Protein 4I98 (pdb70)

Nearest PDB structures (foldseek):
  4i98-assembly1_A  TM=1.005E+00  e=3.622E-19  Streptococcus pneumoniae P1031
  4i98-assembly1_C  TM=1.006E+00  e=1.202E-31  Streptococcus pneumoniae P1031
  4i98-assembly1_B  TM=4.858E-01  e=2.228E-25  Streptococcus pneumoniae P1031
  3w6j-assembly1_C  TM=9.000E-01  e=2.274E-17  Geobacillus stearothermophilus
  2z99-assembly1_A-2  TM=4.739E-01  e=4.767E-11  Mycobacterium tuberculosis

CATH classification: 1.10.10.10 (+1 more: 1.10.10.10)

Foldseek 3Di:
DDAPDDLRVLLVLQPVVPPQHDPCQLPSLVVLVVCVCVVCCPPDPCVPVVNVLSCLNVLCPDDDPVRDNPVSPVVSSVSSVVVVVCVVVVVVVVVVVVVVVVDDDDDPDDDDDDVDDDDPPDDPVRVVVVVVVVVCVVVVDD/DVLVVVCVVLVVLAPVADALVVSCVVVVHPSVVSVVSLVVSQVVLVVDPPRQWGWDDDPRGIHIDGDCVCVVVVVVVCVPVVNVDQDPQLVLLLVCQLPPPQDFQVRSCVVVVHRPVPSVVVCVVVQQKDWDFFPPDVVRTTTIHGDCVNCVCDHHDSVVPDDDDD/DLLVVQCVVLVVCAPVAAALVVSCVPVVDDSVVVVVSLVVNQVVQVPPPVHQWHWAAWQRGIHIGGDVPCCVVCVVVPPDVLVDDDDPLLVQLLVCQLPVPFDFQVVSCVVVVHGNVVNVVVCVVVQQKDWDDWDDDPPTTITMHGHSVVRVNHHHDSVPDDDDD

Organism: Streptococcus pneumoniae (strain P1031) (NCBI:txid488223)

Structure (mmCIF, N/CA/C/O backbone):
data_4I98
#
_entry.id   4I98
#
_cell.length_a   185.297
_cell.length_b   82.720
_cell.length_c   59.909
_cell.angle_alpha   90.00
_cell.angle_beta   98.92
_cell.angle_gamma   90.00
#
_symmetry.space_group_name_H-M   'C 1 2 1'
#
loop_
_entity.id
_entity.type
_entity.pdbx_description
1 polymer 'Segregation and condensation protein A'
2 polymer 'Segregation and condensation protein B'
3 water water
#
loop_
_atom_site.group_PDB
_atom_site.id
_atom_site.type_symbol
_atom_site.label_atom_id
_atom_site.label_alt_id
_atom_site.label_comp_id
_atom_site.label_asym_id
_atom_site.label_entity_id
_atom_site.label_seq_id
_atom_site.pdbx_PDB_ins_code
_atom_site.Cartn_x
_atom_site.Cartn_y
_atom_site.Cartn_z
_atom_site.occupancy
_atom_site.B_iso_or_equiv
_atom_site.auth_seq_id
_atom_site.auth_comp_id
_atom_site.auth_asym_id
_atom_site.auth_atom_id
_atom_site.pdbx_PDB_model_num
ATOM 1 N N . LYS A 1 6 ? 77.845 75.387 39.366 1.00 123.05 6 LYS A N 1
ATOM 2 C CA . LYS A 1 6 ? 77.637 75.122 40.821 1.00 123.87 6 LYS A CA 1
ATOM 3 C C . LYS A 1 6 ? 76.221 74.619 41.130 1.00 124.07 6 LYS A C 1
ATOM 4 O O . LYS A 1 6 ? 75.795 74.616 42.289 1.00 123.35 6 LYS A O 1
ATOM 6 N N . ASP A 1 7 ? 75.499 74.191 40.094 1.00 124.12 7 ASP A N 1
ATOM 7 C CA . ASP A 1 7 ? 74.135 73.688 40.254 1.00 123.42 7 ASP A CA 1
ATOM 8 C C . ASP A 1 7 ? 74.054 72.169 40.054 1.00 123.12 7 ASP A C 1
ATOM 9 O O . ASP A 1 7 ? 73.619 71.689 39.005 1.00 122.50 7 ASP A O 1
ATOM 11 N N . PHE A 1 8 ? 74.488 71.424 41.070 1.00 122.78 8 PHE A N 1
ATOM 12 C CA . PHE A 1 8 ? 74.461 69.960 41.048 1.00 121.90 8 PHE A CA 1
ATOM 13 C C . PHE A 1 8 ? 73.462 69.459 42.099 1.00 121.33 8 PHE A C 1
ATOM 14 O O . PHE A 1 8 ? 73.328 70.052 43.175 1.00 121.05 8 PHE A O 1
ATOM 22 N N . GLU A 1 9 ? 72.771 68.363 41.795 1.00 120.10 9 GLU A N 1
ATOM 23 C CA . GLU A 1 9 ? 71.778 67.811 42.716 1.00 119.25 9 GLU A CA 1
ATOM 24 C C . GLU A 1 9 ? 72.366 67.064 43.920 1.00 119.33 9 GLU A C 1
ATOM 25 O O . GLU A 1 9 ? 72.169 65.855 44.077 1.00 119.26 9 GLU A O 1
ATOM 31 N N . GLY A 1 10 ? 73.081 67.794 44.773 1.00 118.80 10 GLY A N 1
ATOM 32 C CA . GLY A 1 10 ? 73.668 67.184 45.954 1.00 118.54 10 GLY A CA 1
ATOM 33 C C . GLY A 1 10 ? 75.117 66.750 45.815 1.00 118.15 10 GLY A C 1
ATOM 34 O O . GLY A 1 10 ? 75.699 66.851 44.735 1.00 118.08 10 GLY A O 1
ATOM 35 N N . PRO A 1 11 ? 75.733 66.261 46.905 1.00 117.75 11 PRO A N 1
ATOM 36 C CA . PRO A 1 11 ? 77.127 65.817 46.871 1.00 116.71 11 PRO A CA 1
ATOM 37 C C . PRO A 1 11 ? 77.310 64.579 46.004 1.00 116.16 11 PRO A C 1
ATOM 38 O O . PRO A 1 11 ? 78.122 64.580 45.086 1.00 115.90 11 PRO A O 1
ATOM 42 N N . LEU A 1 12 ? 76.549 63.529 46.298 1.00 115.77 12 LEU A N 1
ATOM 43 C CA . LEU A 1 12 ? 76.631 62.291 45.536 1.00 115.78 12 LEU A CA 1
ATOM 44 C C . LEU A 1 12 ? 76.605 62.553 44.045 1.00 116.48 12 LEU A C 1
ATOM 45 O O . LEU A 1 12 ? 77.249 61.846 43.276 1.00 115.83 12 LEU A O 1
ATOM 50 N N . ASP A 1 13 ? 75.851 63.569 43.640 1.00 118.08 13 ASP A N 1
ATOM 51 C CA . ASP A 1 13 ? 75.729 63.930 42.229 1.00 119.35 13 ASP A CA 1
ATOM 52 C C . ASP A 1 13 ? 77.051 64.440 41.673 1.00 119.65 13 ASP A C 1
ATOM 53 O O . ASP A 1 13 ? 77.405 64.160 40.528 1.00 119.91 13 ASP A O 1
ATOM 58 N N . LEU A 1 14 ? 77.770 65.194 42.499 1.00 120.23 14 LEU A N 1
ATOM 59 C CA . LEU A 1 14 ? 79.060 65.759 42.121 1.00 120.30 14 LEU A CA 1
ATOM 60 C C . LEU A 1 14 ? 80.124 64.670 41.970 1.00 119.91 14 LEU A C 1
ATOM 61 O O . LEU A 1 14 ? 80.934 64.703 41.039 1.00 119.45 14 LEU A O 1
ATOM 66 N N . LEU A 1 15 ? 80.120 63.713 42.894 1.00 119.27 15 LEU A N 1
ATOM 67 C CA . LEU A 1 15 ? 81.065 62.603 42.852 1.00 119.01 15 LEU A CA 1
ATOM 68 C C . LEU A 1 15 ? 80.921 61.875 41.517 1.00 119.05 15 LEU A C 1
ATOM 69 O O . LEU A 1 15 ? 81.913 61.590 40.844 1.00 119.60 15 LEU A O 1
ATOM 74 N N . LEU A 1 16 ? 79.677 61.589 41.139 1.00 118.51 16 LEU A N 1
ATOM 75 C CA . LEU A 1 16 ? 79.382 60.891 39.891 1.00 117.57 16 LEU A CA 1
ATOM 76 C C . LEU A 1 16 ? 79.980 61.636 38.707 1.00 118.00 16 LEU A C 1
ATOM 77 O O . LEU A 1 16 ? 80.213 61.050 37.650 1.00 117.80 16 LEU A O 1
ATOM 82 N N . HIS A 1 17 ? 80.219 62.932 38.888 1.00 118.90 17 HIS A N 1
ATOM 83 C CA . HIS A 1 17 ? 80.808 63.759 37.837 1.00 119.81 17 HIS A CA 1
ATOM 84 C C . HIS A 1 17 ? 82.317 63.529 37.798 1.00 119.14 17 HIS A C 1
ATOM 85 O O . HIS A 1 17 ? 82.903 63.323 36.729 1.00 118.76 17 HIS A O 1
ATOM 92 N N . LEU A 1 18 ? 82.930 63.553 38.978 1.00 118.36 18 LEU A N 1
ATOM 93 C CA . LEU A 1 18 ? 84.365 63.349 39.114 1.00 117.50 18 LEU A CA 1
ATOM 94 C C . LEU A 1 18 ? 84.713 61.896 38.826 1.00 117.60 18 LEU A C 1
ATOM 95 O O . LEU A 1 18 ? 85.571 61.610 37.991 1.00 117.38 18 LEU A O 1
ATOM 100 N N . VAL A 1 19 ? 84.042 60.983 39.522 1.00 118.06 19 VAL A N 1
ATOM 101 C CA . VAL A 1 19 ? 84.273 59.557 39.340 1.00 119.03 19 VAL A CA 1
ATOM 102 C C . VAL A 1 19 ? 84.104 59.210 37.874 1.00 120.76 19 VAL A C 1
ATOM 103 O O . VAL A 1 19 ? 84.731 58.285 37.362 1.00 120.63 19 VAL A O 1
ATOM 107 N N . SER A 1 20 ? 83.242 59.964 37.203 1.00 123.54 20 SER A N 1
ATOM 108 C CA . SER A 1 20 ? 82.972 59.750 35.790 1.00 126.16 20 SER A CA 1
ATOM 109 C C . SER A 1 20 ? 84.297 59.804 35.032 1.00 127.86 20 SER A C 1
ATOM 110 O O . SER A 1 20 ? 84.805 58.774 34.582 1.00 127.40 20 SER A O 1
ATOM 113 N N . LYS A 1 21 ? 84.848 61.013 34.920 1.00 130.24 21 LYS A N 1
ATOM 114 C CA . LYS A 1 21 ? 86.113 61.277 34.232 1.00 132.69 21 LYS A CA 1
ATOM 115 C C . LYS A 1 21 ? 86.984 60.060 33.926 1.00 134.90 21 LYS A C 1
ATOM 116 O O . LYS A 1 21 ? 87.342 59.822 32.773 1.00 134.79 21 LYS A O 1
ATOM 122 N N . TYR A 1 22 ? 87.318 59.290 34.956 1.00 137.75 22 TYR A N 1
ATOM 123 C CA . TYR A 1 22 ? 88.164 58.117 34.783 1.00 140.73 22 TYR A CA 1
ATOM 124 C C . TYR A 1 22 ? 87.595 57.000 33.914 1.00 142.31 22 TYR A C 1
ATOM 125 O O . TYR A 1 22 ? 88.179 55.921 33.838 1.00 142.19 22 TYR A O 1
ATOM 134 N N . GLN A 1 23 ? 86.466 57.247 33.259 1.00 144.68 23 GLN A N 1
ATOM 135 C CA . GLN A 1 23 ? 85.863 56.236 32.395 1.00 147.58 23 GLN A CA 1
ATOM 136 C C . GLN A 1 23 ? 85.925 54.849 33.046 1.00 149.67 23 GLN A C 1
ATOM 137 O O . GLN A 1 23 ? 85.390 54.647 34.139 1.00 149.46 23 GLN A O 1
ATOM 151 N N . ASP A 1 25 ? 85.824 50.993 34.469 1.00 155.13 25 ASP A N 1
ATOM 152 C CA . ASP A 1 25 ? 84.771 50.360 35.261 1.00 154.87 25 ASP A CA 1
ATOM 153 C C . ASP A 1 25 ? 84.217 51.320 36.318 1.00 154.86 25 ASP A C 1
ATOM 154 O O . ASP A 1 25 ? 84.407 52.534 36.221 1.00 155.12 25 ASP A O 1
ATOM 156 N N . ILE A 1 26 ? 83.536 50.774 37.323 1.00 154.66 26 ILE A N 1
ATOM 157 C CA . ILE A 1 26 ? 82.946 51.583 38.390 1.00 154.44 26 ILE A CA 1
ATOM 158 C C . ILE A 1 26 ? 83.986 52.414 39.140 1.00 154.44 26 ILE A C 1
ATOM 159 O O . ILE A 1 26 ? 84.120 53.619 38.918 1.00 154.44 26 ILE A O 1
ATOM 161 N N . TYR A 1 27 ? 84.717 51.761 40.034 1.00 154.43 27 TYR A N 1
ATOM 162 C CA . TYR A 1 27 ? 85.743 52.426 40.825 1.00 154.54 27 TYR A CA 1
ATOM 163 C C . TYR A 1 27 ? 87.133 52.203 40.247 1.00 155.07 27 TYR A C 1
ATOM 164 O O . TYR A 1 27 ? 87.660 53.048 39.518 1.00 154.41 27 TYR A O 1
ATOM 173 N N . ASP A 1 28 ? 87.714 51.056 40.591 1.00 155.86 28 ASP A N 1
ATOM 174 C CA . ASP A 1 28 ? 89.047 50.670 40.139 1.00 156.56 28 ASP A CA 1
ATOM 175 C C . ASP A 1 28 ? 90.132 51.571 40.724 1.00 156.96 28 ASP A C 1
ATOM 176 O O . ASP A 1 28 ? 90.841 52.275 40.000 1.00 157.02 28 ASP A O 1
ATOM 181 N N . VAL A 1 29 ? 90.231 51.531 42.053 1.00 157.06 29 VAL A N 1
ATOM 182 C CA . VAL A 1 29 ? 91.191 52.295 42.857 1.00 156.36 29 VAL A CA 1
ATOM 183 C C . VAL A 1 29 ? 91.579 53.734 42.448 1.00 155.99 29 VAL A C 1
ATOM 184 O O . VAL A 1 29 ? 92.754 54.103 42.529 1.00 156.34 29 VAL A O 1
ATOM 188 N N . PRO A 1 30 ? 90.604 54.567 42.012 1.00 154.87 30 PRO A N 1
ATOM 189 C CA . PRO A 1 30 ? 90.953 55.939 41.631 1.00 153.39 30 PRO A CA 1
ATOM 190 C C . PRO A 1 30 ? 90.481 56.892 42.737 1.00 152.20 30 PRO A C 1
ATOM 191 O O . PRO A 1 30 ? 90.460 58.111 42.566 1.00 151.78 30 PRO A O 1
ATOM 195 N N . ILE A 1 31 ? 90.113 56.300 43.872 1.00 150.79 31 ILE A N 1
ATOM 196 C CA . ILE A 1 31 ? 89.601 57.009 45.044 1.00 149.13 31 ILE A CA 1
ATOM 197 C C . ILE A 1 31 ? 90.514 58.097 45.590 1.00 148.31 31 ILE A C 1
ATOM 198 O O . ILE A 1 31 ? 90.234 59.285 45.431 1.00 147.74 31 ILE A O 1
ATOM 203 N N . THR A 1 32 ? 91.587 57.673 46.258 1.00 147.44 32 THR A N 1
ATOM 204 C CA . THR A 1 32 ? 92.563 58.584 46.856 1.00 146.58 32 THR A CA 1
ATOM 205 C C . THR A 1 32 ? 92.708 59.847 46.021 1.00 146.30 32 THR A C 1
ATOM 206 O O . THR A 1 32 ? 92.887 60.945 46.553 1.00 145.90 32 THR A O 1
ATOM 210 N N . GLU A 1 33 ? 92.624 59.673 44.706 1.00 145.79 33 GLU A N 1
ATOM 211 C CA . GLU A 1 33 ? 92.745 60.774 43.759 1.00 144.98 33 GLU A CA 1
ATOM 212 C C . GLU A 1 33 ? 91.484 61.642 43.794 1.00 144.03 33 GLU A C 1
ATOM 213 O O . GLU A 1 33 ? 91.521 62.804 44.209 1.00 143.80 33 GLU A O 1
ATOM 219 N N . VAL A 1 34 ? 90.368 61.061 43.365 1.00 142.88 34 VAL A N 1
ATOM 220 C CA . VAL A 1 34 ? 89.091 61.762 43.323 1.00 141.07 34 VAL A CA 1
ATOM 221 C C . VAL A 1 34 ? 88.833 62.610 44.558 1.00 140.43 34 VAL A C 1
ATOM 222 O O . VAL A 1 34 ? 88.436 63.769 44.450 1.00 139.94 34 VAL A O 1
ATOM 226 N N . ILE A 1 35 ? 89.057 62.020 45.728 1.00 139.67 35 ILE A N 1
ATOM 227 C CA . ILE A 1 35 ? 88.836 62.708 46.995 1.00 138.97 35 ILE A CA 1
ATOM 228 C C . ILE A 1 35 ? 89.456 64.098 46.995 1.00 139.11 35 ILE A C 1
ATOM 229 O O . ILE A 1 35 ? 88.817 65.075 47.386 1.00 138.93 35 ILE A O 1
ATOM 234 N N . GLU A 1 36 ? 90.704 64.181 46.553 1.00 138.90 36 GLU A N 1
ATOM 235 C CA . GLU A 1 36 ? 91.406 65.453 46.499 1.00 138.52 36 GLU A CA 1
ATOM 236 C C . GLU A 1 36 ? 90.613 66.464 45.680 1.00 138.25 36 GLU A C 1
ATOM 237 O O . GLU A 1 36 ? 90.297 67.556 46.154 1.00 137.73 36 GLU A O 1
ATOM 243 N N . GLN A 1 37 ? 90.291 66.080 44.449 1.00 138.25 37 GLN A N 1
ATOM 244 C CA . GLN A 1 37 ? 89.541 66.928 43.529 1.00 138.09 37 GLN A CA 1
ATOM 245 C C . GLN A 1 37 ? 88.344 67.588 44.200 1.00 138.67 37 GLN A C 1
ATOM 246 O O . GLN A 1 37 ? 88.062 68.765 43.965 1.00 138.49 37 GLN A O 1
ATOM 252 N N . TYR A 1 38 ? 87.644 66.819 45.031 1.00 139.22 38 TYR A N 1
ATOM 253 C CA . TYR A 1 38 ? 86.469 67.307 45.746 1.00 139.72 38 TYR A CA 1
ATOM 254 C C . TYR A 1 38 ? 86.823 68.499 46.634 1.00 140.67 38 TYR A C 1
ATOM 255 O O . TYR A 1 38 ? 86.339 69.611 46.416 1.00 140.04 38 TYR A O 1
ATOM 264 N N . LEU A 1 39 ? 87.674 68.268 47.631 1.00 141.85 39 LEU A N 1
ATOM 265 C CA . LEU A 1 39 ? 88.080 69.335 48.536 1.00 142.82 39 LEU A CA 1
ATOM 266 C C . LEU A 1 39 ? 88.544 70.538 47.735 1.00 144.22 39 LEU A C 1
ATOM 267 O O . LEU A 1 39 ? 88.353 71.680 48.147 1.00 144.11 39 LEU A O 1
ATOM 272 N N . ALA A 1 40 ? 89.159 70.269 46.588 1.00 146.19 40 ALA A N 1
ATOM 273 C CA . ALA A 1 40 ? 89.651 71.324 45.714 1.00 148.19 40 ALA A CA 1
ATOM 274 C C . ALA A 1 40 ? 88.542 72.333 45.459 1.00 149.88 40 ALA A C 1
ATOM 275 O O . ALA A 1 40 ? 88.702 73.524 45.725 1.00 150.06 40 ALA A O 1
ATOM 277 N N . TYR A 1 41 ? 87.417 71.842 44.948 1.00 151.98 41 TYR A N 1
ATOM 278 C CA . TYR A 1 41 ? 86.257 72.681 44.644 1.00 154.14 41 TYR A CA 1
ATOM 279 C C . TYR A 1 41 ? 85.628 73.192 45.946 1.00 156.03 41 TYR A C 1
ATOM 280 O O . TYR A 1 41 ? 84.951 74.222 45.959 1.00 156.45 41 TYR A O 1
ATOM 289 N N . VAL A 1 42 ? 85.864 72.469 47.039 1.00 158.01 42 VAL A N 1
ATOM 290 C CA . VAL A 1 42 ? 85.319 72.834 48.344 1.00 159.72 42 VAL A CA 1
ATOM 291 C C . VAL A 1 42 ? 86.015 74.036 48.974 1.00 161.51 42 VAL A C 1
ATOM 292 O O . VAL A 1 42 ? 85.363 74.896 49.565 1.00 161.35 42 VAL A O 1
ATOM 296 N N . SER A 1 43 ? 87.339 74.085 48.845 1.00 163.78 43 SER A N 1
ATOM 297 C CA . SER A 1 43 ? 88.134 75.169 49.417 1.00 165.87 43 SER A CA 1
ATOM 298 C C . SER A 1 43 ? 88.375 76.338 48.460 1.00 167.16 43 SER A C 1
ATOM 299 O O . SER A 1 43 ? 88.262 77.499 48.856 1.00 167.56 43 SER A O 1
ATOM 302 N N . THR A 1 44 ? 88.710 76.037 47.209 1.00 168.55 44 THR A N 1
ATOM 303 C CA . THR A 1 44 ? 88.969 77.087 46.226 1.00 169.75 44 THR A CA 1
ATOM 304 C C . THR A 1 44 ? 87.717 77.908 45.917 1.00 170.84 44 THR A C 1
ATOM 305 O O . THR A 1 44 ? 87.781 79.135 45.823 1.00 170.84 44 THR A O 1
ATOM 309 N N . LEU A 1 45 ? 86.582 77.229 45.766 1.00 172.05 45 LEU A N 1
ATOM 310 C CA . LEU A 1 45 ? 85.317 77.892 45.466 1.00 173.36 45 LEU A CA 1
ATOM 311 C C . LEU A 1 45 ? 84.736 78.609 46.683 1.00 174.63 45 LEU A C 1
ATOM 312 O O . LEU A 1 45 ? 83.916 79.516 46.539 1.00 174.61 45 LEU A O 1
ATOM 314 N N . GLN A 1 46 ? 85.157 78.198 47.878 1.00 176.29 46 GLN A N 1
ATOM 315 C CA . GLN A 1 46 ? 84.675 78.817 49.112 1.00 177.64 46 GLN A CA 1
ATOM 316 C C . GLN A 1 46 ? 85.600 79.959 49.528 1.00 179.27 46 GLN A C 1
ATOM 317 O O . GLN A 1 46 ? 85.345 80.650 50.516 1.00 179.18 46 GLN A O 1
ATOM 323 N N . ALA A 1 47 ? 86.681 80.142 48.774 1.00 181.15 47 ALA A N 1
ATOM 324 C CA . ALA A 1 47 ? 87.646 81.200 49.049 1.00 182.97 47 ALA A CA 1
ATOM 325 C C . ALA A 1 47 ? 86.976 82.556 48.855 1.00 184.62 47 ALA A C 1
ATOM 326 O O . ALA A 1 47 ? 87.270 83.515 49.568 1.00 184.58 47 ALA A O 1
ATOM 336 N N . ARG A 1 49 ? 83.223 82.688 47.227 1.00 187.20 49 ARG A N 1
ATOM 337 C CA . ARG A 1 49 ? 81.800 82.439 47.401 1.00 185.98 49 ARG A CA 1
ATOM 338 C C . ARG A 1 49 ? 81.498 81.167 48.190 1.00 185.30 49 ARG A C 1
ATOM 339 O O . ARG A 1 49 ? 81.512 80.061 47.651 1.00 185.05 49 ARG A O 1
ATOM 347 N N . LEU A 1 50 ? 81.230 81.354 49.478 1.00 184.44 50 LEU A N 1
ATOM 348 C CA . LEU A 1 50 ? 80.908 80.271 50.402 1.00 183.40 50 LEU A CA 1
ATOM 349 C C . LEU A 1 50 ? 79.470 80.485 50.881 1.00 183.04 50 LEU A C 1
ATOM 350 O O . LEU A 1 50 ? 79.247 80.828 52.041 1.00 183.17 50 LEU A O 1
ATOM 355 N N . GLU A 1 51 ? 78.500 80.288 49.988 1.00 182.40 51 GLU A N 1
ATOM 356 C CA . GLU A 1 51 ? 77.094 80.490 50.341 1.00 181.47 51 GLU A CA 1
ATOM 357 C C . GLU A 1 51 ? 76.184 79.264 50.208 1.00 181.04 51 GLU A C 1
ATOM 358 O O . GLU A 1 51 ? 75.314 79.048 51.055 1.00 180.96 51 GLU A O 1
ATOM 364 N N . VAL A 1 52 ? 76.372 78.467 49.156 1.00 180.35 52 VAL A N 1
ATOM 365 C CA . VAL A 1 52 ? 75.541 77.279 48.946 1.00 179.04 52 VAL A CA 1
ATOM 366 C C 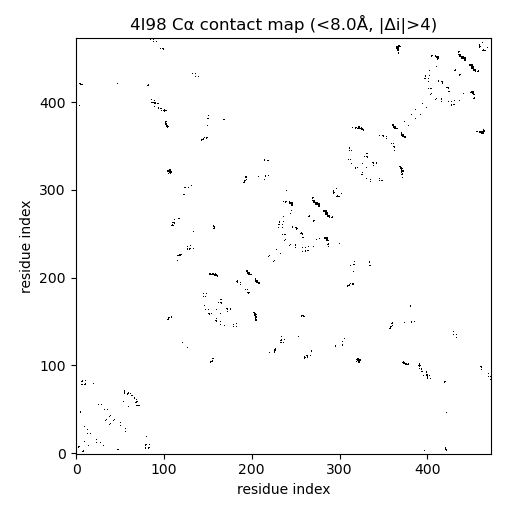. VAL A 1 52 ? 76.178 75.968 49.419 1.00 178.36 52 VAL A C 1
ATOM 367 O O . VAL A 1 52 ? 75.851 74.897 48.904 1.00 178.33 52 VAL A O 1
ATOM 371 N N . THR A 1 53 ? 77.076 76.051 50.402 1.00 177.40 53 THR A N 1
ATOM 372 C CA . THR A 1 53 ? 77.743 74.864 50.945 1.00 176.24 53 THR A CA 1
ATOM 373 C C . THR A 1 53 ? 76.693 73.905 51.509 1.00 175.70 53 THR A C 1
ATOM 374 O O . THR A 1 53 ? 76.572 72.763 51.063 1.00 175.59 53 THR A O 1
ATOM 378 N N . GLY A 1 54 ? 75.940 74.387 52.492 1.00 174.88 54 GLY A N 1
ATOM 379 C CA . GLY A 1 54 ? 74.898 73.587 53.107 1.00 173.73 54 GLY A CA 1
ATOM 380 C C . GLY A 1 54 ? 75.264 72.149 53.418 1.00 173.20 54 GLY A C 1
ATOM 381 O O . GLY A 1 54 ? 76.011 71.873 54.357 1.00 172.77 54 GLY A O 1
ATOM 382 N N . GLU A 1 55 ? 74.739 71.228 52.619 1.00 172.93 55 GLU A N 1
ATOM 383 C CA . GLU A 1 55 ? 74.987 69.811 52.829 1.00 172.94 55 GLU A CA 1
ATOM 384 C C . GLU A 1 55 ? 76.388 69.338 52.465 1.00 172.99 55 GLU A C 1
ATOM 385 O O . GLU A 1 55 ? 77.018 68.619 53.240 1.00 173.32 55 GLU A O 1
ATOM 391 N N . TYR A 1 56 ? 76.868 69.730 51.289 1.00 172.71 56 TYR A N 1
ATOM 392 C CA . TYR A 1 56 ? 78.198 69.331 50.834 1.00 172.39 56 TYR A CA 1
ATOM 393 C C . TYR A 1 56 ? 79.213 69.353 51.975 1.00 172.75 56 TYR A C 1
ATOM 394 O O . TYR A 1 56 ? 80.076 68.478 52.072 1.00 172.62 56 TYR A O 1
ATOM 411 N N . VAL A 1 58 ? 78.982 68.683 55.245 1.00 169.72 58 VAL A N 1
ATOM 412 C CA . VAL A 1 58 ? 78.943 67.434 56.001 1.00 167.67 58 VAL A CA 1
ATOM 413 C C . VAL A 1 58 ? 79.612 66.285 55.256 1.00 166.51 58 VAL A C 1
ATOM 414 O O . VAL A 1 58 ? 79.939 65.260 55.853 1.00 166.24 58 VAL A O 1
ATOM 426 N N . ALA A 1 60 ? 82.409 66.833 53.176 1.00 161.22 60 ALA A N 1
ATOM 427 C CA . ALA A 1 60 ? 83.827 67.132 53.312 1.00 159.38 60 ALA A CA 1
ATOM 428 C C . ALA A 1 60 ? 84.349 66.330 54.493 1.00 158.34 60 ALA A C 1
ATOM 429 O O . ALA A 1 60 ? 85.420 65.728 54.430 1.00 158.10 60 ALA A O 1
ATOM 431 N N . SER A 1 61 ? 83.559 66.310 55.562 1.00 157.39 61 SER A N 1
ATOM 432 C CA . SER A 1 61 ? 83.912 65.590 56.777 1.00 156.29 61 SER A CA 1
ATOM 433 C C . SER A 1 61 ? 84.160 64.105 56.523 1.00 155.32 61 SER A C 1
ATOM 434 O O . SER A 1 61 ? 85.239 63.592 56.825 1.00 155.36 61 SER A O 1
ATOM 437 N N . GLN A 1 62 ? 83.168 63.414 55.968 1.00 153.82 62 GLN A N 1
ATOM 438 C CA . GLN A 1 62 ? 83.309 61.986 55.704 1.00 152.54 62 GLN A CA 1
ATOM 439 C C . GLN A 1 62 ? 84.608 61.676 54.959 1.00 151.40 62 GLN A C 1
ATOM 440 O O . GLN A 1 62 ? 85.213 60.624 55.169 1.00 151.01 62 GLN A O 1
ATOM 446 N N . LEU A 1 63 ? 85.039 62.597 54.098 1.00 149.80 63 LEU A N 1
ATOM 447 C CA . LEU A 1 63 ? 86.270 62.409 53.334 1.00 148.17 63 LEU A CA 1
ATOM 448 C C . LEU A 1 63 ? 87.500 62.508 54.225 1.00 147.37 63 LEU A C 1
ATOM 449 O O . LEU A 1 63 ? 88.379 61.646 54.185 1.00 146.93 63 LEU A O 1
ATOM 462 N N . LEU A 1 65 ? 88.158 61.865 57.273 1.00 139.68 65 LEU A N 1
ATOM 463 C CA . LEU A 1 65 ? 88.393 60.590 57.937 1.00 136.88 65 LEU A CA 1
ATOM 464 C C . LEU A 1 65 ? 89.014 59.570 56.996 1.00 135.56 65 LEU A C 1
ATOM 465 O O . LEU A 1 65 ? 89.972 58.883 57.351 1.00 135.58 65 LEU A O 1
ATOM 470 N N . ILE A 1 66 ? 88.458 59.473 55.794 1.00 133.69 66 ILE A N 1
ATOM 471 C CA . ILE A 1 66 ? 88.947 58.525 54.805 1.00 131.53 66 ILE A CA 1
ATOM 472 C C . ILE A 1 66 ? 90.409 58.790 54.470 1.00 130.13 66 ILE A C 1
ATOM 473 O O . ILE A 1 66 ? 91.254 57.898 54.593 1.00 129.96 66 ILE A O 1
ATOM 478 N N . LYS A 1 67 ? 90.705 60.019 54.049 1.00 128.16 67 LYS A N 1
ATOM 479 C CA . LYS A 1 67 ? 92.073 60.387 53.701 1.00 125.75 67 LYS A CA 1
ATOM 480 C C . LYS A 1 67 ? 92.945 60.061 54.901 1.00 124.46 67 LYS A C 1
ATOM 481 O O . LYS A 1 67 ? 93.971 59.388 54.784 1.00 124.17 67 LYS A O 1
ATOM 487 N N . SER A 1 68 ? 92.506 60.527 56.063 1.00 122.50 68 SER A N 1
ATOM 488 C CA . SER A 1 68 ? 93.224 60.290 57.299 1.00 120.77 68 SER A CA 1
ATOM 489 C C . SER A 1 68 ? 93.382 58.803 57.615 1.00 119.68 68 SER A C 1
ATOM 490 O O . SER A 1 68 ? 94.453 58.237 57.429 1.00 120.02 68 SER A O 1
ATOM 493 N N . ARG A 1 69 ? 92.307 58.175 58.079 1.00 118.07 69 ARG A N 1
ATOM 494 C CA . ARG A 1 69 ? 92.334 56.767 58.461 1.00 116.74 69 ARG A CA 1
ATOM 495 C C . ARG A 1 69 ? 92.932 55.805 57.437 1.00 117.48 69 ARG A C 1
ATOM 496 O O . ARG A 1 69 ? 93.209 54.647 57.761 1.00 116.86 69 ARG A O 1
ATOM 504 N N . LYS A 1 70 ? 93.128 56.262 56.205 1.00 118.41 70 LYS A N 1
ATOM 505 C CA . LYS A 1 70 ? 93.713 55.384 55.199 1.00 119.60 70 LYS A CA 1
ATOM 506 C C . LYS A 1 70 ? 95.236 55.394 55.346 1.00 120.64 70 LYS A C 1
ATOM 507 O O . LYS A 1 70 ? 95.915 54.462 54.912 1.00 120.49 70 LYS A O 1
ATOM 513 N N . LEU A 1 71 ? 95.758 56.451 55.970 1.00 121.83 71 LEU A N 1
ATOM 514 C CA . LEU A 1 71 ? 97.197 56.607 56.198 1.00 122.48 71 LEU A CA 1
ATOM 515 C C . LEU A 1 71 ? 97.716 55.500 57.116 1.00 123.64 71 LEU A C 1
ATOM 516 O O . LEU A 1 71 ? 98.673 54.799 56.786 1.00 122.91 71 LEU A O 1
ATOM 521 N N . LEU A 1 72 ? 97.078 55.357 58.274 1.00 125.43 72 LEU A N 1
ATOM 522 C CA . LEU A 1 72 ? 97.457 54.338 59.245 1.00 127.24 72 LEU A CA 1
ATOM 523 C C . LEU A 1 72 ? 97.506 52.963 58.587 1.00 129.45 72 LEU A C 1
ATOM 524 O O . LEU A 1 72 ? 96.650 52.625 57.770 1.00 129.74 72 LEU A O 1
ATOM 529 N N . PRO A 1 73 ? 98.519 52.153 58.934 1.00 131.70 73 PRO A N 1
ATOM 530 C CA . PRO A 1 73 ? 98.704 50.801 58.390 1.00 133.35 73 PRO A CA 1
ATOM 531 C C . PRO A 1 73 ? 97.667 49.780 58.879 1.00 134.75 73 PRO A C 1
ATOM 532 O O . PRO A 1 73 ? 96.801 50.107 59.697 1.00 134.81 73 PRO A O 1
ATOM 536 N N . LYS A 1 74 ? 97.768 48.549 58.370 1.00 135.93 74 LYS A N 1
ATOM 537 C CA . LYS A 1 74 ? 96.850 47.456 58.719 1.00 137.23 74 LYS A CA 1
ATOM 538 C C . LYS A 1 74 ? 96.922 47.004 60.181 1.00 138.42 74 LYS A C 1
ATOM 539 O O . LYS A 1 74 ? 97.737 46.143 60.525 1.00 138.59 74 LYS A O 1
ATOM 545 N N . VAL A 1 75 ? 96.052 47.564 61.026 1.00 139.35 75 VAL A N 1
ATOM 546 C CA . VAL A 1 75 ? 96.008 47.225 62.456 1.00 139.46 75 VAL A CA 1
ATOM 547 C C . VAL A 1 75 ? 95.551 45.777 62.684 1.00 139.55 75 VAL A C 1
ATOM 548 O O . VAL A 1 75 ? 95.735 44.900 61.833 1.00 139.50 75 VAL A O 1
ATOM 552 N N . THR A 1 79 ? 87.814 43.035 59.973 1.00 131.92 79 THR A N 1
ATOM 553 C CA . THR A 1 79 ? 86.921 44.187 59.944 1.00 131.96 79 THR A CA 1
ATOM 554 C C . THR A 1 79 ? 87.693 45.499 60.088 1.00 132.12 79 THR A C 1
ATOM 555 O O . THR A 1 79 ? 87.767 46.070 61.176 1.00 132.02 79 THR A O 1
ATOM 557 N N . ASP A 1 80 ? 88.271 45.965 58.983 1.00 132.22 80 ASP A N 1
ATOM 558 C CA . ASP A 1 80 ? 89.031 47.216 58.958 1.00 132.85 80 ASP A CA 1
ATOM 559 C C . ASP A 1 80 ? 88.115 48.404 58.624 1.00 133.34 80 ASP A C 1
ATOM 560 O O . ASP A 1 80 ? 87.310 48.329 57.693 1.00 133.99 80 ASP A O 1
ATOM 565 N N . LEU A 1 81 ? 88.244 49.498 59.378 1.00 133.12 81 LEU A N 1
ATOM 566 C CA . LEU A 1 81 ? 87.411 50.683 59.164 1.00 132.03 81 LEU A CA 1
ATOM 567 C C . LEU A 1 81 ? 88.009 51.687 58.187 1.00 131.51 81 LEU A C 1
ATOM 568 O O . LEU A 1 81 ? 87.282 52.448 57.551 1.00 131.07 81 LEU A O 1
ATOM 573 N N . GLY A 1 82 ? 89.332 51.700 58.074 1.00 131.31 82 GLY A N 1
ATOM 574 C CA . GLY A 1 82 ? 89.962 52.620 57.149 1.00 131.56 82 GLY A CA 1
ATOM 575 C C . GLY A 1 82 ? 89.424 52.359 55.756 1.00 132.07 82 GLY A C 1
ATOM 576 O O . GLY A 1 82 ? 89.355 53.266 54.925 1.00 131.48 82 GLY A O 1
ATOM 577 N N . ASP A 1 83 ? 89.029 51.107 55.516 1.00 132.64 83 ASP A N 1
ATOM 578 C CA . ASP A 1 83 ? 88.489 50.672 54.224 1.00 132.61 83 ASP A CA 1
ATOM 579 C C . ASP A 1 83 ? 86.961 50.774 54.119 1.00 131.40 83 ASP A C 1
ATOM 580 O O . ASP A 1 83 ? 86.442 51.469 53.244 1.00 131.46 83 ASP A O 1
ATOM 585 N N . ASP A 1 84 ? 86.241 50.079 54.994 1.00 129.37 84 ASP A N 1
ATOM 586 C CA . ASP A 1 84 ? 84.783 50.126 54.955 1.00 127.66 84 ASP A CA 1
ATOM 587 C C . ASP A 1 84 ? 84.292 51.557 54.773 1.00 126.45 84 ASP A C 1
ATOM 588 O O . ASP A 1 84 ? 83.343 51.810 54.035 1.00 125.76 84 ASP A O 1
ATOM 593 N N . LEU A 1 85 ? 84.950 52.495 55.443 1.00 126.09 85 LEU A N 1
ATOM 594 C CA . LEU A 1 85 ? 84.580 53.898 55.336 1.00 125.94 85 LEU A CA 1
ATOM 595 C C . LEU A 1 85 ? 85.200 54.441 54.049 1.00 125.85 85 LEU A C 1
ATOM 596 O O . LEU A 1 85 ? 85.791 55.523 54.019 1.00 125.64 85 LEU A O 1
ATOM 601 N N . GLU A 1 86 ? 85.070 53.646 52.991 1.00 125.45 86 GLU A N 1
ATOM 602 C CA . GLU A 1 86 ? 85.568 53.986 51.666 1.00 125.27 86 GLU A CA 1
ATOM 603 C C . GLU A 1 86 ? 84.711 53.223 50.681 1.00 123.83 86 GLU A C 1
ATOM 604 O O . GLU A 1 86 ? 84.084 53.809 49.803 1.00 123.22 86 GLU A O 1
ATOM 610 N N . GLN A 1 87 ? 84.689 51.904 50.834 1.00 122.84 87 GLN A N 1
ATOM 611 C CA . GLN A 1 87 ? 83.893 51.054 49.963 1.00 122.10 87 GLN A CA 1
ATOM 612 C C . GLN A 1 87 ? 82.436 51.523 50.016 1.00 120.40 87 GLN A C 1
ATOM 613 O O . GLN A 1 87 ? 81.709 51.445 49.022 1.00 121.24 87 GLN A O 1
ATOM 619 N N . ASP A 1 88 ? 82.023 52.017 51.181 1.00 117.12 88 ASP A N 1
ATOM 620 C CA . ASP A 1 88 ? 80.665 52.513 51.389 1.00 113.56 88 ASP A CA 1
ATOM 621 C C . ASP A 1 88 ? 80.395 53.786 50.576 1.00 112.13 88 ASP A C 1
ATOM 622 O O . ASP A 1 88 ? 79.303 53.960 50.038 1.00 112.62 88 ASP A O 1
ATOM 627 N N . LEU A 1 89 ? 81.392 54.667 50.492 1.00 110.02 89 LEU A N 1
ATOM 628 C CA . LEU A 1 89 ? 81.284 55.916 49.728 1.00 107.57 89 LEU A CA 1
ATOM 629 C C . LEU A 1 89 ? 81.175 55.581 48.254 1.00 106.86 89 LEU A C 1
ATOM 630 O O . LEU A 1 89 ? 80.715 56.382 47.442 1.00 106.94 89 LEU A O 1
ATOM 635 N N . LEU A 1 90 ? 81.646 54.394 47.911 1.00 105.88 90 LEU A N 1
ATOM 636 C CA . LEU A 1 90 ? 81.584 53.939 46.545 1.00 104.68 90 LEU A CA 1
ATOM 637 C C . LEU A 1 90 ? 80.158 53.492 46.300 1.00 104.04 90 LEU A C 1
ATOM 638 O O . LEU A 1 90 ? 79.496 54.001 45.402 1.00 104.97 90 LEU A O 1
ATOM 643 N N . SER A 1 91 ? 79.679 52.562 47.119 1.00 103.03 91 SER A N 1
ATOM 644 C CA . SER A 1 91 ? 78.316 52.060 46.986 1.00 102.33 91 SER A CA 1
ATOM 645 C C . SER A 1 91 ? 77.326 53.217 46.891 1.00 101.51 91 SER A C 1
ATOM 646 O O . SER A 1 91 ? 76.376 53.163 46.104 1.00 101.47 91 SER A O 1
ATOM 649 N N . GLN A 1 92 ? 77.553 54.261 47.688 1.00 100.39 92 GLN A N 1
ATOM 650 C CA . GLN A 1 92 ? 76.679 55.433 47.683 1.00 99.51 92 GLN A CA 1
ATOM 651 C C . GLN A 1 92 ? 76.634 56.107 46.318 1.00 98.64 92 GLN A C 1
ATOM 652 O O . GLN A 1 92 ? 75.563 56.472 45.832 1.00 98.50 92 GLN A O 1
ATOM 658 N N . ILE A 1 93 ? 77.805 56.281 45.713 1.00 97.84 93 ILE A N 1
ATOM 659 C CA . ILE A 1 93 ? 77.906 56.910 44.402 1.00 97.27 93 ILE A CA 1
ATOM 660 C C . ILE A 1 93 ? 77.320 56.010 43.323 1.00 95.82 93 ILE A C 1
ATOM 661 O O . ILE A 1 93 ? 76.658 56.480 42.403 1.00 95.32 93 ILE A O 1
ATOM 666 N N . GLU A 1 94 ? 77.570 54.714 43.435 1.00 95.21 94 GLU A N 1
ATOM 667 C CA . GLU A 1 94 ? 77.030 53.777 42.470 1.00 95.12 94 GLU A CA 1
ATOM 668 C C . GLU A 1 94 ? 75.507 53.851 42.536 1.00 95.15 94 GLU A C 1
ATOM 669 O O . GLU A 1 94 ? 74.869 54.297 41.584 1.00 95.43 94 GLU A O 1
ATOM 675 N N . GLU A 1 95 ? 74.927 53.434 43.663 1.00 94.25 95 GLU A N 1
ATOM 676 C CA . GLU A 1 95 ? 73.474 53.455 43.806 1.00 93.51 95 GLU A CA 1
ATOM 677 C C . GLU A 1 95 ? 72.852 54.793 43.410 1.00 93.19 95 GLU A C 1
ATOM 678 O O . GLU A 1 95 ? 71.708 54.836 42.964 1.00 93.12 95 GLU A O 1
ATOM 684 N N . TYR A 1 96 ? 73.590 55.887 43.571 1.00 92.84 96 TYR A N 1
ATOM 685 C CA . TYR A 1 96 ? 73.048 57.182 43.188 1.00 92.28 96 TYR A CA 1
ATOM 686 C C . TYR A 1 96 ? 72.955 57.266 41.676 1.00 92.93 96 TYR A C 1
ATOM 687 O O . TYR A 1 96 ? 71.962 57.746 41.136 1.00 94.74 96 TYR A O 1
ATOM 696 N N . ARG A 1 97 ? 74.007 56.817 40.997 1.00 92.91 97 ARG A N 1
ATOM 697 C CA . ARG A 1 97 ? 74.050 56.821 39.533 1.00 92.35 97 ARG A CA 1
ATOM 698 C C . ARG A 1 97 ? 72.839 56.042 39.012 1.00 91.15 97 ARG A C 1
ATOM 699 O O . ARG A 1 97 ? 72.061 56.544 38.194 1.00 90.66 97 ARG A O 1
ATOM 707 N N . LYS A 1 98 ? 72.697 54.816 39.513 1.00 89.08 98 LYS A N 1
ATOM 708 C CA . LYS A 1 98 ? 71.610 53.923 39.142 1.00 86.91 98 LYS A CA 1
ATOM 709 C C . LYS A 1 98 ? 70.271 54.646 39.160 1.00 85.69 98 LYS A C 1
ATOM 710 O O . LYS A 1 98 ? 69.430 54.412 38.302 1.00 86.57 98 LYS A O 1
ATOM 716 N N . PHE A 1 99 ? 70.060 55.525 40.130 1.00 83.82 99 PHE A N 1
ATOM 717 C CA . PHE A 1 99 ? 68.799 56.248 40.187 1.00 82.94 99 PHE A CA 1
ATOM 718 C C . PHE A 1 99 ? 68.825 57.529 39.387 1.00 83.35 99 PHE A C 1
ATOM 719 O O . PHE A 1 99 ? 67.784 58.001 38.925 1.00 83.79 99 PHE A O 1
ATOM 727 N N . LYS A 1 100 ? 70.016 58.090 39.218 1.00 83.83 100 LYS A N 1
ATOM 728 C CA . LYS A 1 100 ? 70.166 59.317 38.450 1.00 84.83 100 LYS A CA 1
ATOM 729 C C . LYS A 1 100 ? 69.767 58.955 37.026 1.00 84.60 100 LYS A C 1
ATOM 730 O O . LYS A 1 100 ? 69.194 59.768 36.286 1.00 83.63 100 LYS A O 1
ATOM 736 N N . LEU A 1 101 ? 70.049 57.700 36.684 1.00 83.98 101 LEU A N 1
ATOM 737 C CA . LEU A 1 101 ? 69.754 57.140 35.375 1.00 83.53 101 LEU A CA 1
ATOM 738 C C . LEU A 1 101 ? 68.310 56.631 35.322 1.00 82.37 101 LEU A C 1
ATOM 739 O O . LEU A 1 101 ? 67.565 56.960 34.396 1.00 83.52 101 LEU A O 1
ATOM 744 N N . LEU A 1 102 ? 67.909 55.818 36.297 1.00 80.82 102 LEU A N 1
ATOM 745 C CA . LEU A 1 102 ? 66.539 55.321 36.301 1.00 79.90 102 LEU A CA 1
ATOM 746 C C . LEU A 1 102 ? 65.642 56.543 36.303 1.00 80.25 102 LEU A C 1
ATOM 747 O O . LEU A 1 102 ? 64.500 56.490 35.845 1.00 80.13 102 LEU A O 1
ATOM 752 N N . GLY A 1 103 ? 66.185 57.648 36.809 1.00 79.76 103 GLY A N 1
ATOM 753 C CA . GLY A 1 103 ? 65.438 58.887 36.862 1.00 79.83 103 GLY A CA 1
ATOM 754 C C . GLY A 1 103 ? 65.165 59.409 35.470 1.00 80.30 103 GLY A C 1
ATOM 755 O O . GLY A 1 103 ? 64.068 59.867 35.158 1.00 80.59 103 GLY A O 1
ATOM 756 N N . GLU A 1 104 ? 66.174 59.341 34.619 1.00 81.40 104 GLU A N 1
ATOM 757 C CA . GLU A 1 104 ? 66.026 59.809 33.253 1.00 82.46 104 GLU A CA 1
ATOM 758 C C . GLU A 1 104 ? 65.026 58.938 32.494 1.00 82.12 104 GLU A C 1
ATOM 759 O O . GLU A 1 104 ? 64.197 59.455 31.743 1.00 81.54 104 GLU A O 1
ATOM 765 N N . HIS A 1 105 ? 65.101 57.621 32.698 1.00 82.33 105 HIS A N 1
ATOM 766 C CA . HIS A 1 105 ? 64.204 56.683 32.017 1.00 82.34 105 HIS A CA 1
ATOM 767 C C . HIS A 1 105 ? 62.742 56.821 32.408 1.00 80.51 105 HIS A C 1
ATOM 768 O O . HIS A 1 105 ? 61.868 56.170 31.841 1.00 79.52 105 HIS A O 1
ATOM 775 N N . LEU A 1 106 ? 62.479 57.669 33.388 1.00 78.78 106 LEU A N 1
ATOM 776 C CA . LEU A 1 106 ? 61.117 57.921 33.797 1.00 76.71 106 LEU A CA 1
ATOM 777 C C . LEU A 1 106 ? 60.698 59.206 33.096 1.00 77.65 106 LEU A C 1
ATOM 778 O O . LEU A 1 106 ? 59.631 59.264 32.481 1.00 77.90 106 LEU A O 1
ATOM 783 N N . GLU A 1 107 ? 61.547 60.230 33.166 1.00 77.77 107 GLU A N 1
ATOM 784 C CA . GLU A 1 107 ? 61.223 61.489 32.516 1.00 79.23 107 GLU A CA 1
ATOM 785 C C . GLU A 1 107 ? 61.088 61.255 31.020 1.00 78.27 107 GLU A C 1
ATOM 786 O O . GLU A 1 107 ? 60.600 62.110 30.278 1.00 79.35 107 GLU A O 1
ATOM 792 N N . ALA A 1 108 ? 61.516 60.082 30.579 1.00 77.19 108 ALA A N 1
ATOM 793 C CA . ALA A 1 108 ? 61.408 59.737 29.174 1.00 76.21 108 ALA A CA 1
ATOM 794 C C . ALA A 1 108 ? 60.092 58.976 28.968 1.00 75.89 108 ALA A C 1
ATOM 795 O O . ALA A 1 108 ? 59.307 59.308 28.079 1.00 75.81 108 ALA A O 1
ATOM 797 N N . LYS A 1 109 ? 59.838 57.974 29.806 1.00 75.19 109 LYS A N 1
ATOM 798 C CA . LYS A 1 109 ? 58.610 57.205 29.677 1.00 74.62 109 LYS A CA 1
ATOM 799 C C . LYS A 1 109 ? 57.406 58.086 29.956 1.00 74.92 109 LYS A C 1
ATOM 800 O O . LYS A 1 109 ? 56.304 57.822 29.479 1.00 74.97 109 LYS A O 1
ATOM 806 N N . HIS A 1 110 ? 57.616 59.139 30.734 1.00 75.37 110 HIS A N 1
ATOM 807 C CA . HIS A 1 110 ? 56.534 60.058 31.048 1.00 75.53 110 HIS A CA 1
ATOM 808 C C . HIS A 1 110 ? 56.154 60.803 29.779 1.00 75.50 110 HIS A C 1
ATOM 809 O O . HIS A 1 110 ? 54.994 60.820 29.376 1.00 76.10 110 HIS A O 1
ATOM 816 N N . GLN A 1 111 ? 57.152 61.407 29.149 1.00 75.41 111 GLN A N 1
ATOM 817 C CA . GLN A 1 111 ? 56.952 62.164 27.924 1.00 75.38 111 GLN A CA 1
ATOM 818 C C . GLN A 1 111 ? 55.943 61.510 26.976 1.00 72.92 111 GLN A C 1
ATOM 819 O O . GLN A 1 111 ? 55.023 62.169 26.494 1.00 72.95 111 GLN A O 1
ATOM 825 N N . GLU A 1 112 ? 56.116 60.221 26.706 1.00 70.28 112 GLU A N 1
ATOM 826 C CA . GLU A 1 112 ? 55.198 59.514 25.821 1.00 68.85 112 GLU A CA 1
ATOM 827 C C . GLU A 1 112 ? 53.762 59.712 26.293 1.00 66.70 112 GLU A C 1
ATOM 828 O O . GLU A 1 112 ? 52.879 60.067 25.506 1.00 66.70 112 GLU A O 1
ATOM 834 N N . ARG A 1 113 ? 53.544 59.472 27.584 1.00 62.67 113 ARG A N 1
ATOM 835 C CA . ARG A 1 113 ? 52.235 59.599 28.207 1.00 58.70 113 ARG A CA 1
ATOM 836 C C . ARG A 1 113 ? 51.686 61.006 28.076 1.00 59.49 113 ARG A C 1
ATOM 837 O O . ARG A 1 113 ? 50.486 61.182 27.867 1.00 60.24 113 ARG A O 1
ATOM 845 N N . ALA A 1 114 ? 52.571 62.000 28.192 1.00 59.30 114 ALA A N 1
ATOM 846 C CA . ALA A 1 114 ? 52.204 63.417 28.121 1.00 57.87 114 ALA A CA 1
ATOM 847 C C . ALA A 1 114 ? 51.771 63.881 26.729 1.00 59.09 114 ALA A C 1
ATOM 848 O O . ALA A 1 114 ? 51.210 64.968 26.569 1.00 59.69 114 ALA A O 1
ATOM 850 N N . GLN A 1 115 ? 52.031 63.058 25.721 1.00 59.36 115 GLN A N 1
ATOM 851 C CA . GLN A 1 115 ? 51.650 63.395 24.357 1.00 60.04 115 GLN A CA 1
ATOM 852 C C . GLN A 1 115 ? 50.137 63.274 24.185 1.00 59.66 115 GLN A C 1
ATOM 853 O O . GLN A 1 115 ? 49.562 63.792 23.229 1.00 60.39 115 GLN A O 1
ATOM 859 N N . TYR A 1 116 ? 49.501 62.588 25.126 1.00 59.51 116 TYR A N 1
ATOM 860 C CA . TYR A 1 116 ? 48.061 62.390 25.097 1.00 59.76 116 TYR A CA 1
ATOM 861 C C . TYR A 1 116 ? 47.382 63.350 26.075 1.00 59.79 116 TYR A C 1
ATOM 862 O O . TYR A 1 116 ? 47.824 63.514 27.212 1.00 60.01 116 TYR A O 1
ATOM 871 N N . TYR A 1 117 ? 46.299 63.974 25.618 1.00 58.41 117 TYR A N 1
ATOM 872 C CA . TYR A 1 117 ? 45.521 64.910 26.425 1.00 55.76 117 TYR A CA 1
ATOM 873 C C . TYR A 1 117 ? 44.085 64.403 26.518 1.00 55.05 117 TYR A C 1
ATOM 874 O O . TYR A 1 117 ? 43.619 63.653 25.658 1.00 55.91 117 TYR A O 1
ATOM 883 N N . SER A 1 118 ? 43.372 64.820 27.552 1.00 53.74 118 SER A N 1
ATOM 884 C CA . SER A 1 118 ? 41.983 64.399 27.704 1.00 53.15 118 SER A CA 1
ATOM 885 C C . SER A 1 118 ? 41.159 65.519 28.370 1.00 52.70 118 SER A C 1
ATOM 886 O O . SER A 1 118 ? 41.699 66.588 28.707 1.00 51.77 118 SER A O 1
ATOM 889 N N . LYS A 1 119 ? 39.862 65.269 28.566 1.00 51.20 119 LYS A N 1
ATOM 890 C CA . LYS A 1 119 ? 38.970 66.253 29.171 1.00 50.13 119 LYS A CA 1
ATOM 891 C C . LYS A 1 119 ? 38.642 65.987 30.640 1.00 49.99 119 LYS A C 1
ATOM 892 O O . LYS A 1 119 ? 38.723 64.864 31.120 1.00 48.70 119 LYS A O 1
ATOM 898 N N . ALA A 1 120 ? 38.292 67.044 31.359 1.00 51.09 120 ALA A N 1
ATOM 899 C CA . ALA A 1 120 ? 37.937 66.910 32.763 1.00 52.58 120 ALA A CA 1
ATOM 900 C C . ALA A 1 120 ? 36.647 66.119 32.741 1.00 54.66 120 ALA A C 1
ATOM 901 O O . ALA A 1 120 ? 35.785 66.354 31.880 1.00 56.34 120 ALA A O 1
ATOM 903 N N . PRO A 1 121 ? 36.483 65.171 33.674 1.00 55.16 121 PRO A N 1
ATOM 904 C CA . PRO A 1 121 ? 35.248 64.381 33.683 1.00 56.81 121 PRO A CA 1
ATOM 905 C C . PRO A 1 121 ? 34.000 65.245 33.821 1.00 57.56 121 PRO A C 1
ATOM 906 O O . PRO A 1 121 ? 33.889 66.045 34.743 1.00 57.49 121 PRO A O 1
ATOM 910 N N . THR A 1 122 ? 33.081 65.083 32.873 1.00 60.15 122 THR A N 1
ATOM 911 C CA . THR A 1 122 ? 31.829 65.831 32.840 1.00 63.78 122 THR A CA 1
ATOM 912 C C . THR A 1 122 ? 31.044 65.570 34.126 1.00 67.56 122 THR A C 1
ATOM 913 O O . THR A 1 122 ? 30.668 64.434 34.405 1.00 68.25 122 THR A O 1
ATOM 917 N N . GLU A 1 123 ? 30.804 66.624 34.907 1.00 71.91 123 GLU A N 1
ATOM 918 C CA . GLU A 1 123 ? 30.085 66.505 36.180 1.00 76.09 123 GLU A CA 1
ATOM 919 C C . GLU A 1 123 ? 28.582 66.346 35.969 1.00 78.80 123 GLU A C 1
ATOM 920 O O . GLU A 1 123 ? 27.863 67.346 35.949 1.00 80.32 123 GLU A O 1
ATOM 926 N N . LEU A 1 124 ? 28.105 65.104 35.829 1.00 81.67 124 LEU A N 1
ATOM 927 C CA . LEU A 1 124 ? 26.674 64.845 35.600 1.00 84.59 124 LEU A CA 1
ATOM 928 C C . LEU A 1 124 ? 25.814 65.202 36.805 1.00 87.71 124 LEU A C 1
ATOM 929 O O . LEU A 1 124 ? 26.237 65.056 37.954 1.00 88.46 124 LEU A O 1
ATOM 934 N N . ILE A 1 125 ? 24.595 65.652 36.531 1.00 91.19 125 ILE A N 1
ATOM 935 C CA . ILE A 1 125 ? 23.671 66.049 37.583 1.00 95.37 125 ILE A CA 1
ATOM 936 C C . ILE A 1 125 ? 22.287 65.442 37.387 1.00 99.97 125 ILE A C 1
ATOM 937 O O . ILE A 1 125 ? 21.611 65.746 36.403 1.00 100.53 125 ILE A O 1
ATOM 942 N N . TYR A 1 126 ? 21.863 64.601 38.330 1.00 105.26 126 TYR A N 1
ATOM 943 C CA . TYR A 1 126 ? 20.556 63.939 38.245 1.00 110.94 126 TYR A CA 1
ATOM 944 C C . TYR A 1 126 ? 19.646 64.093 39.480 1.00 114.06 126 TYR A C 1
ATOM 945 O O . TYR A 1 126 ? 20.080 63.894 40.622 1.00 114.55 126 TYR A O 1
ATOM 954 N N . GLU A 1 127 ? 18.379 64.429 39.221 1.00 116.54 127 GLU A N 1
ATOM 955 C CA . GLU A 1 127 ? 17.345 64.635 40.248 1.00 118.64 127 GLU A CA 1
ATOM 956 C C . GLU A 1 127 ? 17.307 63.619 41.394 1.00 120.08 127 GLU A C 1
ATOM 957 O O . GLU A 1 127 ? 17.574 63.961 42.548 1.00 119.95 127 GLU A O 1
ATOM 963 N N . ASP A 1 128 ? 16.948 62.378 41.072 1.00 121.74 128 ASP A N 1
ATOM 964 C CA . ASP A 1 128 ? 16.867 61.313 42.071 1.00 122.80 128 ASP A CA 1
ATOM 965 C C . ASP A 1 128 ? 18.155 61.170 42.888 1.00 122.46 128 ASP A C 1
ATOM 966 O O . ASP A 1 128 ? 18.104 60.971 44.104 1.00 122.44 128 ASP A O 1
ATOM 971 N N . ALA A 1 129 ? 19.301 61.274 42.215 1.00 121.37 129 ALA A N 1
ATOM 972 C CA . ALA A 1 129 ? 20.597 61.152 42.874 1.00 119.77 129 ALA A CA 1
ATOM 973 C C . ALA A 1 129 ? 20.606 61.895 44.211 1.00 117.96 129 ALA A C 1
ATOM 974 O O . ALA A 1 129 ? 20.304 63.088 44.278 1.00 116.44 129 ALA A O 1
ATOM 976 N N . GLU A 1 130 ? 20.944 61.171 45.273 1.00 116.42 130 GLU A N 1
ATOM 977 C CA . GLU A 1 130 ? 20.984 61.739 46.615 1.00 115.16 130 GLU A CA 1
ATOM 978 C C . GLU A 1 130 ? 22.411 61.769 47.152 1.00 113.23 130 GLU A C 1
ATOM 979 O O . GLU A 1 130 ? 23.229 60.901 46.834 1.00 112.37 130 GLU A O 1
ATOM 985 N N . LEU A 1 131 ? 22.685 62.762 47.990 1.00 111.00 131 LEU A N 1
ATOM 986 C CA . LEU A 1 131 ? 24.011 62.967 48.555 1.00 109.30 131 LEU A CA 1
ATOM 987 C C . LEU A 1 131 ? 24.482 61.976 49.617 1.00 108.66 131 LEU A C 1
ATOM 988 O O . LEU A 1 131 ? 23.738 61.611 50.530 1.00 108.66 131 LEU A O 1
ATOM 993 N N . VAL A 1 132 ? 25.735 61.551 49.482 1.00 107.79 132 VAL A N 1
ATOM 994 C CA . VAL A 1 132 ? 26.353 60.639 50.432 1.00 107.21 132 VAL A CA 1
ATOM 995 C C . VAL A 1 132 ? 27.326 61.473 51.257 1.00 108.41 132 VAL A C 1
ATOM 996 O O . VAL A 1 132 ? 28.259 62.082 50.718 1.00 108.64 132 VAL A O 1
ATOM 1000 N N . HIS A 1 133 ? 27.095 61.493 52.566 1.00 109.35 133 HIS A N 1
ATOM 1001 C CA . HIS A 1 133 ? 27.888 62.276 53.513 1.00 109.35 133 HIS A CA 1
ATOM 1002 C C . HIS A 1 133 ? 29.217 61.625 53.874 1.00 107.85 133 HIS A C 1
ATOM 1003 O O . HIS A 1 133 ? 29.695 61.733 54.998 1.00 107.21 133 HIS A O 1
ATOM 1010 N N . ASP A 1 134 ? 29.815 60.961 52.896 1.00 107.39 134 ASP A N 1
ATOM 1011 C CA . ASP A 1 134 ? 31.085 60.287 53.094 1.00 107.17 134 ASP A CA 1
ATOM 1012 C C . ASP A 1 134 ? 32.270 61.254 53.176 1.00 106.08 134 ASP A C 1
ATOM 1013 O O . ASP A 1 134 ? 33.425 60.825 53.232 1.00 105.80 134 ASP A O 1
ATOM 1018 N N . LYS A 1 135 ? 31.998 62.556 53.185 1.00 104.16 135 LYS A N 1
ATOM 1019 C CA . LYS A 1 135 ? 33.082 63.532 53.263 1.00 101.71 135 LYS A CA 1
ATOM 1020 C C . LYS A 1 135 ? 32.989 64.305 54.576 1.00 100.95 135 LYS A C 1
ATOM 1021 O O . LYS A 1 135 ? 31.888 64.536 55.096 1.00 99.45 135 LYS A O 1
ATOM 1027 N N . THR A 1 136 ? 34.150 64.691 55.108 1.00 100.33 136 THR A N 1
ATOM 1028 C CA . THR A 1 136 ? 34.224 65.428 56.370 1.00 99.39 136 THR A CA 1
ATOM 1029 C C . THR A 1 136 ? 35.181 66.626 56.391 1.00 98.97 136 THR A C 1
ATOM 1030 O O . THR A 1 136 ? 35.967 66.844 55.472 1.00 97.90 136 THR A O 1
ATOM 1034 N N . THR A 1 137 ? 35.089 67.395 57.470 1.00 99.24 137 THR A N 1
ATOM 1035 C CA . THR A 1 137 ? 35.891 68.594 57.671 1.00 99.16 137 THR A CA 1
ATOM 1036 C C . THR A 1 137 ? 37.363 68.363 57.350 1.00 99.45 137 THR A C 1
ATOM 1037 O O . THR A 1 137 ? 38.081 69.286 56.956 1.00 98.46 137 THR A O 1
ATOM 1041 N N . ILE A 1 138 ? 37.814 67.127 57.526 1.00 99.78 138 ILE A N 1
ATOM 1042 C CA . ILE A 1 138 ? 39.200 66.791 57.235 1.00 100.46 138 ILE A CA 1
ATOM 1043 C C . ILE A 1 138 ? 39.390 66.837 55.724 1.00 100.68 138 ILE A C 1
ATOM 1044 O O . ILE A 1 138 ? 40.326 67.464 55.225 1.00 100.86 138 ILE A O 1
ATOM 1049 N N . ASP A 1 139 ? 38.479 66.172 55.012 1.00 99.96 139 ASP A N 1
ATOM 1050 C CA . ASP A 1 139 ? 38.484 66.110 53.550 1.00 98.73 139 ASP A CA 1
ATOM 1051 C C . ASP A 1 139 ? 38.526 67.517 52.950 1.00 97.84 139 ASP A C 1
ATOM 1052 O O . ASP A 1 139 ? 39.483 67.892 52.263 1.00 97.17 139 ASP A O 1
ATOM 1057 N N . LEU A 1 140 ? 37.473 68.286 53.218 1.00 96.67 140 LEU A N 1
ATOM 1058 C CA . LEU A 1 140 ? 37.351 69.654 52.727 1.00 94.56 140 LEU A CA 1
ATOM 1059 C C . LEU A 1 140 ? 38.632 70.430 52.985 1.00 93.52 140 LEU A C 1
ATOM 1060 O O . LEU A 1 140 ? 38.964 71.361 52.257 1.00 91.74 140 LEU A O 1
ATOM 1065 N N . PHE A 1 141 ? 39.344 70.039 54.033 1.00 94.45 141 PHE A N 1
ATOM 1066 C CA . PHE A 1 141 ? 40.583 70.702 54.394 1.00 96.54 141 PHE A CA 1
ATOM 1067 C C . PHE A 1 141 ? 41.724 70.369 53.432 1.00 95.81 141 PHE A C 1
ATOM 1068 O O . PHE A 1 141 ? 42.196 71.239 52.694 1.00 94.89 141 PHE A O 1
ATOM 1076 N N . LEU A 1 142 ? 42.169 69.114 53.447 1.00 95.11 142 LEU A N 1
ATOM 1077 C CA . LEU A 1 142 ? 43.250 68.680 52.564 1.00 93.62 142 LEU A CA 1
ATOM 1078 C C . LEU A 1 142 ? 42.930 69.144 51.144 1.00 91.97 142 LEU A C 1
ATOM 1079 O O . LEU A 1 142 ? 43.819 69.531 50.385 1.00 91.65 142 LEU A O 1
ATOM 1084 N N . ALA A 1 143 ? 41.646 69.106 50.802 1.00 89.89 143 ALA A N 1
ATOM 1085 C CA . ALA A 1 143 ? 41.179 69.505 49.483 1.00 87.79 143 ALA A CA 1
ATOM 1086 C C . ALA A 1 143 ? 41.673 70.885 49.070 1.00 87.15 143 ALA A C 1
ATOM 1087 O O . ALA A 1 143 ? 42.414 71.024 48.094 1.00 85.39 143 ALA A O 1
ATOM 1089 N N . PHE A 1 144 ? 41.254 71.907 49.811 1.00 87.85 144 PHE A N 1
ATOM 1090 C CA . PHE A 1 144 ? 41.657 73.272 49.499 1.00 87.84 144 PHE A CA 1
ATOM 1091 C C . PHE A 1 144 ? 43.156 73.452 49.713 1.00 87.83 144 PHE A C 1
ATOM 1092 O O . PHE A 1 144 ? 43.804 74.229 49.013 1.00 86.20 144 PHE A O 1
ATOM 1100 N N . SER A 1 145 ? 43.700 72.712 50.676 1.00 89.08 145 SER A N 1
ATOM 1101 C CA . SER A 1 145 ? 45.123 72.768 50.998 1.00 90.20 145 SER A CA 1
ATOM 1102 C C . SER A 1 145 ? 45.957 72.338 49.797 1.00 91.85 145 SER A C 1
ATOM 1103 O O . SER A 1 145 ? 46.915 73.015 49.416 1.00 91.30 145 SER A O 1
ATOM 1106 N N . ASN A 1 146 ? 45.581 71.200 49.215 1.00 94.30 146 ASN A N 1
ATOM 1107 C CA . ASN A 1 146 ? 46.263 70.647 48.049 1.00 97.00 146 ASN A CA 1
ATOM 1108 C C . ASN A 1 146 ? 46.354 71.670 46.934 1.00 98.96 146 ASN A C 1
ATOM 1109 O O . ASN A 1 146 ? 47.443 72.106 46.577 1.00 99.48 146 ASN A O 1
ATOM 1114 N N . ILE A 1 147 ? 45.205 72.054 46.385 1.00 101.58 147 ILE A N 1
ATOM 1115 C CA . ILE A 1 147 ? 45.175 73.028 45.301 1.00 103.33 147 ILE A CA 1
ATOM 1116 C C . ILE A 1 147 ? 46.168 74.144 45.611 1.00 104.17 147 ILE A C 1
ATOM 1117 O O . ILE A 1 147 ? 46.826 74.671 44.716 1.00 103.22 147 ILE A O 1
ATOM 1122 N N . LEU A 1 148 ? 46.283 74.484 46.890 1.00 106.59 148 LEU A N 1
ATOM 1123 C CA . LEU A 1 148 ? 47.208 75.521 47.314 1.00 109.85 148 LEU A CA 1
ATOM 1124 C C . LEU A 1 148 ? 48.636 75.074 47.041 1.00 111.60 148 LEU A C 1
ATOM 1125 O O . LEU A 1 148 ? 49.431 75.831 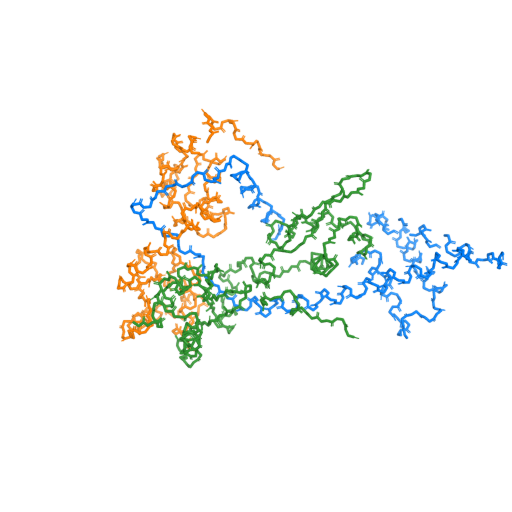46.484 1.00 112.28 148 LEU A O 1
ATOM 1130 N N . ALA A 1 149 ? 48.957 73.843 47.433 1.00 113.14 149 ALA A N 1
ATOM 1131 C CA . ALA A 1 149 ? 50.292 73.292 47.208 1.00 115.33 149 ALA A CA 1
ATOM 1132 C C . ALA A 1 149 ? 50.617 73.291 45.708 1.00 117.57 149 ALA A C 1
ATOM 1133 O O . ALA A 1 149 ? 51.371 74.139 45.222 1.00 117.54 149 ALA A O 1
ATOM 1135 N N . LYS A 1 150 ? 50.032 72.333 44.990 1.00 120.16 150 LYS A N 1
ATOM 1136 C CA . LYS A 1 150 ? 50.210 72.174 43.544 1.00 122.16 150 LYS A CA 1
ATOM 1137 C C . LYS A 1 150 ? 50.713 73.434 42.832 1.00 124.76 150 LYS A C 1
ATOM 1138 O O . LYS A 1 150 ? 51.864 73.501 42.395 1.00 124.64 150 LYS A O 1
ATOM 1144 N N . LYS A 1 151 ? 49.840 74.431 42.724 1.00 127.85 151 LYS A N 1
ATOM 1145 C CA . LYS A 1 151 ? 50.176 75.676 42.042 1.00 130.42 151 LYS A CA 1
ATOM 1146 C C . LYS A 1 151 ? 51.267 76.474 42.737 1.00 132.16 151 LYS A C 1
ATOM 1147 O O . LYS A 1 151 ? 52.246 76.859 42.102 1.00 132.44 151 LYS A O 1
ATOM 1153 N N . LYS A 1 152 ? 51.107 76.722 44.034 1.00 134.39 152 LYS A N 1
ATOM 1154 C CA . LYS A 1 152 ? 52.101 77.501 44.762 1.00 136.96 152 LYS A CA 1
ATOM 1155 C C . LYS A 1 152 ? 53.487 76.889 44.575 1.00 138.74 152 LYS A C 1
ATOM 1156 O O . LYS A 1 152 ? 54.457 77.609 44.341 1.00 139.85 152 LYS A O 1
ATOM 1162 N N . GLU A 1 153 ? 53.584 75.566 44.667 1.00 140.36 153 GLU A N 1
ATOM 1163 C CA . GLU A 1 153 ? 54.867 74.898 44.467 1.00 142.09 153 GLU A CA 1
ATOM 1164 C C . GLU A 1 153 ? 55.131 74.873 42.965 1.00 143.54 153 GLU A C 1
ATOM 1165 O O . GLU A 1 153 ? 55.119 73.809 42.339 1.00 144.32 153 GLU A O 1
ATOM 1171 N N . GLU A 1 154 ? 55.362 76.056 42.397 1.00 144.99 154 GLU A N 1
ATOM 1172 C CA . GLU A 1 154 ? 55.615 76.206 40.964 1.00 146.25 154 GLU A CA 1
ATOM 1173 C C . GLU A 1 154 ? 55.739 77.686 40.587 1.00 147.03 154 GLU A C 1
ATOM 1174 O O . GLU A 1 154 ? 55.345 78.566 41.357 1.00 146.82 154 GLU A O 1
ATOM 1180 N N . PHE A 1 155 ? 56.295 77.953 39.407 1.00 148.13 155 PHE A N 1
ATOM 1181 C CA . PHE A 1 155 ? 56.451 79.323 38.922 1.00 148.61 155 PHE A CA 1
ATOM 1182 C C . PHE A 1 155 ? 56.364 79.344 37.386 1.00 148.51 155 PHE A C 1
ATOM 1183 O O . PHE A 1 155 ? 55.237 79.146 36.869 1.00 147.77 155 PHE A O 1
ATOM 1191 N N . SER B 2 2 ? 44.726 67.162 8.768 1.00 69.95 2 SER B N 1
ATOM 1192 C CA . SER B 2 2 ? 43.243 67.333 8.856 1.00 70.48 2 SER B CA 1
ATOM 1193 C C . SER B 2 2 ? 42.855 68.451 9.805 1.00 71.88 2 SER B C 1
ATOM 1194 O O . SER B 2 2 ? 43.216 68.438 10.985 1.00 72.00 2 SER B O 1
ATOM 1197 N N . THR B 2 3 ? 42.099 69.411 9.285 1.00 73.15 3 THR B N 1
ATOM 1198 C CA . THR B 2 3 ? 41.658 70.549 10.085 1.00 72.43 3 THR B CA 1
ATOM 1199 C C . THR B 2 3 ? 40.488 70.136 11.000 1.00 70.73 3 THR B C 1
ATOM 1200 O O . THR B 2 3 ? 40.391 70.611 12.135 1.00 69.62 3 THR B O 1
ATOM 1204 N N . LEU B 2 4 ? 39.624 69.238 10.517 1.00 69.16 4 LEU B N 1
ATOM 1205 C CA . LEU B 2 4 ? 38.492 68.753 11.314 1.00 68.70 4 LEU B CA 1
ATOM 1206 C C . LEU B 2 4 ? 39.031 68.062 12.565 1.00 69.53 4 LEU B C 1
ATOM 1207 O O . LEU B 2 4 ? 38.454 68.179 13.653 1.00 70.66 4 LEU B O 1
ATOM 1212 N N . ALA B 2 5 ? 40.134 67.330 12.395 1.00 67.75 5 ALA B N 1
ATOM 1213 C CA . ALA B 2 5 ? 40.773 66.618 13.492 1.00 63.94 5 ALA B CA 1
ATOM 1214 C C . ALA B 2 5 ? 41.307 67.650 14.457 1.00 62.42 5 ALA B C 1
ATOM 1215 O O . ALA B 2 5 ? 41.106 67.550 15.665 1.00 62.50 5 ALA B O 1
ATOM 1217 N N . LYS B 2 6 ? 41.981 68.652 13.907 1.00 62.21 6 LYS B N 1
ATOM 1218 C CA . LYS B 2 6 ? 42.556 69.719 14.716 1.00 62.07 6 LYS B CA 1
ATOM 1219 C C . LYS B 2 6 ? 41.501 70.410 15.566 1.00 61.50 6 LYS B C 1
ATOM 1220 O O . LYS B 2 6 ? 41.682 70.582 16.769 1.00 61.94 6 LYS B O 1
ATOM 1226 N N . ILE B 2 7 ? 40.397 70.806 14.952 1.00 60.78 7 ILE B N 1
ATOM 1227 C CA . ILE B 2 7 ? 39.342 71.453 15.715 1.00 62.46 7 ILE B CA 1
ATOM 1228 C C . ILE B 2 7 ? 38.808 70.529 16.815 1.00 62.13 7 ILE B C 1
ATOM 1229 O O . ILE B 2 7 ? 38.694 70.944 17.975 1.00 61.14 7 ILE B O 1
ATOM 1234 N N . GLU B 2 8 ? 38.497 69.281 16.451 1.00 62.22 8 GLU B N 1
ATOM 1235 C CA . GLU B 2 8 ? 37.973 68.297 17.408 1.00 62.35 8 GLU B CA 1
ATOM 1236 C C . GLU B 2 8 ? 38.836 68.140 18.667 1.00 61.88 8 GLU B C 1
ATOM 1237 O O . GLU B 2 8 ? 38.315 68.096 19.788 1.00 60.34 8 GLU B O 1
ATOM 1243 N N . ALA B 2 9 ? 40.151 68.043 18.485 1.00 60.89 9 ALA B N 1
ATOM 1244 C CA . ALA B 2 9 ? 41.047 67.904 19.625 1.00 59.52 9 ALA B CA 1
ATOM 1245 C C . ALA B 2 9 ? 40.840 69.088 20.560 1.00 59.29 9 ALA B C 1
ATOM 1246 O O . ALA B 2 9 ? 40.678 68.911 21.768 1.00 60.11 9 ALA B O 1
ATOM 1248 N N . LEU B 2 10 ? 40.835 70.296 20.004 1.00 59.01 10 LEU B N 1
ATOM 1249 C CA . LEU B 2 10 ? 40.623 71.487 20.819 1.00 58.06 10 LEU B CA 1
ATOM 1250 C C . LEU B 2 10 ? 39.253 71.428 21.485 1.00 56.74 10 LEU B C 1
ATOM 1251 O O . LEU B 2 10 ? 39.150 71.471 22.713 1.00 56.6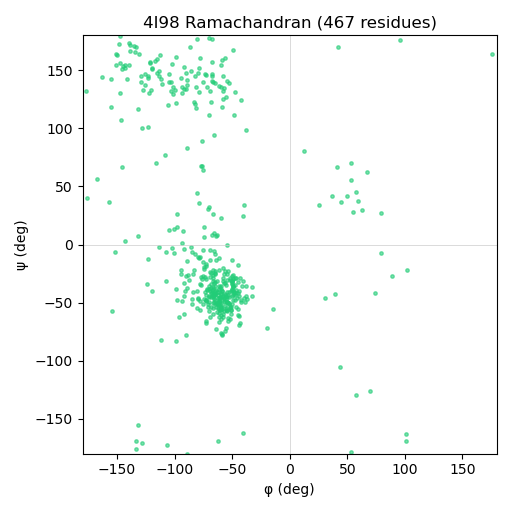3 10 LEU B O 1
ATOM 1256 N N . LEU B 2 11 ? 38.200 71.331 20.679 1.00 54.86 11 LEU B N 1
ATOM 1257 C CA . LEU B 2 11 ? 36.857 71.248 21.230 1.00 55.38 11 LEU B CA 1
ATOM 1258 C C . LEU B 2 11 ? 36.829 70.227 22.361 1.00 55.66 11 LEU B C 1
ATOM 1259 O O . LEU B 2 11 ? 36.212 70.457 23.406 1.00 57.23 11 LEU B O 1
ATOM 1264 N N . PHE B 2 12 ? 37.511 69.103 22.150 1.00 54.48 12 PHE B N 1
ATOM 1265 C CA . PHE B 2 12 ? 37.549 68.032 23.132 1.00 50.37 12 PHE B CA 1
ATOM 1266 C C . PHE B 2 12 ? 38.158 68.415 24.478 1.00 50.05 12 PHE B C 1
ATOM 1267 O O . PHE B 2 12 ? 37.511 68.255 25.527 1.00 48.90 12 PHE B O 1
ATOM 1275 N N . VAL B 2 13 ? 39.391 68.924 24.449 1.00 50.18 13 VAL B N 1
ATOM 1276 C CA . VAL B 2 13 ? 40.097 69.279 25.680 1.00 52.87 13 VAL B CA 1
ATOM 1277 C C . VAL B 2 13 ? 39.498 70.470 26.420 1.00 56.18 13 VAL B C 1
ATOM 1278 O O . VAL B 2 13 ? 39.656 70.591 27.629 1.00 55.51 13 VAL B O 1
ATOM 1282 N N . ALA B 2 14 ? 38.794 71.338 25.703 1.00 61.04 14 ALA B N 1
ATOM 1283 C CA . ALA B 2 14 ? 38.170 72.500 26.329 1.00 65.15 14 ALA B CA 1
ATOM 1284 C C . ALA B 2 14 ? 37.159 72.019 27.357 1.00 69.51 14 ALA B C 1
ATOM 1285 O O . ALA B 2 14 ? 36.794 72.749 28.280 1.00 70.02 14 ALA B O 1
ATOM 1287 N N . GLY B 2 15 ? 36.709 70.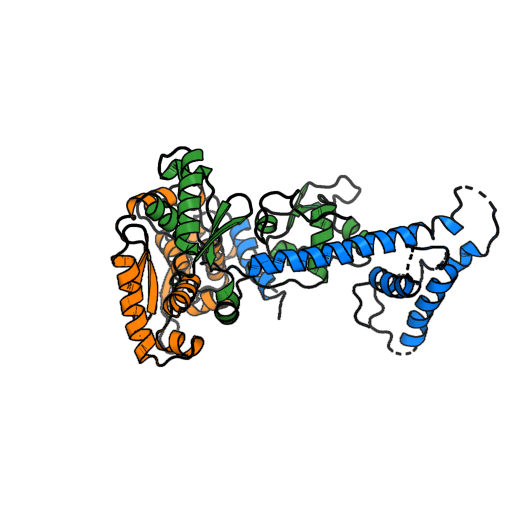781 27.183 1.00 74.94 15 GLY B N 1
ATOM 1288 C CA . GLY B 2 15 ? 35.743 70.210 28.097 1.00 81.12 15 GLY B CA 1
ATOM 1289 C C . GLY B 2 15 ? 34.361 70.836 28.000 1.00 85.76 15 GLY B C 1
ATOM 1290 O O . GLY B 2 15 ? 33.783 70.921 26.905 1.00 87.09 15 GLY B O 1
ATOM 1291 N N . GLU B 2 16 ? 33.854 71.296 29.150 1.00 88.90 16 GLU B N 1
ATOM 1292 C CA . GLU B 2 16 ? 32.519 71.888 29.270 1.00 90.35 16 GLU B CA 1
ATOM 1293 C C . GLU B 2 16 ? 32.331 73.340 28.867 1.00 90.36 16 GLU B C 1
ATOM 1294 O O . GLU B 2 16 ? 31.455 73.624 28.055 1.00 91.45 16 GLU B O 1
ATOM 1300 N N . ASP B 2 17 ? 33.113 74.262 29.423 1.00 90.48 17 ASP B N 1
ATOM 1301 C CA . ASP B 2 17 ? 32.934 75.670 29.059 1.00 90.78 17 ASP B CA 1
ATOM 1302 C C . ASP B 2 17 ? 32.905 75.911 27.541 1.00 89.21 17 ASP B C 1
ATOM 1303 O O . ASP B 2 17 ? 32.133 76.743 27.059 1.00 88.47 17 ASP B O 1
ATOM 1308 N N . GLY B 2 18 ? 33.739 75.188 26.791 1.00 87.69 18 GLY B N 1
ATOM 1309 C CA . GLY B 2 18 ? 33.755 75.339 25.343 1.00 85.23 18 GLY B CA 1
ATOM 1310 C C . GLY B 2 18 ? 34.870 76.188 24.757 1.00 83.26 18 GLY B C 1
ATOM 1311 O O . GLY B 2 18 ? 35.818 76.552 25.450 1.00 83.31 18 GLY B O 1
ATOM 1312 N N . ILE B 2 19 ? 34.751 76.503 23.467 1.00 81.66 19 ILE B N 1
ATOM 1313 C CA . ILE B 2 19 ? 35.749 77.313 22.772 1.00 79.52 19 ILE B CA 1
ATOM 1314 C C . ILE B 2 19 ? 35.108 78.264 21.743 1.00 79.69 19 ILE B C 1
ATOM 1315 O O . ILE B 2 19 ? 34.012 78.003 21.234 1.00 78.95 19 ILE B O 1
ATOM 1320 N N . ARG B 2 20 ? 35.808 79.362 21.453 1.00 79.91 20 ARG B N 1
ATOM 1321 C CA . ARG B 2 20 ? 35.344 80.420 20.541 1.00 78.80 20 ARG B CA 1
ATOM 1322 C C . ARG B 2 20 ? 35.820 80.298 19.099 1.00 77.06 20 ARG B C 1
ATOM 1323 O O . ARG B 2 20 ? 36.966 79.933 18.848 1.00 76.45 20 ARG B O 1
ATOM 1331 N N . VAL B 2 21 ? 34.964 80.648 18.146 1.00 76.64 21 VAL B N 1
ATOM 1332 C CA . VAL B 2 21 ? 35.366 80.544 16.744 1.00 76.42 21 VAL B CA 1
ATOM 1333 C C . VAL B 2 21 ? 36.583 81.414 16.521 1.00 77.70 21 VAL B C 1
ATOM 1334 O O . VAL B 2 21 ? 37.600 80.960 16.008 1.00 76.89 21 VAL B O 1
ATOM 1338 N N . ARG B 2 22 ? 36.467 82.671 16.924 1.00 80.99 22 ARG B N 1
ATOM 1339 C CA . ARG B 2 22 ? 37.557 83.631 16.791 1.00 84.61 22 ARG B CA 1
ATOM 1340 C C . ARG B 2 22 ? 38.816 83.136 17.516 1.00 84.02 22 ARG B C 1
ATOM 1341 O O . ARG B 2 22 ? 39.935 83.579 17.227 1.00 82.75 22 ARG B O 1
ATOM 1349 N N . GLN B 2 23 ? 38.635 82.212 18.452 1.00 83.87 23 GLN B N 1
ATOM 1350 C CA . GLN B 2 23 ? 39.768 81.691 19.203 1.00 84.08 23 GLN B CA 1
ATOM 1351 C C . GLN B 2 23 ? 40.372 80.501 18.494 1.00 83.02 23 GLN B C 1
ATOM 1352 O O . GLN B 2 23 ? 41.591 80.327 18.506 1.00 83.21 23 GLN B O 1
ATOM 1358 N N . LEU B 2 24 ? 39.513 79.673 17.898 1.00 81.91 24 LEU B N 1
ATOM 1359 C CA . LEU B 2 24 ? 39.962 78.494 17.157 1.00 80.20 24 LEU B CA 1
ATOM 1360 C C . LEU B 2 24 ? 40.822 79.008 16.017 1.00 80.66 24 LEU B C 1
ATOM 1361 O O . LEU B 2 24 ? 41.932 78.525 15.785 1.00 80.10 24 LEU B O 1
ATOM 1366 N N . ALA B 2 25 ? 40.282 80.003 15.314 1.00 80.65 25 ALA B N 1
ATOM 1367 C CA . ALA B 2 25 ? 40.962 80.624 14.195 1.00 80.26 25 ALA B CA 1
ATOM 1368 C C . ALA B 2 25 ? 42.353 81.034 14.643 1.00 81.63 25 ALA B C 1
ATOM 1369 O O . ALA B 2 25 ? 43.355 80.635 14.057 1.00 81.28 25 ALA B O 1
ATOM 1371 N N . GLU B 2 26 ? 42.414 81.814 15.710 1.00 84.19 26 GLU B N 1
ATOM 1372 C CA . GLU B 2 26 ? 43.696 82.273 16.209 1.00 86.94 26 GLU B CA 1
ATOM 1373 C C . GLU B 2 26 ? 44.699 81.128 16.421 1.00 86.14 26 GLU B C 1
ATOM 1374 O O . GLU B 2 26 ? 45.805 81.174 15.887 1.00 86.78 26 GLU B O 1
ATOM 1380 N N . LEU B 2 27 ? 44.313 80.102 17.178 1.00 85.58 27 LEU B N 1
ATOM 1381 C CA . LEU B 2 27 ? 45.202 78.966 17.457 1.00 84.60 27 LEU B CA 1
ATOM 1382 C C . LEU B 2 27 ? 45.638 78.205 16.200 1.00 85.00 27 LEU B C 1
ATOM 1383 O O . LEU B 2 27 ? 46.821 77.901 16.027 1.00 84.94 27 LEU B O 1
ATOM 1388 N N . LEU B 2 28 ? 44.677 77.914 15.323 1.00 85.08 28 LEU B N 1
ATOM 1389 C CA . LEU B 2 28 ? 44.930 77.162 14.089 1.00 84.02 28 LEU B CA 1
ATOM 1390 C C . LEU B 2 28 ? 45.387 77.980 12.875 1.00 83.64 28 LEU B C 1
ATOM 1391 O O . LEU B 2 28 ? 45.645 77.420 11.807 1.00 83.88 28 LEU B O 1
ATOM 1396 N N . SER B 2 29 ? 45.474 79.294 13.026 1.00 83.74 29 SER B N 1
ATOM 1397 C CA . SER B 2 29 ? 45.897 80.151 11.920 1.00 83.51 29 SER B CA 1
ATOM 1398 C C . SER B 2 29 ? 45.047 79.906 10.672 1.00 82.33 29 SER B C 1
ATOM 1399 O O . SER B 2 29 ? 45.524 79.345 9.685 1.00 81.95 29 SER B O 1
ATOM 1402 N N . LEU B 2 30 ? 43.787 80.332 10.740 1.00 81.57 30 LEU B N 1
ATOM 1403 C CA . LEU B 2 30 ? 42.821 80.192 9.651 1.00 80.89 30 LEU B CA 1
ATOM 1404 C C . LEU B 2 30 ? 41.755 81.272 9.799 1.00 81.22 30 LEU B C 1
ATOM 1405 O O . LEU B 2 30 ? 41.352 81.608 10.907 1.00 81.19 30 LEU B O 1
ATOM 1410 N N . PRO B 2 31 ? 41.286 81.840 8.682 1.00 82.33 31 PRO B N 1
ATOM 1411 C CA . PRO B 2 31 ? 40.257 82.878 8.805 1.00 81.66 31 PRO B CA 1
ATOM 1412 C C . PRO B 2 31 ? 39.026 82.310 9.494 1.00 80.15 31 PRO B C 1
ATOM 1413 O O . PRO B 2 31 ? 38.587 81.198 9.185 1.00 79.34 31 PRO B O 1
ATOM 1417 N N . PRO B 2 32 ? 38.457 83.065 10.441 1.00 79.52 32 PRO B N 1
ATOM 1418 C CA . PRO B 2 32 ? 37.267 82.604 11.160 1.00 78.94 32 PRO B CA 1
ATOM 1419 C C . PRO B 2 32 ? 36.186 82.092 10.210 1.00 78.54 32 PRO B C 1
ATOM 1420 O O . PRO B 2 32 ? 35.377 81.239 10.574 1.00 78.00 32 PRO B O 1
ATOM 1424 N N . THR B 2 33 ? 36.208 82.608 8.984 1.00 78.89 33 THR B N 1
ATOM 1425 C CA . THR B 2 33 ? 35.253 82.246 7.934 1.00 78.03 33 THR B CA 1
ATOM 1426 C C . THR B 2 33 ? 35.217 80.736 7.650 1.00 77.23 33 THR B C 1
ATOM 1427 O O . THR B 2 33 ? 34.143 80.150 7.480 1.00 76.17 33 THR B O 1
ATOM 1431 N N . GLY B 2 34 ? 36.400 80.123 7.593 1.00 76.39 34 GLY B N 1
ATOM 1432 C CA . GLY B 2 34 ? 36.505 78.696 7.326 1.00 76.22 34 GLY B CA 1
ATOM 1433 C C . GLY B 2 34 ? 36.237 77.850 8.554 1.00 75.99 34 GLY B C 1
ATOM 1434 O O . GLY B 2 34 ? 35.509 76.852 8.485 1.00 75.18 34 GLY B O 1
ATOM 1435 N N . ILE B 2 35 ? 36.842 78.243 9.676 1.00 75.50 35 ILE B N 1
ATOM 1436 C CA . ILE B 2 35 ? 36.649 77.548 10.945 1.00 74.22 35 ILE B CA 1
ATOM 1437 C C . ILE B 2 35 ? 35.153 77.369 11.080 1.00 74.02 35 ILE B C 1
ATOM 1438 O O . ILE B 2 35 ? 34.660 76.306 11.451 1.00 72.68 35 ILE B O 1
ATOM 1443 N N . GLN B 2 36 ? 34.446 78.442 10.757 1.00 74.90 36 GLN B N 1
ATOM 1444 C CA . GLN B 2 36 ? 32.999 78.469 10.810 1.00 78.26 36 GLN B CA 1
ATOM 1445 C C . GLN B 2 36 ? 32.377 77.336 9.994 1.00 79.60 36 GLN B C 1
ATOM 1446 O O . GLN B 2 36 ? 31.595 76.534 10.518 1.00 79.20 36 GLN B O 1
ATOM 1452 N N . GLN B 2 37 ? 32.712 77.278 8.708 1.00 80.84 37 GLN B N 1
ATOM 1453 C CA . GLN B 2 37 ? 32.161 76.243 7.845 1.00 81.28 37 GLN B CA 1
ATOM 1454 C C . GLN B 2 37 ? 32.652 74.872 8.300 1.00 79.96 37 GLN B C 1
ATOM 1455 O O . GLN B 2 37 ? 31.904 73.887 8.236 1.00 79.63 37 GLN B O 1
ATOM 1461 N N . SER B 2 38 ? 33.904 74.820 8.767 1.00 77.15 38 SER B N 1
ATOM 1462 C CA . SER B 2 38 ? 34.501 73.572 9.234 1.00 74.12 38 SER B CA 1
ATOM 1463 C C . SER B 2 38 ? 33.696 72.974 10.370 1.00 73.03 38 SER B C 1
ATOM 1464 O O . SER B 2 38 ? 33.426 71.770 10.368 1.00 71.84 38 SER B O 1
ATOM 1467 N N . LEU B 2 39 ? 33.312 73.813 11.335 1.00 73.24 39 LEU B N 1
ATOM 1468 C CA . LEU B 2 39 ? 32.502 73.362 12.476 1.00 73.54 39 LEU B CA 1
ATOM 1469 C C . LEU B 2 39 ? 31.148 72.870 11.955 1.00 73.92 39 LEU B C 1
ATOM 1470 O O . LEU B 2 39 ? 30.541 71.961 12.527 1.00 74.06 39 LEU B O 1
ATOM 1475 N N . GLY B 2 40 ? 30.684 73.471 10.863 1.00 74.39 40 GLY B N 1
ATOM 1476 C CA . GLY B 2 40 ? 29.424 73.057 10.283 1.00 75.30 40 GLY B CA 1
ATOM 1477 C C . GLY B 2 40 ? 29.517 71.604 9.860 1.00 75.98 40 GLY B C 1
ATOM 1478 O O . GLY B 2 40 ? 28.680 70.781 10.223 1.00 76.79 40 GLY B O 1
ATOM 1479 N N . LYS B 2 41 ? 30.551 71.284 9.094 1.00 76.66 41 LYS B N 1
ATOM 1480 C CA . LYS B 2 41 ? 30.759 69.923 8.612 1.00 76.23 41 LYS B CA 1
ATOM 1481 C C . LYS B 2 41 ? 31.086 68.948 9.745 1.00 74.85 41 LYS B C 1
ATOM 1482 O O . LYS B 2 41 ? 30.541 67.840 9.808 1.00 72.99 41 LYS B O 1
ATOM 1488 N N . LEU B 2 42 ? 31.970 69.370 10.643 1.00 74.73 42 LEU B N 1
ATOM 1489 C CA . LEU B 2 42 ? 32.375 68.536 11.770 1.00 73.17 42 LEU B CA 1
ATOM 1490 C C . LEU B 2 42 ? 31.157 68.100 12.567 1.00 72.58 42 LEU B C 1
ATOM 1491 O O . LEU B 2 42 ? 31.116 66.988 13.087 1.00 71.51 42 LEU B O 1
ATOM 1496 N N . ALA B 2 43 ? 30.166 68.986 12.650 1.00 73.23 43 ALA B N 1
ATOM 1497 C CA . ALA B 2 43 ? 28.932 68.710 13.378 1.00 73.95 43 ALA B CA 1
ATOM 1498 C C . ALA B 2 43 ? 28.085 67.663 12.658 1.00 75.68 43 ALA B C 1
ATOM 1499 O O . ALA B 2 43 ? 27.438 66.839 13.301 1.00 76.28 43 ALA B O 1
ATOM 1501 N N . GLN B 2 44 ? 28.097 67.693 11.325 1.00 78.07 44 GLN B N 1
ATOM 1502 C CA . GLN B 2 44 ? 27.326 66.747 10.517 1.00 78.83 44 GLN B CA 1
ATOM 1503 C C . GLN B 2 44 ? 27.987 65.384 10.444 1.00 78.25 44 GLN B C 1
ATOM 1504 O O . GLN B 2 44 ? 27.306 64.374 10.260 1.00 78.20 44 GLN B O 1
ATOM 1510 N N . LYS B 2 45 ? 29.313 65.358 10.572 1.00 77.54 45 LYS B N 1
ATOM 1511 C CA . LYS B 2 45 ? 30.042 64.099 10.543 1.00 76.79 45 LYS B CA 1
ATOM 1512 C C . LYS B 2 45 ? 29.552 63.244 11.705 1.00 77.36 45 LYS B C 1
ATOM 1513 O O . LYS B 2 45 ? 29.267 62.061 11.530 1.00 77.75 45 LYS B O 1
ATOM 1519 N N . TYR B 2 46 ? 29.443 63.846 12.888 1.00 77.99 46 TYR B N 1
ATOM 1520 C CA . TYR B 2 46 ? 28.967 63.116 14.058 1.00 80.05 46 TYR B CA 1
ATOM 1521 C C . TYR B 2 46 ? 27.516 62.705 13.829 1.00 82.87 46 TYR B C 1
ATOM 1522 O O . TYR B 2 46 ? 27.105 61.597 14.182 1.00 82.98 46 TYR B O 1
ATOM 1531 N N . GLU B 2 47 ? 26.750 63.615 13.231 1.00 85.81 47 GLU B N 1
ATOM 1532 C CA . GLU B 2 47 ? 25.337 63.390 12.944 1.00 88.42 47 GLU B CA 1
ATOM 1533 C C . GLU B 2 47 ? 25.160 62.194 12.010 1.00 88.60 47 GLU B C 1
ATOM 1534 O O . GLU B 2 47 ? 24.365 61.292 12.285 1.00 87.04 47 GLU B O 1
ATOM 1540 N N . LYS B 2 48 ? 25.904 62.197 10.906 1.00 89.31 48 LYS B N 1
ATOM 1541 C CA . LYS B 2 48 ? 25.836 61.116 9.932 1.00 90.82 48 LYS B CA 1
ATOM 1542 C C . LYS B 2 48 ? 26.195 59.735 10.521 1.00 92.04 48 LYS B C 1
ATOM 1543 O O . LYS B 2 48 ? 25.520 58.745 10.232 1.00 92.86 48 LYS B O 1
ATOM 1549 N N . ASP B 2 49 ? 27.232 59.667 11.359 1.00 92.06 49 ASP B N 1
ATOM 1550 C CA . ASP B 2 49 ? 27.663 58.393 11.951 1.00 91.45 49 ASP B CA 1
ATOM 1551 C C . ASP B 2 49 ? 26.899 57.927 13.198 1.00 90.63 49 ASP B C 1
ATOM 1552 O O . ASP B 2 49 ? 26.834 58.633 14.208 1.00 90.43 49 ASP B O 1
ATOM 1557 N N . PRO B 2 50 ? 26.315 56.716 13.139 1.00 90.24 50 PRO B N 1
ATOM 1558 C CA . PRO B 2 50 ? 25.555 56.141 14.252 1.00 89.41 50 PRO B CA 1
ATOM 1559 C C . PRO B 2 50 ? 26.488 55.549 15.296 1.00 89.13 50 PRO B C 1
ATOM 1560 O O . PRO B 2 50 ? 26.050 55.179 16.384 1.00 89.08 50 PRO B O 1
ATOM 1564 N N . ASP B 2 51 ? 27.771 55.448 14.948 1.00 88.35 51 ASP B N 1
ATOM 1565 C CA . ASP B 2 51 ? 28.777 54.913 15.866 1.00 87.39 51 ASP B CA 1
ATOM 1566 C C . ASP B 2 51 ? 29.414 55.983 16.751 1.00 86.10 51 ASP B C 1
ATOM 1567 O O . ASP B 2 51 ? 30.091 55.651 17.720 1.00 86.34 51 ASP B O 1
ATOM 1572 N N . SER B 2 52 ? 29.223 57.258 16.416 1.00 84.19 52 SER B N 1
ATOM 1573 C CA . SER B 2 52 ? 29.780 58.329 17.237 1.00 81.66 52 SER B CA 1
ATOM 1574 C C . SER B 2 52 ? 28.682 58.668 18.236 1.00 79.98 52 SER B C 1
ATOM 1575 O O . SER B 2 52 ? 27.510 58.785 17.869 1.00 79.76 52 SER B O 1
ATOM 1578 N N . SER B 2 53 ? 29.078 58.797 19.500 1.00 78.66 53 SER B N 1
ATOM 1579 C CA . SER B 2 53 ? 28.165 59.083 20.605 1.00 76.23 53 SER B CA 1
ATOM 1580 C C . SER B 2 53 ? 28.060 60.562 20.896 1.00 74.12 53 SER B C 1
ATOM 1581 O O . SER B 2 53 ? 27.354 60.974 21.823 1.00 74.53 53 SER B O 1
ATOM 1584 N N . LEU B 2 54 ? 28.764 61.365 20.113 1.00 70.59 54 LEU B N 1
ATOM 1585 C CA . LEU B 2 54 ? 28.729 62.785 20.357 1.00 68.67 54 LEU B CA 1
ATOM 1586 C C . LEU B 2 54 ? 28.283 63.644 19.202 1.00 68.40 54 LEU B C 1
ATOM 1587 O O . LEU B 2 54 ? 28.581 63.359 18.041 1.00 68.24 54 LEU B O 1
ATOM 1592 N N . ALA B 2 55 ? 27.547 64.695 19.550 1.00 68.80 55 ALA B N 1
ATOM 1593 C CA . ALA B 2 55 ? 27.055 65.675 18.595 1.00 69.90 55 ALA B CA 1
ATOM 1594 C C . ALA B 2 55 ? 27.609 66.989 19.125 1.00 69.63 55 ALA B C 1
ATOM 1595 O O . ALA B 2 55 ? 27.719 67.163 20.342 1.00 68.83 55 ALA B O 1
ATOM 1597 N N . LEU B 2 56 ? 27.968 67.894 18.214 1.00 70.45 56 LEU B N 1
ATOM 1598 C CA . LEU B 2 56 ? 28.541 69.208 18.549 1.00 70.04 56 LEU B CA 1
ATOM 1599 C C . LEU B 2 56 ? 27.500 70.317 18.756 1.00 70.85 56 LEU B C 1
ATOM 1600 O O . LEU B 2 56 ? 26.538 70.405 18.004 1.00 71.72 56 LEU B O 1
ATOM 1605 N N . ILE B 2 57 ? 27.665 71.154 19.772 1.00 72.02 57 ILE B N 1
ATOM 1606 C CA . ILE B 2 57 ? 26.690 72.223 19.969 1.00 75.19 57 ILE B CA 1
ATOM 1607 C C . ILE B 2 57 ? 27.303 73.576 20.255 1.00 79.27 57 ILE B C 1
ATOM 1608 O O . ILE B 2 57 ? 28.488 73.695 20.589 1.00 81.19 57 ILE B O 1
ATOM 1613 N N . GLU B 2 58 ? 26.471 74.600 20.146 1.00 82.41 58 GLU B N 1
ATOM 1614 C CA . GLU B 2 58 ? 26.915 75.961 20.382 1.00 86.00 58 GLU B CA 1
ATOM 1615 C C . GLU B 2 58 ? 26.087 76.615 21.494 1.00 86.68 58 GLU B C 1
ATOM 1616 O O . GLU B 2 58 ? 24.857 76.558 21.487 1.00 87.19 58 GLU B O 1
ATOM 1622 N N . THR B 2 59 ? 26.778 77.213 22.462 1.00 87.64 59 THR B N 1
ATOM 1623 C CA . THR B 2 59 ? 26.128 77.870 23.597 1.00 87.89 59 THR B CA 1
ATOM 1624 C C . THR B 2 59 ? 26.656 79.293 23.750 1.00 86.95 59 THR B C 1
ATOM 1625 O O . THR B 2 59 ? 27.738 79.509 24.305 1.00 86.52 59 THR B O 1
ATOM 1629 N N . SER B 2 60 ? 25.889 80.262 23.259 1.00 86.04 60 SER B N 1
ATOM 1630 C CA . SER B 2 60 ? 26.290 81.662 23.344 1.00 84.10 60 SER B CA 1
ATOM 1631 C C . SER B 2 60 ? 27.682 81.856 22.764 1.00 82.57 60 SER B C 1
ATOM 1632 O O . SER B 2 60 ? 28.578 82.359 23.446 1.00 81.63 60 SER B O 1
ATOM 1635 N N . GLY B 2 61 ? 27.855 81.429 21.513 1.00 81.27 61 GLY B N 1
ATOM 1636 C CA . GLY B 2 61 ? 29.128 81.577 20.819 1.00 79.63 61 GLY B CA 1
ATOM 1637 C C . GLY B 2 61 ? 30.217 80.578 21.149 1.00 78.46 61 GLY B C 1
ATOM 1638 O O . GLY B 2 61 ? 31.279 80.555 20.509 1.00 78.55 61 GLY B O 1
ATOM 1639 N N . ALA B 2 62 ? 29.952 79.752 22.154 1.00 77.69 62 ALA B N 1
ATOM 1640 C CA . ALA B 2 62 ? 30.906 78.752 22.587 1.00 75.42 62 ALA B CA 1
ATOM 1641 C C . ALA B 2 62 ? 30.567 77.399 22.000 1.00 74.86 62 ALA B C 1
ATOM 1642 O O . ALA B 2 62 ? 29.468 76.867 22.185 1.00 72.12 62 ALA B O 1
ATOM 1644 N N . TYR B 2 63 ? 31.529 76.853 21.271 1.00 75.64 63 TYR B N 1
ATOM 1645 C CA . TYR B 2 63 ? 31.366 75.546 20.666 1.00 75.91 63 TYR B CA 1
ATOM 1646 C C . TYR B 2 63 ? 31.953 74.516 21.619 1.00 75.39 63 TYR B C 1
ATOM 1647 O O . TYR B 2 63 ? 33.076 74.674 22.118 1.00 74.50 63 TYR B O 1
ATOM 1656 N N . ARG B 2 64 ? 31.168 73.479 21.894 1.00 74.24 64 ARG B N 1
ATOM 1657 C CA . ARG B 2 64 ? 31.607 72.438 22.797 1.00 74.29 64 ARG B CA 1
ATOM 1658 C C . ARG B 2 64 ? 30.961 71.121 22.433 1.00 71.97 64 ARG B C 1
ATOM 1659 O O . ARG B 2 64 ? 29.882 71.100 21.830 1.00 69.54 64 ARG B O 1
ATOM 1667 N N . LEU B 2 65 ? 31.639 70.029 22.793 1.00 70.02 65 LEU B N 1
ATOM 1668 C CA . LEU B 2 65 ? 31.149 68.684 22.506 1.00 67.49 65 LEU B CA 1
ATOM 1669 C C . LEU B 2 65 ? 30.189 68.198 23.579 1.00 68.09 65 LEU B C 1
ATOM 1670 O O . LEU B 2 65 ? 30.296 68.576 24.756 1.00 67.21 65 LEU B O 1
ATOM 1675 N N . VAL B 2 66 ? 29.254 67.357 23.151 1.00 67.77 66 VAL B N 1
ATOM 1676 C CA . VAL B 2 66 ? 28.239 66.781 24.019 1.00 68.69 66 VAL B CA 1
ATOM 1677 C C . VAL B 2 66 ? 27.863 65.409 23.453 1.00 71.25 66 VAL B C 1
ATOM 1678 O O . VAL B 2 66 ? 28.173 65.113 22.297 1.00 72.94 66 VAL B O 1
ATOM 1682 N N . THR B 2 67 ? 27.219 64.569 24.267 1.00 72.94 67 THR B N 1
ATOM 1683 C CA . THR B 2 67 ? 26.782 63.249 23.812 1.00 72.40 67 THR B CA 1
ATOM 1684 C C . THR B 2 67 ? 25.385 63.407 23.249 1.00 73.53 67 THR B C 1
ATOM 1685 O O . THR B 2 67 ? 24.614 64.251 23.708 1.00 72.39 67 THR B O 1
ATOM 1689 N N . LYS B 2 68 ? 25.070 62.598 22.247 1.00 75.62 68 LYS B N 1
ATOM 1690 C CA . LYS B 2 68 ? 23.753 62.614 21.633 1.00 77.91 68 LYS B CA 1
ATOM 1691 C C . LYS B 2 68 ? 22.747 62.145 22.701 1.00 79.38 68 LYS B C 1
ATOM 1692 O O . LYS B 2 68 ? 23.024 61.201 23.449 1.00 79.74 68 LYS B O 1
ATOM 1698 N N . PRO B 2 69 ? 21.566 62.792 22.781 1.00 79.79 69 PRO B N 1
ATOM 1699 C CA . PRO B 2 69 ? 20.544 62.420 23.772 1.00 79.89 69 PRO B CA 1
ATOM 1700 C C . PRO B 2 69 ? 20.196 60.920 23.838 1.00 79.80 69 PRO B C 1
ATOM 1701 O O . PRO B 2 69 ? 19.782 60.404 24.881 1.00 78.18 69 PRO B O 1
ATOM 1705 N N . GLN B 2 70 ? 20.382 60.221 22.727 1.00 80.58 70 GLN B N 1
ATOM 1706 C CA . GLN B 2 70 ? 20.096 58.793 22.672 1.00 81.36 70 GLN B CA 1
ATOM 1707 C C . GLN B 2 70 ? 21.036 57.959 23.552 1.00 81.01 70 GLN B C 1
ATOM 1708 O O . GLN B 2 70 ? 21.270 56.783 23.272 1.00 82.14 70 GLN B O 1
ATOM 1714 N N . PHE B 2 71 ? 21.578 58.565 24.605 1.00 80.27 71 PHE B N 1
ATOM 1715 C CA . PHE B 2 71 ? 22.489 57.872 25.521 1.00 77.81 71 PHE B CA 1
ATOM 1716 C C . PHE B 2 71 ? 22.228 58.354 26.937 1.00 77.29 71 PHE B C 1
ATOM 1717 O O . PHE B 2 71 ? 22.914 57.955 27.865 1.00 76.78 71 PHE B O 1
ATOM 1725 N N . ALA B 2 72 ? 21.237 59.224 27.095 1.00 76.71 72 ALA B N 1
ATOM 1726 C CA . ALA B 2 72 ? 20.901 59.770 28.403 1.00 76.69 72 ALA B CA 1
ATOM 1727 C C . ALA B 2 72 ? 20.730 58.687 29.461 1.00 77.62 72 ALA B C 1
ATOM 1728 O O . ALA B 2 72 ? 21.239 58.820 30.576 1.00 76.19 72 ALA B O 1
ATOM 1730 N N . GLU B 2 73 ? 20.021 57.617 29.102 1.00 80.54 73 GLU B N 1
ATOM 1731 C CA . GLU B 2 73 ? 19.758 56.499 30.013 1.00 82.98 73 GLU B CA 1
ATOM 1732 C C . GLU B 2 73 ? 21.027 55.766 30.448 1.00 84.28 73 GLU B C 1
ATOM 1733 O O . GLU B 2 73 ? 21.249 55.551 31.644 1.00 85.76 73 GLU B O 1
ATOM 1735 N N . ILE B 2 74 ? 21.859 55.381 29.485 1.00 84.24 74 ILE B N 1
ATOM 1736 C CA . ILE B 2 74 ? 23.092 54.672 29.799 1.00 85.17 74 ILE B CA 1
ATOM 1737 C C . ILE B 2 74 ? 24.006 55.500 30.712 1.00 85.54 74 ILE B C 1
ATOM 1738 O O . ILE B 2 74 ? 24.676 54.948 31.589 1.00 84.88 74 ILE B O 1
ATOM 1743 N N . LEU B 2 75 ? 24.024 56.820 30.516 1.00 86.61 75 LEU B N 1
ATOM 1744 C CA . LEU B 2 75 ? 24.845 57.710 31.343 1.00 86.85 75 LEU B CA 1
ATOM 1745 C C . LEU B 2 75 ? 24.243 57.837 32.744 1.00 88.79 75 LEU B C 1
ATOM 1746 O O . LEU B 2 75 ? 24.951 57.695 33.746 1.00 90.29 75 LEU B O 1
ATOM 1751 N N . LYS B 2 76 ? 22.937 58.101 32.813 1.00 89.90 76 LYS B N 1
ATOM 1752 C CA . LYS B 2 76 ? 22.249 58.234 34.098 1.00 90.59 76 LYS B CA 1
ATOM 1753 C C . LYS B 2 76 ? 22.593 57.058 35.015 1.00 91.15 76 LYS B C 1
ATOM 1754 O O . LYS B 2 76 ? 22.738 57.224 36.219 1.00 90.86 76 LYS B O 1
ATOM 1760 N N . GLU B 2 77 ? 22.750 55.872 34.440 1.00 93.21 77 GLU B N 1
ATOM 1761 C CA . GLU B 2 77 ? 23.083 54.693 35.236 1.00 95.68 77 GLU B CA 1
ATOM 1762 C C . GLU B 2 77 ? 24.487 54.826 35.833 1.00 95.50 77 GLU B C 1
ATOM 1763 O O . GLU B 2 77 ? 24.702 54.538 37.012 1.00 95.36 77 GLU B O 1
ATOM 1769 N N . TYR B 2 78 ? 25.435 55.258 35.005 1.00 95.45 78 TYR B N 1
ATOM 1770 C CA . TYR B 2 78 ? 26.820 55.452 35.429 1.00 93.87 78 TYR B CA 1
ATOM 1771 C C . TYR B 2 78 ? 26.824 56.379 36.647 1.00 93.68 78 TYR B C 1
ATOM 1772 O O . TYR B 2 78 ? 27.545 56.157 37.618 1.00 92.87 78 TYR B O 1
ATOM 1781 N N . SER B 2 79 ? 25.985 57.405 36.589 1.00 93.63 79 SER B N 1
ATOM 1782 C CA . SER B 2 79 ? 25.890 58.382 37.658 1.00 95.17 79 SER B CA 1
ATOM 1783 C C . SER B 2 79 ? 25.165 57.849 38.876 1.00 96.57 79 SER B C 1
ATOM 1784 O O . SER B 2 79 ? 24.740 58.617 39.736 1.00 96.94 79 SER B O 1
ATOM 1787 N N . LYS B 2 80 ? 24.993 56.538 38.941 1.00 98.40 80 LYS B N 1
ATOM 1788 C CA . LYS B 2 80 ? 24.320 55.947 40.083 1.00 99.28 80 LYS B CA 1
ATOM 1789 C C . LYS B 2 80 ? 25.250 54.928 40.698 1.00 99.97 80 LYS B C 1
ATOM 1790 O O . LYS B 2 80 ? 25.004 54.457 41.802 1.00 100.83 80 LYS B O 1
ATOM 1796 N N . ALA B 2 81 ? 26.316 54.575 39.984 1.00 100.67 81 ALA B N 1
ATOM 1797 C CA . ALA B 2 81 ? 27.279 53.629 40.530 1.00 101.58 81 ALA B CA 1
ATOM 1798 C C . ALA B 2 81 ? 27.734 54.296 41.830 1.00 103.31 81 ALA B C 1
ATOM 1799 O O . ALA B 2 81 ? 27.827 55.528 41.894 1.00 103.86 81 ALA B O 1
ATOM 1801 N N . PRO B 2 82 ? 28.021 53.499 42.878 1.00 104.37 82 PRO B N 1
ATOM 1802 C CA . PRO B 2 82 ? 28.457 54.020 44.181 1.00 104.47 82 PRO B CA 1
ATOM 1803 C C . PRO B 2 82 ? 29.481 55.155 44.131 1.00 104.99 82 PRO B C 1
ATOM 1804 O O . PRO B 2 82 ? 29.301 56.194 44.779 1.00 105.81 82 PRO B O 1
ATOM 1808 N N . ILE B 2 83 ? 30.546 54.952 43.357 1.00 104.37 83 ILE B N 1
ATOM 1809 C CA . ILE B 2 83 ? 31.616 55.939 43.213 1.00 103.28 83 ILE B CA 1
ATOM 1810 C C . ILE B 2 83 ? 31.115 57.370 43.022 1.00 103.74 83 ILE B C 1
ATOM 1811 O O . ILE B 2 83 ? 31.395 58.249 43.836 1.00 102.88 83 ILE B O 1
ATOM 1816 N N . ASN B 2 84 ? 30.370 57.587 41.941 1.00 104.59 84 ASN B N 1
ATOM 1817 C CA . ASN B 2 84 ? 29.850 58.907 41.602 1.00 106.15 84 ASN B CA 1
ATOM 1818 C C . ASN B 2 84 ? 28.771 59.442 42.530 1.00 106.89 84 ASN B C 1
ATOM 1819 O O . ASN B 2 84 ? 28.328 60.583 42.371 1.00 107.21 84 ASN B O 1
ATOM 1824 N N . GLN B 2 85 ? 28.337 58.632 43.491 1.00 107.31 85 GLN B N 1
ATOM 1825 C CA . GLN B 2 85 ? 27.314 59.082 44.431 1.00 107.41 85 GLN B CA 1
ATOM 1826 C C . GLN B 2 85 ? 27.918 60.047 45.451 1.00 105.67 85 GLN B C 1
ATOM 1827 O O . GLN B 2 85 ? 27.207 60.619 46.277 1.00 105.35 85 GLN B O 1
ATOM 1833 N N . SER B 2 86 ? 29.234 60.224 45.381 1.00 103.90 86 SER B N 1
ATOM 1834 C CA . SER B 2 86 ? 29.956 61.119 46.287 1.00 101.78 86 SER B CA 1
ATOM 1835 C C . SER B 2 86 ? 30.662 62.217 45.491 1.00 99.81 86 SER B C 1
ATOM 1836 O O . SER B 2 86 ? 31.038 62.004 44.342 1.00 99.80 86 SER B O 1
ATOM 1839 N N . LEU B 2 87 ? 30.849 63.382 46.106 1.00 97.64 87 LEU B N 1
ATOM 1840 C CA . LEU B 2 87 ? 31.504 64.511 45.443 1.00 95.69 87 LEU B CA 1
ATOM 1841 C C . LEU B 2 87 ? 32.805 64.151 44.735 1.00 93.79 87 LEU B C 1
ATOM 1842 O O . LEU B 2 87 ? 33.686 63.511 45.314 1.00 93.95 87 LEU B O 1
ATOM 1847 N N . SER B 2 88 ? 32.926 64.586 43.485 1.00 90.85 88 SER B N 1
ATOM 1848 C CA . SER B 2 88 ? 34.113 64.294 42.697 1.00 88.61 88 SER B CA 1
ATOM 1849 C C . SER B 2 88 ? 35.334 65.005 43.242 1.00 87.41 88 SER B C 1
ATOM 1850 O O . SER B 2 88 ? 35.250 65.776 44.186 1.00 86.62 88 SER B O 1
ATOM 1853 N N . ARG B 2 89 ? 36.472 64.736 42.622 1.00 87.70 89 ARG B N 1
ATOM 1854 C CA . ARG B 2 89 ? 37.738 65.332 43.020 1.00 88.04 89 ARG B CA 1
ATOM 1855 C C . ARG B 2 89 ? 37.692 66.827 42.732 1.00 86.60 89 ARG B C 1
ATOM 1856 O O . ARG B 2 89 ? 38.378 67.617 43.381 1.00 85.95 89 ARG B O 1
ATOM 1864 N N . ALA B 2 90 ? 36.865 67.205 41.760 1.00 86.05 90 ALA B N 1
ATOM 1865 C CA . ALA B 2 90 ? 36.718 68.601 41.361 1.00 85.62 90 ALA B CA 1
ATOM 1866 C C . ALA B 2 90 ? 35.609 69.317 42.137 1.00 85.16 90 ALA B C 1
ATOM 1867 O O . ALA B 2 90 ? 35.759 70.475 42.531 1.00 85.46 90 ALA B O 1
ATOM 1869 N N . ALA B 2 91 ? 34.495 68.629 42.359 1.00 84.95 91 ALA B N 1
ATOM 1870 C CA . ALA B 2 91 ? 33.381 69.214 43.101 1.00 85.01 91 ALA B CA 1
ATOM 1871 C C . ALA B 2 91 ? 33.819 69.565 44.528 1.00 85.50 91 ALA B C 1
ATOM 1872 O O . ALA B 2 91 ? 33.387 70.571 45.095 1.00 86.82 91 ALA B O 1
ATOM 1874 N N . LEU B 2 92 ? 34.683 68.729 45.097 1.00 84.69 92 LEU B N 1
ATOM 1875 C CA . LEU B 2 92 ? 35.190 68.929 46.447 1.00 83.03 92 LEU B CA 1
ATOM 1876 C C . LEU B 2 92 ? 36.186 70.098 46.435 1.00 81.53 92 LEU B C 1
ATOM 1877 O O . LEU B 2 92 ? 36.167 70.968 47.309 1.00 80.39 92 LEU B O 1
ATOM 1882 N N . GLU B 2 93 ? 37.051 70.111 45.429 1.00 80.41 93 GLU B N 1
ATOM 1883 C CA . GLU B 2 93 ? 38.052 71.161 45.290 1.00 79.70 93 GLU B CA 1
ATOM 1884 C C . GLU B 2 93 ? 37.327 72.496 45.235 1.00 77.24 93 GLU B C 1
ATOM 1885 O O . GLU B 2 93 ? 37.699 73.460 45.904 1.00 74.61 93 GLU B O 1
ATOM 1891 N N . THR B 2 94 ? 36.279 72.526 44.424 1.00 75.99 94 THR B N 1
ATOM 1892 C CA . THR B 2 94 ? 35.456 73.712 44.255 1.00 73.86 94 THR B CA 1
ATOM 1893 C C . THR B 2 94 ? 34.780 74.075 45.582 1.00 72.23 94 THR B C 1
ATOM 1894 O O . THR B 2 94 ? 34.966 75.179 46.107 1.00 70.99 94 THR B O 1
ATOM 1898 N N . LEU B 2 95 ? 34.008 73.130 46.116 1.00 70.15 95 LEU B N 1
ATOM 1899 C CA . LEU B 2 95 ? 33.280 73.311 47.372 1.00 68.72 95 LEU B CA 1
ATOM 1900 C C . LEU B 2 95 ? 34.160 73.940 48.455 1.00 69.13 95 LEU B C 1
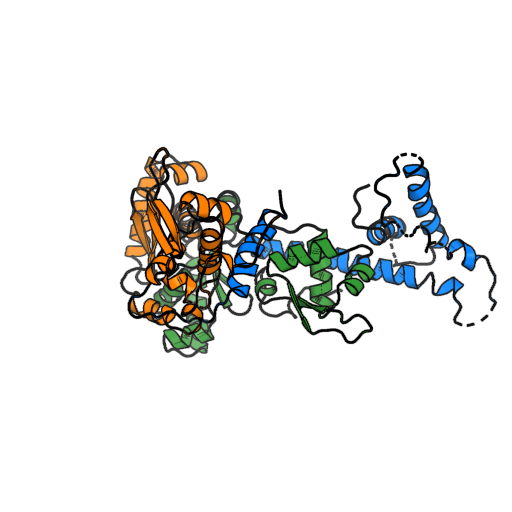ATOM 1901 O O . LEU B 2 95 ? 33.741 74.885 49.131 1.00 67.88 95 LEU B O 1
ATOM 1906 N N . SER B 2 96 ? 35.383 73.432 48.607 1.00 71.40 96 SER B N 1
ATOM 1907 C CA . SER B 2 96 ? 36.316 73.962 49.611 1.00 72.06 96 SER B CA 1
ATOM 1908 C C . SER B 2 96 ? 36.666 75.425 49.331 1.00 71.75 96 SER B C 1
ATOM 1909 O O . SER B 2 96 ? 36.575 76.276 50.218 1.00 72.00 96 SER B O 1
ATOM 1912 N N . ILE B 2 97 ? 37.068 75.707 48.095 1.00 71.91 97 ILE B N 1
ATOM 1913 C CA . ILE B 2 97 ? 37.430 77.060 47.703 1.00 71.96 97 ILE B CA 1
ATOM 1914 C C . ILE B 2 97 ? 36.353 78.073 48.097 1.00 71.48 97 ILE B C 1
ATOM 1915 O O . ILE B 2 97 ? 36.664 79.195 48.520 1.00 71.00 97 ILE B O 1
ATOM 1920 N N . ILE B 2 98 ? 35.090 77.683 47.954 1.00 70.36 98 ILE B N 1
ATOM 1921 C CA . ILE B 2 98 ? 34.007 78.572 48.334 1.00 68.93 98 ILE B CA 1
ATOM 1922 C C . ILE B 2 98 ? 34.060 78.676 49.857 1.00 70.02 98 ILE B C 1
ATOM 1923 O O . ILE B 2 98 ? 34.306 79.752 50.410 1.00 70.96 98 ILE B O 1
ATOM 1928 N N . ALA B 2 99 ? 33.865 77.546 50.528 1.00 69.93 99 ALA B N 1
ATOM 1929 C CA . ALA B 2 99 ? 33.896 77.499 51.980 1.00 69.34 99 ALA B CA 1
ATOM 1930 C C . ALA B 2 99 ? 34.882 78.498 52.609 1.00 69.57 99 ALA B C 1
ATOM 1931 O O . ALA B 2 99 ? 34.536 79.184 53.566 1.00 68.62 99 ALA B O 1
ATOM 1933 N N . TYR B 2 100 ? 36.091 78.599 52.057 1.00 70.85 100 TYR B N 1
ATOM 1934 C CA . TYR B 2 100 ? 37.121 79.495 52.600 1.00 72.58 100 TYR B CA 1
ATOM 1935 C C . TYR B 2 100 ? 37.249 80.885 52.002 1.00 73.03 100 TYR B C 1
ATOM 1936 O O . TYR B 2 100 ? 37.744 81.796 52.667 1.00 73.35 100 TYR B O 1
ATOM 1945 N N . LYS B 2 101 ? 36.827 81.062 50.756 1.00 72.98 101 LYS B N 1
ATOM 1946 C CA . LYS B 2 101 ? 36.972 82.365 50.122 1.00 72.16 101 LYS B CA 1
ATOM 1947 C C . LYS B 2 101 ? 35.670 83.087 49.818 1.00 71.91 101 LYS B C 1
ATOM 1948 O O . LYS B 2 101 ? 35.688 84.220 49.326 1.00 72.38 101 LYS B O 1
ATOM 1954 N N . GLN B 2 102 ? 34.549 82.432 50.118 1.00 70.48 102 GLN B N 1
ATOM 1955 C CA . GLN B 2 102 ? 33.227 82.999 49.884 1.00 68.82 102 GLN B CA 1
ATOM 1956 C C . GLN B 2 102 ? 33.139 84.357 50.560 1.00 68.63 102 GLN B C 1
ATOM 1957 O O . GLN B 2 102 ? 33.685 84.541 51.645 1.00 67.59 102 GLN B O 1
ATOM 1963 N N . PRO B 2 103 ? 32.486 85.340 49.910 1.00 69.03 103 PRO B N 1
ATOM 1964 C CA . PRO B 2 103 ? 31.829 85.278 48.599 1.00 69.51 103 PRO B CA 1
ATOM 1965 C C . PRO B 2 103 ? 32.863 85.286 47.483 1.00 69.57 103 PRO B C 1
ATOM 1966 O O . PRO B 2 103 ? 33.847 86.032 47.536 1.00 70.81 103 PRO B O 1
ATOM 1970 N N . ILE B 2 104 ? 32.621 84.480 46.461 1.00 67.40 104 ILE B N 1
ATOM 1971 C CA . ILE B 2 104 ? 33.553 84.389 45.366 1.00 66.66 104 ILE B CA 1
ATOM 1972 C C . ILE B 2 104 ? 32.761 84.165 44.093 1.00 67.87 104 ILE B C 1
ATOM 1973 O O . ILE B 2 104 ? 31.674 83.598 44.147 1.00 67.39 104 ILE B O 1
ATOM 1978 N N . THR B 2 105 ? 33.291 84.618 42.956 1.00 68.65 105 THR B N 1
ATOM 1979 C CA . THR B 2 105 ? 32.601 84.446 41.678 1.00 69.71 105 THR B CA 1
ATOM 1980 C C . THR B 2 105 ? 33.136 83.253 40.893 1.00 71.23 105 THR B C 1
ATOM 1981 O O . THR B 2 105 ? 34.240 82.770 41.143 1.00 71.88 105 THR B O 1
ATOM 1985 N N . ARG B 2 106 ? 32.341 82.783 39.938 1.00 74.01 106 ARG B N 1
ATOM 1986 C CA . ARG B 2 106 ? 32.707 81.640 39.098 1.00 74.32 106 ARG B CA 1
ATOM 1987 C C . ARG B 2 106 ? 34.100 81.873 38.514 1.00 72.60 106 ARG B C 1
ATOM 1988 O O . ARG B 2 106 ? 35.011 81.070 38.700 1.00 70.54 106 ARG B O 1
ATOM 1996 N N . ILE B 2 107 ? 34.249 82.991 37.816 1.00 72.95 107 ILE B N 1
ATOM 1997 C CA . ILE B 2 107 ? 35.514 83.363 37.196 1.00 72.99 107 ILE B CA 1
ATOM 1998 C C . ILE B 2 107 ? 36.661 83.282 38.199 1.00 73.34 107 ILE B C 1
ATOM 1999 O O . ILE B 2 107 ? 37.756 82.831 37.859 1.00 74.37 107 ILE B O 1
ATOM 2004 N N . GLU B 2 108 ? 36.403 83.721 39.430 1.00 73.60 108 GLU B N 1
ATOM 2005 C CA . GLU B 2 108 ? 37.418 83.707 40.482 1.00 74.02 108 GLU B CA 1
ATOM 2006 C C . GLU B 2 108 ? 37.751 82.290 40.934 1.00 72.88 108 GLU B C 1
ATOM 2007 O O . GLU B 2 108 ? 38.906 81.989 41.211 1.00 72.15 108 GLU B O 1
ATOM 2013 N N . ILE B 2 109 ? 36.743 81.423 41.006 1.00 73.19 109 ILE B N 1
ATOM 2014 C CA . ILE B 2 109 ? 36.958 80.033 41.421 1.00 74.07 109 ILE B CA 1
ATOM 2015 C C . ILE B 2 109 ? 37.750 79.302 40.347 1.00 76.54 109 ILE B C 1
ATOM 2016 O O . ILE B 2 109 ? 38.583 78.441 40.656 1.00 77.05 109 ILE B O 1
ATOM 2021 N N . ASP B 2 110 ? 37.454 79.635 39.087 1.00 78.43 110 ASP B N 1
ATOM 2022 C CA . ASP B 2 110 ? 38.118 79.038 37.927 1.00 78.71 110 ASP B CA 1
ATOM 2023 C C . ASP B 2 110 ? 39.602 79.381 37.979 1.00 78.62 110 ASP B C 1
ATOM 2024 O O . ASP B 2 110 ? 40.456 78.522 37.747 1.00 77.92 110 ASP B O 1
ATOM 2029 N N . ALA B 2 111 ? 39.887 80.641 38.313 1.00 78.17 111 ALA B N 1
ATOM 2030 C CA . ALA B 2 111 ? 41.251 81.161 38.396 1.00 77.34 111 ALA B CA 1
ATOM 2031 C C . ALA B 2 111 ? 42.139 80.515 39.476 1.00 78.06 111 ALA B C 1
ATOM 2032 O O . ALA B 2 111 ? 43.356 80.696 39.478 1.00 78.54 111 ALA B O 1
ATOM 2034 N N . ILE B 2 112 ? 41.541 79.762 40.390 1.00 78.38 112 ILE B N 1
ATOM 2035 C CA . ILE B 2 112 ? 42.308 79.104 41.444 1.00 78.05 112 ILE B CA 1
ATOM 2036 C C . ILE B 2 112 ? 42.546 77.648 41.059 1.00 79.44 112 ILE B C 1
ATOM 2037 O O . ILE B 2 112 ? 43.619 77.094 41.317 1.00 79.97 112 ILE B O 1
ATOM 2042 N N . ARG B 2 113 ? 41.540 77.023 40.453 1.00 80.40 113 ARG B N 1
ATOM 2043 C CA . ARG B 2 113 ? 41.685 75.641 40.020 1.00 82.52 113 ARG B CA 1
ATOM 2044 C C . ARG B 2 113 ? 42.349 75.684 38.647 1.00 85.01 113 ARG B C 1
ATOM 2045 O O . ARG B 2 113 ? 42.697 74.641 38.075 1.00 86.06 113 ARG B O 1
ATOM 2053 N N . GLY B 2 114 ? 42.503 76.903 38.122 1.00 85.68 114 GLY B N 1
ATOM 2054 C CA . GLY B 2 114 ? 43.121 77.099 36.819 1.00 85.08 114 GLY B CA 1
ATOM 2055 C C . GLY B 2 114 ? 42.211 76.688 35.678 1.00 85.23 114 GLY B C 1
ATOM 2056 O O . GLY B 2 114 ? 42.115 77.375 34.656 1.00 86.30 114 GLY B O 1
ATOM 2057 N N . VAL B 2 115 ? 41.530 75.563 35.869 1.00 84.47 115 VAL B N 1
ATOM 2058 C CA . VAL B 2 115 ? 40.621 75.015 34.874 1.00 83.41 115 VAL B CA 1
ATOM 2059 C C . VAL B 2 115 ? 39.190 75.506 35.075 1.00 83.66 115 VAL B C 1
ATOM 2060 O O . VAL B 2 115 ? 38.799 75.843 36.195 1.00 84.51 115 VAL B O 1
ATOM 2064 N N . ASN B 2 116 ? 38.416 75.558 33.991 1.00 83.16 116 ASN B N 1
ATOM 2065 C CA . ASN B 2 116 ? 37.020 75.970 34.092 1.00 82.11 116 ASN B CA 1
ATOM 2066 C C . ASN B 2 116 ? 36.366 74.966 35.035 1.00 80.43 116 ASN B C 1
ATOM 2067 O O . ASN B 2 116 ? 36.835 73.828 35.164 1.00 78.34 116 ASN B O 1
ATOM 2072 N N . SER B 2 117 ? 35.296 75.390 35.697 1.00 79.55 117 SER B N 1
ATOM 2073 C CA . SER B 2 117 ? 34.607 74.518 36.631 1.00 79.92 117 SER B CA 1
ATOM 2074 C C . SER B 2 117 ? 33.150 74.908 36.874 1.00 79.39 117 SER B C 1
ATOM 2075 O O . SER B 2 117 ? 32.632 74.781 37.988 1.00 79.34 117 SER B O 1
ATOM 2078 N N . SER B 2 118 ? 32.484 75.377 35.830 1.00 77.91 118 SER B N 1
ATOM 2079 C CA . SER B 2 118 ? 31.087 75.749 35.966 1.00 76.35 118 SER B CA 1
ATOM 2080 C C . SER B 2 118 ? 30.276 74.485 36.261 1.00 75.04 118 SER B C 1
ATOM 2081 O O . SER B 2 118 ? 29.288 74.520 36.993 1.00 74.36 118 SER B O 1
ATOM 2084 N N . GLY B 2 119 ? 30.722 73.364 35.703 1.00 74.22 119 GLY B N 1
ATOM 2085 C CA . GLY B 2 119 ? 30.024 72.103 35.899 1.00 73.22 119 GLY B CA 1
ATOM 2086 C C . GLY B 2 119 ? 30.029 71.534 37.309 1.00 72.48 119 GLY B C 1
ATOM 2087 O O . GLY B 2 119 ? 29.102 70.811 37.693 1.00 72.80 119 GLY B O 1
ATOM 2088 N N . ALA B 2 120 ? 31.077 71.836 38.070 1.00 70.43 120 ALA B N 1
ATOM 2089 C CA . ALA B 2 120 ? 31.188 71.361 39.442 1.00 69.17 120 ALA B CA 1
ATOM 2090 C C . ALA B 2 120 ? 30.229 72.202 40.272 1.00 68.96 120 ALA B C 1
ATOM 2091 O O . ALA B 2 120 ? 29.399 71.693 41.035 1.00 68.80 120 ALA B O 1
ATOM 2093 N N . LEU B 2 121 ? 30.372 73.508 40.096 1.00 67.56 121 LEU B N 1
ATOM 2094 C CA . LEU B 2 121 ? 29.552 74.512 40.752 1.00 66.44 121 LEU B CA 1
ATOM 2095 C C . LEU B 2 121 ? 28.081 74.140 40.544 1.00 66.91 121 LEU B C 1
ATOM 2096 O O . LEU B 2 121 ? 27.219 74.431 41.374 1.00 67.20 121 LEU B O 1
ATOM 2101 N N . ALA B 2 122 ? 27.815 73.502 39.408 1.00 68.11 122 ALA B N 1
ATOM 2102 C CA . ALA B 2 122 ? 26.479 73.068 39.028 1.00 68.51 122 ALA B CA 1
ATOM 2103 C C . ALA B 2 122 ? 25.957 71.987 39.963 1.00 69.79 122 ALA B C 1
ATOM 2104 O O . ALA B 2 122 ? 24.793 72.026 40.377 1.00 69.59 122 ALA B O 1
ATOM 2106 N N . LYS B 2 123 ? 26.820 71.025 40.294 1.00 71.17 123 LYS B N 1
ATOM 2107 C CA . LYS B 2 123 ? 26.433 69.916 41.169 1.00 72.31 123 LYS B CA 1
ATOM 2108 C C . LYS B 2 123 ? 26.270 70.360 42.613 1.00 72.13 123 LYS B C 1
ATOM 2109 O O . LYS B 2 123 ? 25.363 69.904 43.313 1.00 71.11 123 LYS B O 1
ATOM 2115 N N . LEU B 2 124 ? 27.149 71.256 43.053 1.00 72.57 124 LEU B N 1
ATOM 2116 C CA . LEU B 2 124 ? 27.097 71.769 44.418 1.00 71.89 124 LEU B CA 1
ATOM 2117 C C . LEU B 2 124 ? 25.816 72.567 44.674 1.00 74.25 124 LEU B C 1
ATOM 2118 O O . LEU B 2 124 ? 25.358 72.685 45.821 1.00 75.09 124 LEU B O 1
ATOM 2123 N N . GLN B 2 125 ? 25.231 73.109 43.609 1.00 76.16 125 GLN B N 1
ATOM 2124 C CA . GLN B 2 125 ? 24.003 73.869 43.766 1.00 78.03 125 GLN B CA 1
ATOM 2125 C C . GLN B 2 125 ? 22.821 72.888 43.777 1.00 79.17 125 GLN B C 1
ATOM 2126 O O . GLN B 2 125 ? 21.773 73.165 44.364 1.00 78.88 125 GLN B O 1
ATOM 2132 N N . ALA B 2 126 ? 23.007 71.729 43.150 1.00 79.72 126 ALA B N 1
ATOM 2133 C CA . ALA B 2 126 ? 21.960 70.709 43.110 1.00 81.09 126 ALA B CA 1
ATOM 2134 C C . ALA B 2 126 ? 21.809 70.045 44.479 1.00 81.82 126 ALA B C 1
ATOM 2135 O O . ALA B 2 126 ? 20.723 69.594 44.851 1.00 81.38 126 ALA B O 1
ATOM 2137 N N . PHE B 2 127 ? 22.917 69.990 45.216 1.00 83.54 127 PHE B N 1
ATOM 2138 C CA . PHE B 2 127 ? 22.960 69.387 46.547 1.00 83.66 127 PHE B CA 1
ATOM 2139 C C . PHE B 2 127 ? 22.845 70.443 47.629 1.00 82.94 127 PHE B C 1
ATOM 2140 O O . PHE B 2 127 ? 23.142 70.194 48.799 1.00 82.87 127 PHE B O 1
ATOM 2148 N N . ASP B 2 128 ? 22.426 71.632 47.219 1.00 81.47 128 ASP B N 1
ATOM 2149 C CA . ASP B 2 128 ? 22.241 72.722 48.150 1.00 79.70 128 ASP B CA 1
ATOM 2150 C C . ASP B 2 128 ? 23.471 72.890 49.039 1.00 77.45 128 ASP B C 1
ATOM 2151 O O . ASP B 2 128 ? 23.342 73.099 50.243 1.00 78.03 128 ASP B O 1
ATOM 2156 N N . LEU B 2 129 ? 24.666 72.777 48.470 1.00 74.14 129 LEU B N 1
ATOM 2157 C CA . LEU B 2 129 ? 25.853 72.983 49.292 1.00 72.16 129 LEU B CA 1
ATOM 2158 C C . LEU B 2 129 ? 26.243 74.450 49.190 1.00 71.67 129 LEU B C 1
ATOM 2159 O O . LEU B 2 129 ? 26.746 75.046 50.150 1.00 72.24 129 LEU B O 1
ATOM 2164 N N . ILE B 2 130 ? 25.992 75.030 48.019 1.00 70.34 130 ILE B N 1
ATOM 2165 C CA . ILE B 2 130 ? 26.282 76.438 47.773 1.00 68.93 130 ILE B CA 1
ATOM 2166 C C . ILE B 2 130 ? 25.060 77.114 47.153 1.00 69.01 130 ILE B C 1
ATOM 2167 O O . ILE B 2 130 ? 24.150 76.443 46.671 1.00 68.96 130 ILE B O 1
ATOM 2172 N N . LYS B 2 131 ? 25.038 78.442 47.176 1.00 70.00 131 LYS B N 1
ATOM 2173 C CA . LYS B 2 131 ? 23.928 79.198 46.607 1.00 71.11 131 LYS B CA 1
ATOM 2174 C C . LYS B 2 131 ? 24.472 80.535 46.123 1.00 71.99 131 LYS B C 1
ATOM 2175 O O . LYS B 2 131 ? 25.578 80.929 46.499 1.00 71.33 131 LYS B O 1
ATOM 2181 N N . GLU B 2 132 ? 23.702 81.224 45.284 1.00 74.34 132 GLU B N 1
ATOM 2182 C CA . GLU B 2 132 ? 24.104 82.540 44.796 1.00 75.93 132 GLU B CA 1
ATOM 2183 C C . GLU B 2 132 ? 23.700 83.507 45.908 1.00 75.74 132 GLU B C 1
ATOM 2184 O O . GLU B 2 132 ? 22.692 83.303 46.581 1.00 75.59 132 GLU B O 1
ATOM 2190 N N . ASP B 2 133 ? 24.498 84.542 46.114 1.00 76.01 133 ASP B N 1
ATOM 2191 C CA . ASP B 2 133 ? 24.230 85.524 47.148 1.00 76.39 133 ASP B CA 1
ATOM 2192 C C . ASP B 2 133 ? 24.678 86.902 46.675 1.00 76.89 133 ASP B C 1
ATOM 2193 O O . ASP B 2 133 ? 25.632 87.483 47.204 1.00 76.76 133 ASP B O 1
ATOM 2198 N N . GLY B 2 134 ? 23.989 87.416 45.665 1.00 76.28 134 GLY B N 1
ATOM 2199 C CA . GLY B 2 134 ? 24.332 88.718 45.135 1.00 74.23 134 GLY B CA 1
ATOM 2200 C C . GLY B 2 134 ? 25.138 88.653 43.852 1.00 73.17 134 GLY B C 1
ATOM 2201 O O . GLY B 2 134 ? 25.196 87.626 43.166 1.00 72.09 134 GLY B O 1
ATOM 2202 N N . LYS B 2 135 ? 25.762 89.779 43.533 1.00 72.28 135 LYS B N 1
ATOM 2203 C CA . LYS B 2 135 ? 26.573 89.907 42.339 1.00 70.54 135 LYS B CA 1
ATOM 2204 C C . LYS B 2 135 ? 27.700 90.871 42.678 1.00 69.50 135 LYS B C 1
ATOM 2205 O O . LYS B 2 135 ? 27.453 91.941 43.233 1.00 67.86 135 LYS B O 1
ATOM 2211 N N . LYS B 2 136 ? 28.933 90.476 42.364 1.00 70.47 136 LYS B N 1
ATOM 2212 C CA . LYS B 2 136 ? 30.107 91.305 42.642 1.00 70.48 136 LYS B CA 1
ATOM 2213 C C . LYS B 2 136 ? 29.908 92.632 41.941 1.00 72.18 136 LYS B C 1
ATOM 2214 O O . LYS B 2 136 ? 29.539 92.676 40.759 1.00 73.15 136 LYS B O 1
ATOM 2220 N N . GLU B 2 137 ? 30.142 93.717 42.668 1.00 73.56 137 GLU B N 1
ATOM 2221 C CA . GLU B 2 137 ? 29.950 95.030 42.080 1.00 75.42 137 GLU B CA 1
ATOM 2222 C C . GLU B 2 137 ? 31.075 95.444 41.134 1.00 75.03 137 GLU B C 1
ATOM 2223 O O . GLU B 2 137 ? 31.840 96.365 41.422 1.00 74.90 137 GLU B O 1
ATOM 2229 N N . VAL B 2 138 ? 31.164 94.744 40.003 1.00 74.72 138 VAL B N 1
ATOM 2230 C CA . VAL B 2 138 ? 32.172 95.028 38.989 1.00 75.37 138 VAL B CA 1
ATOM 2231 C C . VAL B 2 138 ? 31.521 95.064 37.594 1.00 75.99 138 VAL B C 1
ATOM 2232 O O . VAL B 2 138 ? 30.298 94.970 37.458 1.00 77.34 138 VAL B O 1
ATOM 2236 N N . LEU B 2 139 ? 32.333 95.226 36.557 1.00 75.27 139 LEU B N 1
ATOM 2237 C CA . LEU B 2 139 ? 31.806 95.268 35.205 1.00 73.84 139 LEU B CA 1
ATOM 2238 C C . LEU B 2 139 ? 31.290 93.867 34.874 1.00 73.68 139 LEU B C 1
ATOM 2239 O O . LEU B 2 139 ? 32.025 92.884 34.960 1.00 72.69 139 LEU B O 1
ATOM 2244 N N . GLY B 2 140 ? 30.017 93.772 34.516 1.00 74.02 140 GLY B N 1
ATOM 2245 C CA . GLY B 2 140 ? 29.459 92.469 34.205 1.00 75.20 140 GLY B CA 1
ATOM 2246 C C . GLY B 2 140 ? 28.628 91.919 35.352 1.00 76.16 140 GLY B C 1
ATOM 2247 O O . GLY B 2 140 ? 27.766 91.056 35.148 1.00 76.49 140 GLY B O 1
ATOM 2248 N N . ARG B 2 141 ? 28.892 92.433 36.555 1.00 76.67 141 ARG B N 1
ATOM 2249 C CA . ARG B 2 141 ? 28.191 92.043 37.780 1.00 75.70 141 ARG B CA 1
ATOM 2250 C C . ARG B 2 141 ? 27.956 90.545 37.829 1.00 74.32 141 ARG B C 1
ATOM 2251 O O . ARG B 2 141 ? 26.816 90.079 37.780 1.00 73.88 141 ARG B O 1
ATOM 2259 N N . PRO B 2 142 ? 29.044 89.769 37.931 1.00 72.41 142 PRO B N 1
ATOM 2260 C CA . PRO B 2 142 ? 29.017 88.309 37.991 1.00 71.13 142 PRO B CA 1
ATOM 2261 C C . PRO B 2 142 ? 28.382 87.855 39.300 1.00 71.55 142 PRO B C 1
ATOM 2262 O O . PRO B 2 142 ? 28.388 88.594 40.290 1.00 71.91 142 PRO B O 1
ATOM 2266 N N . ASN B 2 143 ? 27.854 86.636 39.312 1.00 70.85 143 ASN B N 1
ATOM 2267 C CA . ASN B 2 143 ? 27.234 86.107 40.516 1.00 69.17 143 ASN B CA 1
ATOM 2268 C C . ASN B 2 143 ? 28.263 85.737 41.577 1.00 68.19 143 ASN B C 1
ATOM 2269 O O . ASN B 2 143 ? 29.369 85.294 41.254 1.00 66.72 143 ASN B O 1
ATOM 2274 N N . LEU B 2 144 ? 27.880 85.937 42.840 1.00 67.82 144 LEU B N 1
ATOM 2275 C CA . LEU B 2 144 ? 28.708 85.603 43.995 1.00 66.20 144 LEU B CA 1
ATOM 2276 C C . LEU B 2 144 ? 28.199 84.286 44.591 1.00 66.66 144 LEU B C 1
ATOM 2277 O O . LEU B 2 144 ? 27.006 84.129 44.818 1.00 66.11 144 LEU B O 1
ATOM 2282 N N . TYR B 2 145 ? 29.093 83.331 44.824 1.00 68.50 145 TYR B N 1
ATOM 2283 C CA . TYR B 2 145 ? 28.688 82.036 45.383 1.00 70.55 145 TYR B CA 1
ATOM 2284 C C . TYR B 2 145 ? 29.075 81.925 46.862 1.00 72.25 145 TYR B C 1
ATOM 2285 O O . TYR B 2 145 ? 30.095 82.474 47.294 1.00 73.64 145 TYR B O 1
ATOM 2294 N N . VAL B 2 146 ? 28.253 81.213 47.631 1.00 72.56 146 VAL B N 1
ATOM 2295 C CA . VAL B 2 146 ? 28.445 81.077 49.073 1.00 72.38 146 VAL B CA 1
ATOM 2296 C C . VAL B 2 146 ? 27.961 79.695 49.510 1.00 73.00 146 VAL B C 1
ATOM 2297 O O . VAL B 2 146 ? 27.133 79.098 48.819 1.00 72.73 146 VAL B O 1
ATOM 2301 N N . THR B 2 147 ? 28.465 79.182 50.639 1.00 73.59 147 THR B N 1
ATOM 2302 C CA . THR B 2 147 ? 28.011 77.873 51.132 1.00 73.92 147 THR B CA 1
ATOM 2303 C C . THR B 2 147 ? 26.653 78.097 51.786 1.00 75.86 147 THR B C 1
ATOM 2304 O O . THR B 2 147 ? 26.323 79.226 52.156 1.00 76.00 147 THR B O 1
ATOM 2308 N N . THR B 2 148 ? 25.870 77.034 51.945 1.00 77.04 148 THR B N 1
ATOM 2309 C CA . THR B 2 148 ? 24.545 77.184 52.534 1.00 78.70 148 THR B CA 1
ATOM 2310 C C . THR B 2 148 ? 24.433 76.655 53.957 1.00 81.57 148 THR B C 1
ATOM 2311 O O . THR B 2 148 ? 25.432 76.283 54.582 1.00 80.97 148 THR B O 1
ATOM 2315 N N . ASP B 2 149 ? 23.194 76.637 54.453 1.00 84.65 149 ASP B N 1
ATOM 2316 C CA . ASP B 2 149 ? 22.875 76.145 55.791 1.00 86.57 149 ASP B CA 1
ATOM 2317 C C . ASP B 2 149 ? 23.151 74.656 55.796 1.00 87.26 149 ASP B C 1
ATOM 2318 O O . ASP B 2 149 ? 23.845 74.140 56.678 1.00 87.39 149 ASP B O 1
ATOM 2323 N N . TYR B 2 150 ? 22.601 73.978 54.792 1.00 88.10 150 TYR B N 1
ATOM 2324 C CA . TYR B 2 150 ? 22.766 72.540 54.649 1.00 88.79 150 TYR B CA 1
ATOM 2325 C C . TYR B 2 150 ? 24.238 72.140 54.560 1.00 86.79 150 TYR B C 1
ATOM 2326 O O . TYR B 2 150 ? 24.619 71.054 54.995 1.00 85.81 150 TYR B O 1
ATOM 2335 N N . PHE B 2 151 ? 25.059 73.014 53.986 1.00 85.96 151 PHE B N 1
ATOM 2336 C CA . PHE B 2 151 ? 26.484 72.733 53.863 1.00 85.72 151 PHE B CA 1
ATOM 2337 C C . PHE B 2 151 ? 27.033 72.355 55.228 1.00 86.24 151 PHE B C 1
ATOM 2338 O O . PHE B 2 151 ? 27.711 71.335 55.381 1.00 86.81 151 PHE B O 1
ATOM 2346 N N . LEU B 2 152 ? 26.740 73.204 56.209 1.00 86.62 152 LEU B N 1
ATOM 2347 C CA . LEU B 2 152 ? 27.174 72.997 57.583 1.00 86.00 152 LEU B CA 1
ATOM 2348 C C . LEU B 2 152 ? 26.793 71.585 58.033 1.00 87.35 152 LEU B C 1
ATOM 2349 O O . LEU B 2 152 ? 27.668 70.792 58.392 1.00 86.28 152 LEU B O 1
ATOM 2354 N N . ASP B 2 153 ? 25.490 71.286 57.999 1.00 89.69 153 ASP B N 1
ATOM 2355 C CA . ASP B 2 153 ? 24.944 69.968 58.360 1.00 90.88 153 ASP B CA 1
ATOM 2356 C C . ASP B 2 153 ? 25.803 68.883 57.741 1.00 92.07 153 ASP B C 1
ATOM 2357 O O . ASP B 2 153 ? 26.498 68.142 58.433 1.00 91.94 153 ASP B O 1
ATOM 2362 N N . TYR B 2 154 ? 25.722 68.806 56.417 1.00 94.14 154 TYR B N 1
ATOM 2363 C CA . TYR B 2 154 ? 26.464 67.845 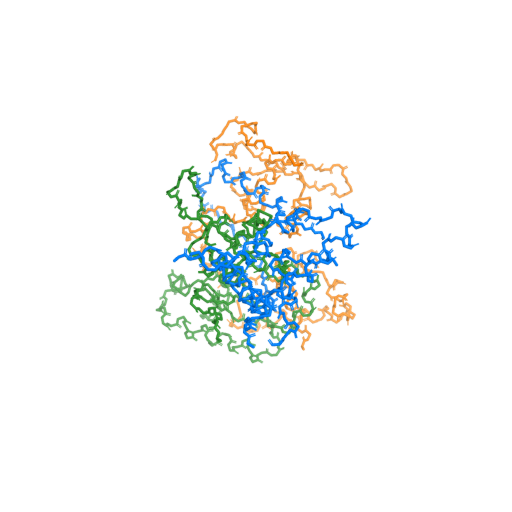55.617 1.00 96.09 154 TYR B CA 1
ATOM 2364 C C . TYR B 2 154 ? 27.894 67.653 56.098 1.00 97.31 154 TYR B C 1
ATOM 2365 O O . TYR B 2 154 ? 28.402 66.530 56.135 1.00 97.56 154 TYR B O 1
ATOM 2382 N N . GLY B 2 156 ? 28.910 68.211 59.058 1.00 97.67 156 GLY B N 1
ATOM 2383 C CA . GLY B 2 156 ? 28.902 67.842 60.463 1.00 94.97 156 GLY B CA 1
ATOM 2384 C C . GLY B 2 156 ? 29.528 68.968 61.257 1.00 93.51 156 GLY B C 1
ATOM 2385 O O . GLY B 2 156 ? 30.495 68.780 61.992 1.00 94.35 156 GLY B O 1
ATOM 2386 N N . ILE B 2 157 ? 28.965 70.154 61.100 1.00 91.52 157 ILE B N 1
ATOM 2387 C CA . ILE B 2 157 ? 29.477 71.330 61.768 1.00 88.88 157 ILE B CA 1
ATOM 2388 C C . ILE B 2 157 ? 28.293 72.251 62.063 1.00 88.29 157 ILE B C 1
ATOM 2389 O O . ILE B 2 157 ? 27.168 71.968 61.636 1.00 87.82 157 ILE B O 1
ATOM 2394 N N . ASN B 2 158 ? 28.527 73.330 62.806 1.00 88.05 158 ASN B N 1
ATOM 2395 C CA . ASN B 2 158 ? 27.446 74.255 63.143 1.00 88.73 158 ASN B CA 1
ATOM 2396 C C . ASN B 2 158 ? 27.745 75.736 62.919 1.00 87.44 158 ASN B C 1
ATOM 2397 O O . ASN B 2 158 ? 26.957 76.599 63.299 1.00 86.73 158 ASN B O 1
ATOM 2402 N N . HIS B 2 159 ? 28.888 76.017 62.303 1.00 86.37 159 HIS B N 1
ATOM 2403 C CA . HIS B 2 159 ? 29.290 77.378 61.978 1.00 85.77 159 HIS B CA 1
ATOM 2404 C C . HIS B 2 159 ? 30.608 77.365 61.203 1.00 85.72 159 HIS B C 1
ATOM 2405 O O . HIS B 2 159 ? 31.567 76.691 61.593 1.00 84.12 159 HIS B O 1
ATOM 2412 N N . LEU B 2 160 ? 30.635 78.108 60.099 1.00 85.35 160 LEU B N 1
ATOM 2413 C CA . LEU B 2 160 ? 31.811 78.202 59.237 1.00 86.30 160 LEU B CA 1
ATOM 2414 C C . LEU B 2 160 ? 33.130 78.403 59.985 1.00 87.60 160 LEU B C 1
ATOM 2415 O O . LEU B 2 160 ? 34.215 78.186 59.428 1.00 86.61 160 LEU B O 1
ATOM 2420 N N . GLU B 2 161 ? 33.040 78.821 61.242 1.00 89.25 161 GLU B N 1
ATOM 2421 C CA . GLU B 2 161 ? 34.233 79.075 62.031 1.00 90.97 161 GLU B CA 1
ATOM 2422 C C . GLU B 2 161 ? 34.876 77.793 62.580 1.00 91.80 161 GLU B C 1
ATOM 2423 O O . GLU B 2 161 ? 36.008 77.829 63.073 1.00 91.97 161 GLU B O 1
ATOM 2429 N N . GLU B 2 162 ? 34.169 76.663 62.479 1.00 91.64 162 GLU B N 1
ATOM 2430 C CA . GLU B 2 162 ? 34.702 75.379 62.956 1.00 90.85 162 GLU B CA 1
ATOM 2431 C C . GLU B 2 162 ? 35.630 74.744 61.901 1.00 89.54 162 GLU B C 1
ATOM 2432 O O . GLU B 2 162 ? 36.283 73.732 62.155 1.00 88.89 162 GLU B O 1
ATOM 2438 N N . LEU B 2 163 ? 35.675 75.338 60.714 1.00 88.48 163 LEU B N 1
ATOM 2439 C CA . LEU B 2 163 ? 36.524 74.826 59.645 1.00 87.43 163 LEU B CA 1
ATOM 2440 C C . LEU B 2 163 ? 37.982 75.015 60.038 1.00 87.87 163 LEU B C 1
ATOM 2441 O O . LEU B 2 163 ? 38.338 76.026 60.633 1.00 88.26 163 LEU B O 1
ATOM 2446 N N . PRO B 2 164 ? 38.844 74.034 59.725 1.00 88.39 164 PRO B N 1
ATOM 2447 C CA . PRO B 2 164 ? 40.269 74.126 60.058 1.00 89.14 164 PRO B CA 1
ATOM 2448 C C . PRO B 2 164 ? 40.895 75.396 59.491 1.00 90.44 164 PRO B C 1
ATOM 2449 O O . PRO B 2 164 ? 40.773 75.673 58.307 1.00 90.96 164 PRO B O 1
ATOM 2453 N N . VAL B 2 165 ? 41.560 76.171 60.338 1.00 93.87 165 VAL B N 1
ATOM 2454 C CA . VAL B 2 165 ? 42.192 77.410 59.895 1.00 97.03 165 VAL B CA 1
ATOM 2455 C C . VAL B 2 165 ? 43.209 77.148 58.793 1.00 99.23 165 VAL B C 1
ATOM 2456 O O . VAL B 2 165 ? 43.702 76.032 58.637 1.00 99.13 165 VAL B O 1
ATOM 2460 N N . ILE B 2 166 ? 43.525 78.181 58.025 1.00 102.28 166 ILE B N 1
ATOM 2461 C CA . ILE B 2 166 ? 44.478 78.025 56.940 1.00 105.80 166 ILE B CA 1
ATOM 2462 C C . ILE B 2 166 ? 45.140 79.368 56.621 1.00 108.42 166 ILE B C 1
ATOM 2463 O O . ILE B 2 166 ? 44.469 80.326 56.239 1.00 107.99 166 ILE B O 1
ATOM 2468 N N . ASP B 2 167 ? 46.460 79.429 56.790 1.00 112.10 167 ASP B N 1
ATOM 2469 C CA . ASP B 2 167 ? 47.213 80.663 56.550 1.00 115.31 167 ASP B CA 1
ATOM 2470 C C . ASP B 2 167 ? 48.635 80.409 56.007 1.00 116.95 167 ASP B C 1
ATOM 2471 O O . ASP B 2 167 ? 49.524 79.970 56.751 1.00 116.79 167 ASP B O 1
ATOM 2476 N N . GLU B 2 168 ? 48.840 80.704 54.718 1.00 118.31 168 GLU B N 1
ATOM 2477 C CA . GLU B 2 168 ? 50.135 80.500 54.060 1.00 119.17 168 GLU B CA 1
ATOM 2478 C C . GLU B 2 168 ? 50.893 81.800 53.776 1.00 120.04 168 GLU B C 1
ATOM 2479 O O . GLU B 2 168 ? 51.912 82.049 54.463 1.00 120.19 168 GLU B O 1
ATOM 2481 N N . SER C 2 2 ? 24.688 51.875 18.868 1.00 85.34 2 SER C N 1
ATOM 2482 C CA . SER C 2 2 ? 25.861 50.953 18.786 1.00 87.54 2 SER C CA 1
ATOM 2483 C C . SER C 2 2 ? 26.502 50.659 20.135 1.00 88.47 2 SER C C 1
ATOM 2484 O O . SER C 2 2 ? 26.229 51.321 21.134 1.00 88.66 2 SER C O 1
ATOM 2487 N N . THR C 2 3 ? 27.359 49.648 20.159 1.00 89.65 3 THR C N 1
ATOM 2488 C CA . THR C 2 3 ? 28.058 49.309 21.385 1.00 91.03 3 THR C CA 1
ATOM 2489 C C . THR C 2 3 ? 29.306 50.188 21.372 1.00 90.25 3 THR C C 1
ATOM 2490 O O . THR C 2 3 ? 29.816 50.597 22.414 1.00 89.04 3 THR C O 1
ATOM 2494 N N . LEU C 2 4 ? 29.781 50.480 20.167 1.00 89.96 4 LEU C N 1
ATOM 2495 C CA . LEU C 2 4 ? 30.942 51.335 19.990 1.00 89.65 4 LEU C CA 1
ATOM 2496 C C . LEU C 2 4 ? 30.538 52.717 20.481 1.00 89.89 4 LEU C C 1
ATOM 2497 O O . LEU C 2 4 ? 31.307 53.396 21.167 1.00 91.10 4 LEU C O 1
ATOM 2502 N N . ALA C 2 5 ? 29.320 53.123 20.123 1.00 88.58 5 ALA C N 1
ATOM 2503 C CA . ALA C 2 5 ? 28.792 54.427 20.507 1.00 86.54 5 ALA C CA 1
ATOM 2504 C C . ALA C 2 5 ? 28.567 54.521 22.006 1.00 85.78 5 ALA C C 1
ATOM 2505 O O . ALA C 2 5 ? 28.769 55.573 22.605 1.00 85.65 5 ALA C O 1
ATOM 2507 N N . LYS C 2 6 ? 28.143 53.419 22.611 1.00 85.17 6 LYS C N 1
ATOM 2508 C CA . LYS C 2 6 ? 27.899 53.398 24.048 1.00 83.65 6 LYS C CA 1
ATOM 2509 C C . LYS C 2 6 ? 29.221 53.521 24.804 1.00 81.09 6 LYS C C 1
ATOM 2510 O O . LYS C 2 6 ? 29.333 54.280 25.769 1.00 80.48 6 LYS C O 1
ATOM 2516 N N . ILE C 2 7 ? 30.223 52.768 24.366 1.00 79.11 7 ILE C N 1
ATOM 2517 C CA . ILE C 2 7 ? 31.532 52.822 25.005 1.00 77.63 7 ILE C CA 1
ATOM 2518 C C . ILE C 2 7 ? 32.072 54.260 24.959 1.00 76.14 7 ILE C C 1
ATOM 2519 O O . ILE C 2 7 ? 32.320 54.869 26.009 1.00 75.48 7 ILE C O 1
ATOM 2524 N N . GLU C 2 8 ? 32.239 54.792 23.744 1.00 74.41 8 GLU C N 1
ATOM 2525 C CA . GLU C 2 8 ? 32.733 56.158 23.530 1.00 71.92 8 GLU C CA 1
ATOM 2526 C C . GLU C 2 8 ? 32.007 57.145 24.441 1.00 71.10 8 GLU C C 1
ATOM 2527 O O . GLU C 2 8 ? 32.636 57.899 25.182 1.00 70.98 8 GLU C O 1
ATOM 2533 N N . ALA C 2 9 ? 30.680 57.126 24.387 1.00 69.99 9 ALA C N 1
ATOM 2534 C CA . ALA C 2 9 ? 29.859 58.002 25.211 1.00 68.44 9 ALA C CA 1
ATOM 2535 C C . ALA C 2 9 ? 30.355 58.032 26.645 1.00 67.06 9 ALA C C 1
ATOM 2536 O O . ALA C 2 9 ? 30.717 59.086 27.145 1.00 68.62 9 ALA C O 1
ATOM 2538 N N . LEU C 2 10 ? 30.368 56.878 27.304 1.00 66.68 10 LEU C N 1
ATOM 2539 C CA . LEU C 2 10 ? 30.833 56.775 28.693 1.00 66.25 10 LEU C CA 1
ATOM 2540 C C . LEU C 2 10 ? 32.278 57.242 28.844 1.00 65.22 10 LEU C C 1
ATOM 2541 O O . LEU C 2 10 ? 32.593 58.127 29.655 1.00 65.03 10 LEU C O 1
ATOM 2546 N N . LEU C 2 11 ? 33.149 56.614 28.059 1.00 63.13 11 LEU C N 1
ATOM 2547 C CA . LEU C 2 11 ? 34.568 56.915 28.065 1.00 61.17 11 LEU C CA 1
ATOM 2548 C C . LEU C 2 11 ? 34.815 58.414 27.929 1.00 60.21 11 LEU C C 1
ATOM 2549 O O . LEU C 2 11 ? 35.807 58.944 28.453 1.00 61.03 11 LEU C O 1
ATOM 2554 N N . PHE C 2 12 ? 33.908 59.079 27.216 1.00 56.98 12 PHE C N 1
ATOM 2555 C CA . PHE C 2 12 ? 33.960 60.522 26.999 1.00 53.73 12 PHE C CA 1
ATOM 2556 C C . PHE C 2 12 ? 33.624 61.238 28.302 1.00 52.41 12 PHE C C 1
ATOM 2557 O O . PHE C 2 12 ? 34.347 62.123 28.746 1.00 54.17 12 PHE C O 1
ATOM 2565 N N . VAL C 2 13 ? 32.510 60.857 28.907 1.00 50.37 13 VAL C N 1
ATOM 2566 C CA . VAL C 2 13 ? 32.076 61.473 30.142 1.00 48.38 13 VAL C CA 1
ATOM 2567 C C . VAL C 2 13 ? 33.174 61.373 31.207 1.00 48.36 13 VAL C C 1
ATOM 2568 O O . VAL C 2 13 ? 33.457 62.350 31.908 1.00 46.75 13 VAL C O 1
ATOM 2572 N N . ALA C 2 14 ? 33.803 60.202 31.310 1.00 49.87 14 ALA C N 1
ATOM 2573 C CA . ALA C 2 14 ? 34.874 59.980 32.291 1.00 51.02 14 ALA C CA 1
ATOM 2574 C C . ALA C 2 14 ? 36.123 60.810 31.965 1.00 51.74 14 ALA C C 1
ATOM 2575 O O . ALA C 2 14 ? 36.766 61.388 32.848 1.00 48.86 14 ALA C O 1
ATOM 2577 N N . GLY C 2 15 ? 36.462 60.855 30.684 1.00 53.76 15 GLY C N 1
ATOM 2578 C CA . GLY C 2 15 ? 37.610 61.624 30.271 1.00 57.40 15 GLY C CA 1
ATOM 2579 C C . GLY C 2 15 ? 38.873 61.178 30.972 1.00 59.89 15 GLY C C 1
ATOM 2580 O O . GLY C 2 15 ? 39.177 59.983 30.997 1.00 60.68 15 GLY C O 1
ATOM 2581 N N . GLU C 2 16 ? 39.598 62.139 31.546 1.00 61.18 16 GLU C N 1
ATOM 2582 C CA . GLU C 2 16 ? 40.851 61.867 32.226 1.00 62.63 16 GLU C CA 1
ATOM 2583 C C . GLU C 2 16 ? 40.774 60.745 33.235 1.00 63.43 16 GLU C C 1
ATOM 2584 O O . GLU C 2 16 ? 41.762 60.033 33.436 1.00 63.88 16 GLU C O 1
ATOM 2590 N N . ASP C 2 17 ? 39.612 60.576 33.863 1.00 64.20 17 ASP C N 1
ATOM 2591 C CA . ASP C 2 17 ? 39.424 59.506 34.857 1.00 65.35 17 ASP C CA 1
ATOM 2592 C C . ASP C 2 17 ? 39.295 58.090 34.269 1.00 65.57 17 ASP C C 1
ATOM 2593 O O . ASP C 2 17 ? 39.481 57.107 34.980 1.00 65.26 17 ASP C O 1
ATOM 2598 N N . GLY C 2 18 ? 38.974 57.992 32.981 1.00 67.42 18 GLY C N 1
ATOM 2599 C CA . GLY C 2 18 ? 38.824 56.695 32.336 1.00 68.33 18 GLY C CA 1
ATOM 2600 C C . GLY C 2 18 ? 37.860 55.736 33.028 1.00 69.44 18 GLY C C 1
ATOM 2601 O O . GLY C 2 18 ? 37.230 56.072 34.036 1.00 67.50 18 GLY C O 1
ATOM 2602 N N . ILE C 2 19 ? 37.737 54.534 32.471 1.00 71.07 19 ILE C N 1
ATOM 2603 C CA . ILE C 2 19 ? 36.867 53.511 33.031 1.00 71.99 19 ILE C CA 1
ATOM 2604 C C . ILE C 2 19 ? 37.493 52.151 32.841 1.00 73.65 19 ILE C C 1
ATOM 2605 O O . ILE C 2 19 ? 38.277 51.947 31.911 1.00 72.24 19 ILE C O 1
ATOM 2610 N N . ARG C 2 20 ? 37.132 51.232 33.737 1.00 77.62 20 ARG C N 1
ATOM 2611 C CA . ARG C 2 20 ? 37.634 49.855 33.745 1.00 79.87 20 ARG C CA 1
ATOM 2612 C C . ARG C 2 20 ? 36.716 48.893 32.978 1.00 81.06 20 ARG C C 1
ATOM 2613 O O . ARG C 2 20 ? 35.490 48.948 33.107 1.00 81.21 20 ARG C O 1
ATOM 2621 N N . VAL C 2 21 ? 37.319 48.026 32.170 1.00 82.74 21 VAL C N 1
ATOM 2622 C CA . VAL C 2 21 ? 36.572 47.045 31.384 1.00 84.69 21 VAL C CA 1
ATOM 2623 C C . VAL C 2 21 ? 35.481 46.397 32.223 1.00 86.48 21 VAL C C 1
ATOM 2624 O O . VAL C 2 21 ? 34.346 46.220 31.775 1.00 86.02 21 VAL C O 1
ATOM 2628 N N . ARG C 2 22 ? 35.850 46.038 33.447 1.00 89.18 22 ARG C N 1
ATOM 2629 C CA . ARG C 2 22 ? 34.932 45.414 34.386 1.00 91.72 22 ARG C CA 1
ATOM 2630 C C . ARG C 2 22 ? 33.695 46.285 34.555 1.00 91.68 22 ARG C C 1
ATOM 2631 O O . ARG C 2 22 ? 32.575 45.828 34.343 1.00 91.57 22 ARG C O 1
ATOM 2639 N N . GLN C 2 23 ? 33.903 47.543 34.935 1.00 92.41 23 GLN C N 1
ATOM 2640 C CA . GLN C 2 23 ? 32.790 48.461 35.141 1.00 92.28 23 GLN C CA 1
ATOM 2641 C C . GLN C 2 23 ? 32.033 48.754 33.846 1.00 91.79 23 GLN C C 1
ATOM 2642 O O . GLN C 2 23 ? 30.870 49.155 33.894 1.00 91.93 23 GLN C O 1
ATOM 2648 N N . LEU C 2 24 ? 32.672 48.568 32.692 1.00 90.87 24 LEU C N 1
ATOM 2649 C CA . LEU C 2 24 ? 31.975 48.821 31.430 1.00 91.22 24 LEU C CA 1
ATOM 2650 C C . LEU C 2 24 ? 30.952 47.727 31.138 1.00 93.68 24 LEU C C 1
ATOM 2651 O O . LEU C 2 24 ? 29.946 47.967 30.467 1.00 94.18 24 LEU C O 1
ATOM 2656 N N . ALA C 2 25 ? 31.206 46.526 31.651 1.00 95.95 25 ALA C N 1
ATOM 2657 C CA . ALA C 2 25 ? 30.292 45.407 31.457 1.00 96.42 25 ALA C CA 1
ATOM 2658 C C . ALA C 2 25 ? 29.047 45.567 32.339 1.00 97.07 25 ALA C C 1
ATOM 2659 O O . ALA C 2 25 ? 27.929 45.398 31.862 1.00 97.27 25 ALA C O 1
ATOM 2661 N N . GLU C 2 26 ? 29.237 45.902 33.615 1.00 97.86 26 GLU C N 1
ATOM 2662 C CA . GLU C 2 26 ? 28.111 46.086 34.542 1.00 99.84 26 GLU C CA 1
ATOM 2663 C C . GLU C 2 26 ? 27.206 47.258 34.134 1.00 100.49 26 GLU C C 1
ATOM 2664 O O . GLU C 2 26 ? 26.300 47.630 34.881 1.00 100.27 26 GLU C O 1
ATOM 2670 N N . LEU C 2 27 ? 27.459 47.838 32.960 1.00 101.37 27 LEU C N 1
ATOM 2671 C CA . LEU C 2 27 ? 26.676 48.975 32.468 1.00 102.03 27 LEU C CA 1
ATOM 2672 C C . LEU C 2 27 ? 26.058 48.705 31.093 1.00 102.60 27 LEU C C 1
ATOM 2673 O O . LEU C 2 27 ? 24.960 49.182 30.785 1.00 102.15 27 LEU C O 1
ATOM 2678 N N . LEU C 2 28 ? 26.779 47.950 30.268 1.00 103.35 28 LEU C N 1
ATOM 2679 C CA . LEU C 2 28 ? 26.316 47.594 28.926 1.00 104.06 28 LEU C CA 1
ATOM 2680 C C . LEU C 2 28 ? 25.623 46.229 28.972 1.00 105.02 28 LEU C C 1
ATOM 2681 O O . LEU C 2 28 ? 24.819 45.894 28.101 1.00 103.92 28 LEU C O 1
ATOM 2686 N N . SER C 2 29 ? 25.958 45.458 30.005 1.00 106.57 29 SER C N 1
ATOM 2687 C CA . SER C 2 29 ? 25.411 44.125 30.241 1.00 106.50 29 SER C CA 1
ATOM 2688 C C . SER C 2 29 ? 26.066 43.057 29.376 1.00 107.07 29 SER C C 1
ATOM 2689 O O . SER C 2 29 ? 25.458 42.029 29.085 1.00 107.53 29 SER C O 1
ATOM 2692 N N . LEU C 2 30 ? 27.313 43.293 28.981 1.00 107.56 30 LEU C N 1
ATOM 2693 C CA . LEU C 2 30 ? 28.030 42.337 28.146 1.00 108.79 30 LEU C CA 1
ATOM 2694 C C . LEU C 2 30 ? 29.203 41.675 28.872 1.00 109.95 30 LEU C C 1
ATOM 2695 O O . LEU C 2 30 ? 29.657 42.159 29.915 1.00 109.48 30 LEU C O 1
ATOM 2700 N N . PRO C 2 31 ? 29.702 40.544 28.331 1.00 111.15 31 PRO C N 1
ATOM 2701 C CA . PRO C 2 31 ? 30.822 39.833 28.953 1.00 110.95 31 PRO C CA 1
ATOM 2702 C C . PRO C 2 31 ? 32.119 40.616 28.837 1.00 110.35 31 PRO C C 1
ATOM 2703 O O . PRO C 2 31 ? 32.465 41.112 27.762 1.00 109.94 31 PRO C O 1
ATOM 2707 N N . PRO C 2 32 ? 32.847 40.745 29.954 1.00 109.62 32 PRO C N 1
ATOM 2708 C CA . PRO C 2 32 ? 34.119 41.466 29.998 1.00 108.68 32 PRO C CA 1
ATOM 2709 C C . PRO C 2 32 ? 35.011 41.151 28.798 1.00 107.49 32 PRO C C 1
ATOM 2710 O O . PRO C 2 32 ? 35.810 41.981 28.366 1.00 107.62 32 PRO C O 1
ATOM 2714 N N . THR C 2 33 ? 34.863 39.952 28.251 1.00 106.71 33 THR C N 1
ATOM 2715 C CA . THR C 2 33 ? 35.661 39.550 27.102 1.00 106.05 33 THR C CA 1
ATOM 2716 C C . THR C 2 33 ? 35.188 40.214 25.812 1.00 104.39 33 THR C C 1
ATOM 2717 O O . THR C 2 33 ? 35.972 40.397 24.878 1.00 102.73 33 THR C O 1
ATOM 2721 N N . GLY C 2 34 ? 33.903 40.565 25.771 1.00 103.04 34 GLY C N 1
ATOM 2722 C CA . GLY C 2 34 ? 33.328 41.200 24.595 1.00 102.03 34 GLY C CA 1
ATOM 2723 C C . GLY C 2 34 ? 33.660 42.679 24.464 1.00 101.30 34 GLY C C 1
ATOM 2724 O O . GLY C 2 34 ? 33.796 43.206 23.345 1.00 100.98 34 GLY C O 1
ATOM 2725 N N . ILE C 2 35 ? 33.773 43.357 25.606 1.00 99.20 35 ILE C N 1
ATOM 2726 C CA . ILE C 2 35 ? 34.113 44.771 25.607 1.00 96.01 35 ILE C CA 1
ATOM 2727 C C . ILE C 2 35 ? 35.471 44.855 24.925 1.00 95.47 35 ILE C C 1
ATOM 2728 O O . ILE C 2 35 ? 35.643 45.579 23.950 1.00 95.29 35 ILE C O 1
ATOM 2733 N N . GLN C 2 36 ? 36.422 44.081 25.435 1.00 95.31 36 GLN C N 1
ATOM 2734 C CA . GLN C 2 36 ? 37.769 44.025 24.880 1.00 96.23 36 GLN C CA 1
ATOM 2735 C C . GLN C 2 36 ? 37.735 44.130 23.357 1.00 96.30 36 GLN C C 1
ATOM 2736 O O . GLN C 2 36 ? 38.494 44.888 22.752 1.00 94.83 36 GLN C O 1
ATOM 2742 N N . GLN C 2 37 ? 36.844 43.353 22.748 1.00 97.45 37 GLN C N 1
ATOM 2743 C CA . GLN C 2 37 ? 36.697 43.314 21.296 1.00 98.11 37 GLN C CA 1
ATOM 2744 C C . GLN C 2 37 ? 36.244 44.642 20.692 1.00 96.48 37 GLN C C 1
ATOM 2745 O O . GLN C 2 37 ? 36.851 45.136 19.733 1.00 95.74 37 GLN C O 1
ATOM 2751 N N . SER C 2 38 ? 35.173 45.204 21.249 1.00 94.27 38 SER C N 1
ATOM 2752 C CA . SER C 2 38 ? 34.628 46.482 20.785 1.00 92.05 38 SER C CA 1
ATOM 2753 C C . SER C 2 38 ? 35.685 47.579 20.954 1.00 89.71 38 SER C C 1
ATOM 2754 O O . SER C 2 38 ? 35.958 48.357 20.039 1.00 87.97 38 SER C O 1
ATOM 2757 N N . LEU C 2 39 ? 36.270 47.620 22.146 1.00 87.60 39 LEU C N 1
ATOM 2758 C CA . LEU C 2 39 ? 37.312 48.579 22.494 1.00 85.77 39 LEU C CA 1
ATOM 2759 C C . LEU C 2 39 ? 38.437 48.562 21.452 1.00 85.05 39 LEU C C 1
ATOM 2760 O O . LEU C 2 39 ? 39.088 49.576 21.208 1.00 85.53 39 LEU C O 1
ATOM 2765 N N . GLY C 2 40 ? 38.671 47.411 20.840 1.00 83.28 40 GLY C N 1
ATOM 2766 C CA . GLY C 2 40 ? 39.716 47.346 19.839 1.00 82.06 40 GLY C CA 1
ATOM 2767 C C . GLY C 2 40 ? 39.207 47.893 18.521 1.00 81.14 40 GLY C C 1
ATOM 2768 O O . GLY C 2 40 ? 39.919 48.592 17.794 1.00 80.17 40 GLY C O 1
ATOM 2769 N N . LYS C 2 41 ? 37.960 47.561 18.209 1.00 81.14 41 LYS C N 1
ATOM 2770 C CA . LYS C 2 41 ? 37.345 48.022 16.976 1.00 80.27 41 LYS C CA 1
ATOM 2771 C C . LYS C 2 41 ? 37.298 49.544 17.035 1.00 79.35 41 LYS C C 1
ATOM 2772 O O . LYS C 2 41 ? 37.580 50.224 16.038 1.00 79.40 41 LYS C O 1
ATOM 2774 N N . LEU C 2 42 ? 36.967 50.065 18.218 1.00 78.06 42 LEU C N 1
ATOM 2775 C CA . LEU C 2 42 ? 36.869 51.509 18.442 1.00 75.60 42 LEU C CA 1
ATOM 2776 C C . LEU C 2 42 ? 38.188 52.212 18.199 1.00 74.45 42 LEU C C 1
ATOM 2777 O O . LEU C 2 42 ? 38.288 53.058 17.312 1.00 73.10 42 LEU C O 1
ATOM 2782 N N . ALA C 2 43 ? 39.197 51.855 18.990 1.00 75.37 43 ALA C N 1
ATOM 2783 C CA . ALA C 2 43 ? 40.525 52.456 18.869 1.00 77.18 43 ALA C CA 1
ATOM 2784 C C . ALA C 2 43 ? 41.026 52.350 17.441 1.00 77.81 43 ALA C C 1
ATOM 2785 O O . ALA C 2 43 ? 41.879 53.126 17.010 1.00 77.78 43 ALA C O 1
ATOM 2787 N N . GLN C 2 44 ? 40.482 51.385 16.711 1.00 80.03 44 GLN C N 1
ATOM 2788 C CA . GLN C 2 44 ? 40.863 51.173 15.325 1.00 82.27 44 GLN C CA 1
ATOM 2789 C C . GLN C 2 44 ? 40.061 52.122 14.444 1.00 81.11 44 GLN C C 1
ATOM 2790 O O . GLN C 2 44 ? 40.604 52.691 13.497 1.00 80.64 44 GLN C O 1
ATOM 2796 N N . LYS C 2 45 ? 38.773 52.292 14.758 1.00 79.44 45 LYS C N 1
ATOM 2797 C CA . LYS C 2 45 ? 37.920 53.204 13.995 1.00 78.68 45 LYS C CA 1
ATOM 2798 C C . LYS C 2 45 ? 38.582 54.573 13.986 1.00 78.99 45 LYS C C 1
ATOM 2799 O O . LYS C 2 45 ? 38.654 55.227 12.941 1.00 80.28 45 LYS C O 1
ATOM 2805 N N . TYR C 2 46 ? 39.058 54.993 15.161 1.00 78.14 46 TYR C N 1
ATOM 2806 C CA . TYR C 2 46 ? 39.740 56.273 15.324 1.00 76.62 46 TYR C CA 1
ATOM 2807 C C . TYR C 2 46 ? 41.023 56.297 14.502 1.00 77.73 46 TYR C C 1
ATOM 2808 O O . TYR C 2 46 ? 41.247 57.230 13.741 1.00 77.27 46 TYR C O 1
ATOM 2817 N N . GLU C 2 47 ? 41.857 55.269 14.665 1.00 80.66 47 GLU C N 1
ATOM 2818 C CA . GLU C 2 47 ? 43.128 55.168 13.940 1.00 84.20 47 GLU C CA 1
ATOM 2819 C C . GLU C 2 47 ? 42.979 55.499 12.462 1.00 86.19 47 GLU C C 1
ATOM 2820 O O . GLU C 2 47 ? 43.677 56.379 11.946 1.00 87.28 47 GLU C O 1
ATOM 2826 N N . LYS C 2 48 ? 42.069 54.793 11.788 1.00 87.57 48 LYS C N 1
ATOM 2827 C CA . LYS C 2 48 ? 41.834 54.985 10.356 1.00 88.29 48 LYS C CA 1
ATOM 2828 C C . LYS C 2 48 ? 41.343 56.392 10.006 1.00 88.38 48 LYS C C 1
ATOM 2829 O O . LYS C 2 48 ? 41.945 57.069 9.164 1.00 88.60 48 LYS C O 1
ATOM 2835 N N . ASP C 2 49 ? 40.259 56.819 10.658 1.00 86.96 49 ASP C N 1
ATOM 2836 C CA . ASP C 2 49 ? 39.653 58.136 10.440 1.00 84.73 49 ASP C CA 1
ATOM 2837 C C . ASP C 2 49 ? 40.700 59.249 10.467 1.00 83.72 49 ASP C C 1
ATOM 2838 O O . ASP C 2 49 ? 41.277 59.534 11.513 1.00 84.08 49 ASP C O 1
ATOM 2843 N N . PRO C 2 50 ? 40.961 59.893 9.317 1.00 83.04 50 PRO C N 1
ATOM 2844 C CA . PRO C 2 50 ? 41.958 60.971 9.292 1.00 82.33 50 PRO C CA 1
ATOM 2845 C C . PRO C 2 50 ? 41.394 62.282 9.866 1.00 82.03 50 PRO C C 1
ATOM 2846 O O . PRO C 2 50 ? 42.136 63.238 10.121 1.00 80.47 50 PRO C O 1
ATOM 2850 N N . ASP C 2 51 ? 40.075 62.294 10.072 1.00 82.14 51 ASP C N 1
ATOM 2851 C CA . ASP C 2 51 ? 39.343 63.444 10.610 1.00 81.61 51 ASP C CA 1
ATOM 2852 C C . ASP C 2 51 ? 39.032 63.263 12.093 1.00 80.13 51 ASP C C 1
ATOM 2853 O O . ASP C 2 51 ? 38.211 63.994 12.664 1.00 78.21 51 ASP C O 1
ATOM 2858 N N . SER C 2 52 ? 39.681 62.274 12.703 1.00 78.55 52 SER C N 1
ATOM 2859 C CA . SER C 2 52 ? 39.496 61.986 14.120 1.00 76.25 52 SER C CA 1
ATOM 2860 C C . SER C 2 52 ? 40.781 62.348 14.858 1.00 73.87 52 SER C C 1
ATOM 2861 O O . SER C 2 52 ? 41.881 62.074 14.380 1.00 72.64 52 SER C O 1
ATOM 2864 N N . SER C 2 53 ? 40.629 62.978 16.018 1.00 71.86 53 SER C N 1
ATOM 2865 C CA . SER C 2 53 ? 41.765 63.401 16.829 1.00 69.10 53 SER C CA 1
ATOM 2866 C C . SER C 2 53 ? 41.916 62.537 18.063 1.00 68.19 53 SER C C 1
ATOM 2867 O O . SER C 2 53 ? 42.888 62.672 18.798 1.00 68.25 53 SER C O 1
ATOM 2870 N N . LEU C 2 54 ? 40.958 61.643 18.285 1.00 67.45 54 LEU C N 1
ATOM 2871 C CA . LEU C 2 54 ? 40.984 60.784 19.465 1.00 65.35 54 LEU C CA 1
ATOM 2872 C C . LEU C 2 54 ? 41.769 59.486 19.325 1.00 65.70 54 LEU C C 1
ATOM 2873 O O . LEU C 2 54 ? 42.181 59.091 18.229 1.00 67.15 54 LEU C O 1
ATOM 2878 N N . ALA C 2 55 ? 41.951 58.822 20.463 1.00 65.23 55 ALA C N 1
ATOM 2879 C CA . ALA C 2 55 ? 42.678 57.563 20.539 1.00 64.16 55 ALA C CA 1
ATOM 2880 C C . ALA C 2 55 ? 42.349 56.887 21.868 1.00 63.12 55 ALA C C 1
ATOM 2881 O O . ALA C 2 55 ? 42.153 57.555 22.884 1.00 65.03 55 ALA C O 1
ATOM 2883 N N . LEU C 2 56 ? 42.266 55.564 21.868 1.00 62.71 56 LEU C N 1
ATOM 2884 C CA . LEU C 2 56 ? 41.979 54.850 23.105 1.00 60.54 56 LEU C CA 1
ATOM 2885 C C . LEU C 2 56 ? 43.299 54.549 23.772 1.00 59.57 56 LEU C C 1
ATOM 2886 O O . LEU C 2 56 ? 44.268 54.222 23.087 1.00 60.21 56 LEU C O 1
ATOM 2891 N N . ILE C 2 57 ? 43.345 54.655 25.096 1.00 58.61 57 ILE C N 1
ATOM 2892 C CA . ILE C 2 57 ? 44.586 54.405 25.829 1.00 58.95 57 ILE C CA 1
ATOM 2893 C C . ILE C 2 57 ? 44.276 53.667 27.133 1.00 59.57 57 ILE C C 1
ATOM 2894 O O . ILE C 2 57 ? 43.248 53.931 27.782 1.00 58.09 57 ILE C O 1
ATOM 2899 N N . GLU C 2 58 ? 45.147 52.727 27.509 1.00 61.28 58 GLU C N 1
ATOM 2900 C CA . GLU C 2 58 ? 44.932 51.970 28.747 1.00 64.41 58 GLU C CA 1
ATOM 2901 C C . GLU C 2 58 ? 46.082 52.048 29.753 1.00 63.89 58 GLU C C 1
ATOM 2902 O O . GLU C 2 58 ? 47.092 51.356 29.617 1.00 62.89 58 GLU C O 1
ATOM 2908 N N . THR C 2 59 ? 45.910 52.891 30.766 1.00 63.82 59 THR C N 1
ATOM 2909 C CA . THR C 2 59 ? 46.909 53.068 31.813 1.00 64.14 59 THR C CA 1
ATOM 2910 C C . THR C 2 59 ? 46.224 52.719 33.131 1.00 64.02 59 THR C C 1
ATOM 2911 O O . THR C 2 59 ? 44.998 52.773 33.222 1.00 63.67 59 THR C O 1
ATOM 2915 N N . SER C 2 60 ? 47.002 52.351 34.143 1.00 64.25 60 SER C N 1
ATOM 2916 C CA . SER C 2 60 ? 46.431 51.989 35.440 1.00 66.47 60 SER C CA 1
ATOM 2917 C C . SER C 2 60 ? 45.199 51.058 35.365 1.00 65.97 60 SER C C 1
ATOM 2918 O O . SER C 2 60 ? 44.253 51.175 36.156 1.00 63.37 60 SER C O 1
ATOM 2921 N N . GLY C 2 61 ? 45.221 50.133 34.409 1.00 67.39 61 GLY C N 1
ATOM 2922 C CA . GLY C 2 61 ? 44.125 49.184 34.261 1.00 68.62 61 GLY C CA 1
ATOM 2923 C C . GLY C 2 61 ? 42.755 49.754 33.932 1.00 68.15 61 GLY C C 1
ATOM 2924 O O . GLY C 2 61 ? 41.718 49.189 34.307 1.00 67.49 61 GLY C O 1
ATOM 29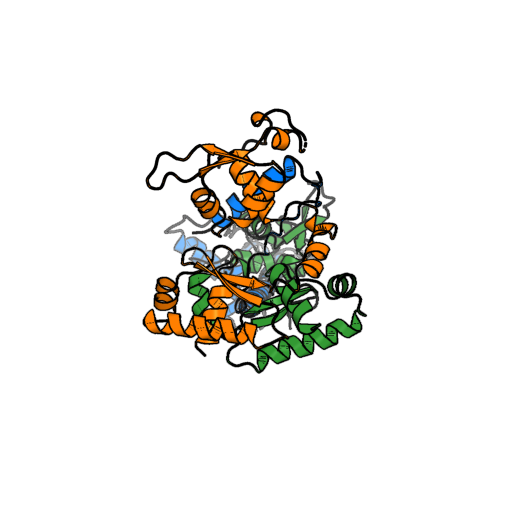25 N N . ALA C 2 62 ? 42.753 50.880 33.231 1.00 66.98 62 ALA C N 1
ATOM 2926 C CA . ALA C 2 62 ? 41.514 51.530 32.830 1.00 66.10 62 ALA C CA 1
ATOM 2927 C C . ALA C 2 62 ? 41.707 52.043 31.409 1.00 66.83 62 ALA C C 1
ATOM 2928 O O . ALA C 2 62 ? 42.840 52.284 30.959 1.00 66.73 62 ALA C O 1
ATOM 2930 N N . TYR C 2 63 ? 40.607 52.185 30.684 1.00 65.67 63 TYR C N 1
ATOM 2931 C CA . TYR C 2 63 ? 40.708 52.690 29.335 1.00 64.56 63 TYR C CA 1
ATOM 2932 C C . TYR C 2 63 ? 40.267 54.150 29.365 1.00 64.12 63 TYR C C 1
ATOM 2933 O O . TYR C 2 63 ? 39.239 54.494 29.963 1.00 63.68 63 TYR C O 1
ATOM 2942 N N . ARG C 2 64 ? 41.073 55.012 28.749 1.00 61.92 64 ARG C N 1
ATOM 2943 C CA . ARG C 2 64 ? 40.777 56.432 28.726 1.00 58.32 64 ARG C CA 1
ATOM 2944 C C . ARG C 2 64 ? 40.765 56.973 27.315 1.00 54.25 64 ARG C C 1
ATOM 2945 O O . ARG C 2 64 ? 41.631 56.648 26.503 1.00 51.40 64 ARG C O 1
ATOM 2953 N N . LEU C 2 65 ? 39.776 57.819 27.049 1.00 52.21 65 LEU C N 1
ATOM 2954 C CA . LEU C 2 65 ? 39.603 58.467 25.745 1.00 50.72 65 LEU C CA 1
ATOM 2955 C C . LEU C 2 65 ? 40.551 59.699 25.674 1.00 51.46 65 LEU C C 1
ATOM 2956 O O . LEU C 2 65 ? 40.434 60.650 26.466 1.00 52.44 65 LEU C O 1
ATOM 2961 N N . VAL C 2 66 ? 41.499 59.686 24.744 1.00 50.32 66 VAL C N 1
ATOM 2962 C CA . VAL C 2 66 ? 42.442 60.803 24.668 1.00 49.87 66 VAL C CA 1
ATOM 2963 C C . VAL C 2 66 ? 42.655 61.327 23.257 1.00 49.72 66 VAL C C 1
ATOM 2964 O O . VAL C 2 66 ? 41.921 60.968 22.332 1.00 49.50 66 VAL C O 1
ATOM 2968 N N . THR C 2 67 ? 43.660 62.180 23.093 1.00 50.05 67 THR C N 1
ATOM 2969 C CA . THR C 2 67 ? 43.943 62.758 21.782 1.00 51.02 67 THR C CA 1
ATOM 2970 C C . THR C 2 67 ? 45.139 62.076 21.135 1.00 52.61 67 THR C C 1
ATOM 2971 O O . THR C 2 67 ? 46.112 61.763 21.814 1.00 53.94 67 THR C O 1
ATOM 2975 N N . LYS C 2 68 ? 45.062 61.827 19.830 1.00 54.64 68 LYS C N 1
ATOM 2976 C CA . LYS C 2 68 ? 46.172 61.205 19.120 1.00 55.55 68 LYS C CA 1
ATOM 2977 C C . LYS C 2 68 ? 47.399 62.082 19.325 1.00 55.86 68 LYS C C 1
ATOM 2978 O O . LYS C 2 68 ? 47.329 63.305 19.204 1.00 55.89 68 LYS C O 1
ATOM 2984 N N . PRO C 2 69 ? 48.544 61.464 19.638 1.00 57.01 69 PRO C N 1
ATOM 2985 C CA . PRO C 2 69 ? 49.817 62.151 19.879 1.00 58.49 69 PRO C CA 1
ATOM 2986 C C . PRO C 2 69 ? 50.190 63.365 19.019 1.00 60.43 69 PRO C C 1
ATOM 2987 O O . PRO C 2 69 ? 50.795 64.298 19.542 1.00 61.04 69 PRO C O 1
ATOM 2991 N N . GLN C 2 70 ? 49.840 63.378 17.732 1.00 61.55 70 GLN C N 1
ATOM 2992 C CA . GLN C 2 70 ? 50.198 64.517 16.885 1.00 64.00 70 GLN C CA 1
ATOM 2993 C C . GLN C 2 70 ? 49.715 65.852 17.436 1.00 65.71 70 GLN C C 1
ATOM 2994 O O . GLN C 2 70 ? 50.509 66.780 17.641 1.00 69.18 70 GLN C O 1
ATOM 3000 N N . PHE C 2 71 ? 48.412 65.953 17.669 1.00 64.88 71 PHE C N 1
ATOM 3001 C CA . PHE C 2 71 ? 47.816 67.195 18.147 1.00 64.16 71 PHE C CA 1
ATOM 3002 C C . PHE C 2 71 ? 48.423 67.779 19.422 1.00 65.29 71 PHE C C 1
ATOM 3003 O O . PHE C 2 71 ? 48.002 68.839 19.893 1.00 64.45 71 PHE C O 1
ATOM 3011 N N . ALA C 2 72 ? 49.422 67.091 19.969 1.00 67.27 72 ALA C N 1
ATOM 3012 C CA . ALA C 2 72 ? 50.084 67.540 21.185 1.00 69.16 72 ALA C CA 1
ATOM 3013 C C . ALA C 2 72 ? 50.713 68.917 20.985 1.00 70.32 72 ALA C C 1
ATOM 3014 O O . ALA C 2 72 ? 50.625 69.782 21.850 1.00 69.47 72 ALA C O 1
ATOM 3016 N N . GLU C 2 73 ? 51.348 69.122 19.838 1.00 72.90 73 GLU C N 1
ATOM 3017 C CA . GLU C 2 73 ? 51.972 70.411 19.556 1.00 74.60 73 GLU C CA 1
ATOM 3018 C C . GLU C 2 73 ? 50.981 71.555 19.681 1.00 71.60 73 GLU C C 1
ATOM 3019 O O . GLU C 2 73 ? 51.285 72.595 20.267 1.00 68.63 73 GLU C O 1
ATOM 3025 N N . ILE C 2 74 ? 49.796 71.343 19.117 1.00 70.57 74 ILE C N 1
ATOM 3026 C CA . ILE C 2 74 ? 48.712 72.317 19.163 1.00 70.39 74 ILE C CA 1
ATOM 3027 C C . ILE C 2 74 ? 48.290 72.490 20.621 1.00 71.53 74 ILE C C 1
ATOM 3028 O O . ILE C 2 74 ? 48.584 73.500 21.264 1.00 72.48 74 ILE C O 1
ATOM 3033 N N . LEU C 2 75 ? 47.613 71.463 21.125 1.00 71.35 75 LEU C N 1
ATOM 3034 C CA . LEU C 2 75 ? 47.089 71.408 22.481 1.00 70.08 75 LEU C CA 1
ATOM 3035 C C . LEU C 2 75 ? 48.031 71.859 23.599 1.00 71.87 75 LEU C C 1
ATOM 3036 O O . LEU C 2 75 ? 47.584 72.406 24.600 1.00 73.47 75 LEU C O 1
ATOM 3041 N N . LYS C 2 76 ? 49.327 71.632 23.433 1.00 74.44 76 LYS C N 1
ATOM 3042 C CA . LYS C 2 76 ? 50.315 72.010 24.443 1.00 77.27 76 LYS C CA 1
ATOM 3043 C C . LYS C 2 76 ? 50.172 73.472 24.867 1.00 78.69 76 LYS C C 1
ATOM 3044 O O . LYS C 2 76 ? 50.488 73.843 26.001 1.00 79.09 76 LYS C O 1
ATOM 3050 N N . GLU C 2 77 ? 49.679 74.295 23.950 1.00 80.70 77 GLU C N 1
ATOM 3051 C CA . GLU C 2 77 ? 49.488 75.715 24.219 1.00 83.16 77 GLU C CA 1
ATOM 3052 C C . GLU C 2 77 ? 48.232 75.884 25.061 1.00 82.37 77 GLU C C 1
ATOM 3053 O O . GLU C 2 77 ? 48.227 76.553 26.094 1.00 82.85 77 GLU C O 1
ATOM 3059 N N . TYR C 2 78 ? 47.172 75.238 24.600 1.00 82.20 78 TYR C N 1
ATOM 3060 C CA . TYR C 2 78 ? 45.860 75.283 25.222 1.00 81.01 78 TYR C CA 1
ATOM 3061 C C . TYR C 2 78 ? 45.655 74.544 26.551 1.00 79.80 78 TYR C C 1
ATOM 3062 O O . TYR C 2 78 ? 44.970 75.048 27.441 1.00 78.64 78 TYR C O 1
ATOM 3071 N N . SER C 2 79 ? 46.242 73.362 26.697 1.00 78.77 79 SER C N 1
ATOM 3072 C CA . SER C 2 79 ? 46.005 72.588 27.902 1.00 79.95 79 SER C CA 1
ATOM 3073 C C . SER C 2 79 ? 46.914 72.766 29.102 1.00 81.49 79 SER C C 1
ATOM 3074 O O . SER C 2 79 ? 46.532 73.417 30.084 1.00 82.99 79 SER C O 1
ATOM 3077 N N . LYS C 2 80 ? 48.097 72.162 29.052 1.00 81.80 80 LYS C N 1
ATOM 3078 C CA . LYS C 2 80 ? 49.013 72.227 30.189 1.00 82.02 80 LYS C CA 1
ATOM 3079 C C . LYS C 2 80 ? 48.397 71.629 31.491 1.00 80.01 80 LYS C C 1
ATOM 3080 O O . LYS C 2 80 ? 48.623 72.143 32.585 1.00 79.38 80 LYS C O 1
ATOM 3086 N N . ALA C 2 81 ? 47.615 70.554 31.369 1.00 77.49 81 ALA C N 1
ATOM 3087 C CA . ALA C 2 81 ? 47.024 69.901 32.537 1.00 74.28 81 ALA C CA 1
ATOM 3088 C C . ALA C 2 81 ? 48.185 69.175 33.211 1.00 73.57 81 ALA C C 1
ATOM 3089 O O . ALA C 2 81 ? 49.081 68.689 32.534 1.00 73.92 81 ALA C O 1
ATOM 3091 N N . PRO C 2 82 ? 48.171 69.063 34.549 1.00 73.51 82 PRO C N 1
ATOM 3092 C CA . PRO C 2 82 ? 49.254 68.399 35.288 1.00 72.03 82 PRO C CA 1
ATOM 3093 C C . PRO C 2 82 ? 49.869 67.120 34.728 1.00 70.78 82 PRO C C 1
ATOM 3094 O O . PRO C 2 82 ? 51.066 66.875 34.928 1.00 72.17 82 PRO C O 1
ATOM 3098 N N . ILE C 2 83 ? 49.092 66.306 34.025 1.00 67.64 83 ILE C N 1
ATOM 3099 C CA . ILE C 2 83 ? 49.668 65.072 33.516 1.00 64.77 83 ILE C CA 1
ATOM 3100 C C . ILE C 2 83 ? 50.625 65.277 32.348 1.00 63.78 83 ILE C C 1
ATOM 3101 O O . ILE C 2 83 ? 51.435 64.405 32.048 1.00 64.39 83 ILE C O 1
ATOM 3106 N N . ASN C 2 84 ? 50.549 66.428 31.695 1.00 62.28 84 ASN C N 1
ATOM 3107 C CA . ASN C 2 84 ? 51.418 66.677 30.556 1.00 62.05 84 ASN C CA 1
ATOM 3108 C C . ASN C 2 84 ? 52.604 67.550 30.921 1.00 64.64 84 ASN C C 1
ATOM 3109 O O . ASN C 2 84 ? 53.512 67.757 30.116 1.00 64.90 84 ASN C O 1
ATOM 3114 N N . GLN C 2 85 ? 52.597 68.060 32.143 1.00 68.07 85 GLN C N 1
ATOM 3115 C CA . GLN C 2 85 ? 53.685 68.901 32.623 1.00 71.27 85 GLN C CA 1
ATOM 3116 C C . GLN C 2 85 ? 54.788 67.960 33.074 1.00 72.98 85 GLN C C 1
ATOM 3117 O O . GLN C 2 85 ? 54.507 66.969 33.745 1.00 74.21 85 GLN C O 1
ATOM 3123 N N . SER C 2 86 ? 56.035 68.250 32.725 1.00 74.07 86 SER C N 1
ATOM 3124 C CA . SER C 2 86 ? 57.115 67.384 33.171 1.00 74.76 86 SER C CA 1
ATOM 3125 C C . SER C 2 86 ? 57.466 67.744 34.614 1.00 74.41 86 SER C C 1
ATOM 3126 O O . SER C 2 86 ? 56.907 68.680 35.172 1.00 73.31 86 SER C O 1
ATOM 3129 N N . LEU C 2 87 ? 58.393 67.011 35.217 1.00 75.97 87 LEU C N 1
ATOM 3130 C CA . LEU C 2 87 ? 58.755 67.233 36.619 1.00 75.70 87 LEU C CA 1
ATOM 3131 C C . LEU C 2 87 ? 60.213 67.674 36.839 1.00 76.29 87 LEU C C 1
ATOM 3132 O O . LEU C 2 87 ? 61.065 67.444 35.985 1.00 76.29 87 LEU C O 1
ATOM 3137 N N . SER C 2 88 ? 60.496 68.310 37.980 1.00 76.91 88 SER C N 1
ATOM 3138 C CA . SER C 2 88 ? 61.859 68.763 38.285 1.00 77.69 88 SER C CA 1
ATOM 3139 C C . SER C 2 88 ? 62.776 67.557 38.495 1.00 78.69 88 SER C C 1
ATOM 3140 O O . SER C 2 88 ? 62.348 66.526 39.020 1.00 79.19 88 SER C O 1
ATOM 3143 N N . ARG C 2 89 ? 64.034 67.684 38.086 1.00 79.10 89 ARG C N 1
ATOM 3144 C CA . ARG C 2 89 ? 64.972 66.575 38.215 1.00 80.14 89 ARG C CA 1
ATOM 3145 C C . ARG C 2 89 ? 64.973 65.968 39.615 1.00 79.55 89 ARG C C 1
ATOM 3146 O O . ARG C 2 89 ? 65.125 64.758 39.786 1.00 77.42 89 ARG C O 1
ATOM 3154 N N . ALA C 2 90 ? 64.801 66.814 40.619 1.00 79.65 90 ALA C N 1
ATOM 3155 C CA . ALA C 2 90 ? 64.788 66.348 41.999 1.00 79.65 90 ALA C CA 1
ATOM 3156 C C . ALA C 2 90 ? 63.593 65.435 42.290 1.00 78.64 90 ALA C C 1
ATOM 3157 O O . ALA C 2 90 ? 63.743 64.349 42.852 1.00 78.02 90 ALA C O 1
ATOM 3159 N N . ALA C 2 91 ? 62.406 65.885 41.914 1.00 77.10 91 ALA C N 1
ATOM 3160 C CA . ALA C 2 91 ? 61.209 65.099 42.140 1.00 76.53 91 ALA C CA 1
ATOM 3161 C C . ALA C 2 91 ? 61.315 63.833 41.315 1.00 76.64 91 ALA C C 1
ATOM 3162 O O . ALA C 2 91 ? 61.001 62.730 41.781 1.00 75.58 91 ALA C O 1
ATOM 3164 N N . LEU C 2 92 ? 61.770 64.012 40.080 1.00 76.82 92 LEU C N 1
ATOM 3165 C CA . LEU C 2 92 ? 61.925 62.907 39.149 1.00 77.57 92 LEU C CA 1
ATOM 3166 C C . LEU C 2 92 ? 62.795 61.816 39.760 1.00 77.48 92 LEU C C 1
ATOM 3167 O O . LEU C 2 92 ? 62.423 60.647 39.741 1.00 78.66 92 LEU C O 1
ATOM 3172 N N . GLU C 2 93 ? 63.949 62.205 40.303 1.00 77.01 93 GLU C N 1
ATOM 3173 C CA . GLU C 2 93 ? 64.869 61.258 40.930 1.00 74.98 93 GLU C CA 1
ATOM 3174 C C . GLU C 2 93 ? 64.292 60.717 42.249 1.00 74.13 93 GLU C C 1
ATOM 3175 O O . GLU C 2 93 ? 64.337 59.506 42.498 1.00 74.14 93 GLU C O 1
ATOM 3181 N N . THR C 2 94 ? 63.738 61.602 43.083 1.00 72.33 94 THR C N 1
ATOM 3182 C CA . THR C 2 94 ? 63.137 61.183 44.356 1.00 69.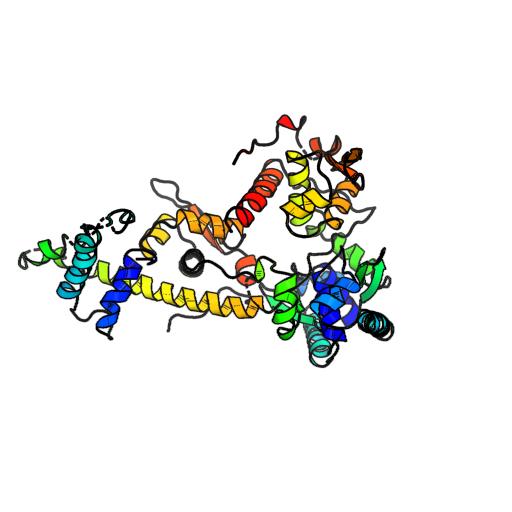45 94 THR C CA 1
ATOM 3183 C C . THR C 2 94 ? 62.018 60.184 44.090 1.00 69.32 94 THR C C 1
ATOM 3184 O O . THR C 2 94 ? 61.866 59.202 44.830 1.00 68.00 94 THR C O 1
ATOM 3188 N N . LEU C 2 95 ? 61.240 60.453 43.035 1.00 67.23 95 LEU C N 1
ATOM 3189 C CA . LEU C 2 95 ? 60.124 59.598 42.643 1.00 65.73 95 LEU C CA 1
ATOM 3190 C C . LEU C 2 95 ? 60.654 58.213 42.258 1.00 65.92 95 LEU C C 1
ATOM 3191 O O . LEU C 2 95 ? 60.118 57.181 42.676 1.00 66.47 95 LEU C O 1
ATOM 3196 N N . SER C 2 96 ? 61.711 58.205 41.454 1.00 65.54 96 SER C N 1
ATOM 3197 C CA . SER C 2 96 ? 62.344 56.972 41.019 1.00 65.18 96 SER C CA 1
ATOM 3198 C C . SER C 2 96 ? 62.653 56.097 42.217 1.00 65.97 96 SER C C 1
ATOM 3199 O O . SER C 2 96 ? 62.252 54.929 42.253 1.00 66.37 96 SER C O 1
ATOM 3202 N N . ILE C 2 97 ? 63.369 56.660 43.194 1.00 66.42 97 ILE C N 1
ATOM 3203 C CA . ILE C 2 97 ? 63.731 55.909 44.396 1.00 66.32 97 ILE C CA 1
ATOM 3204 C C . ILE C 2 97 ? 62.517 55.273 45.075 1.00 67.61 97 ILE C C 1
ATOM 3205 O O . ILE C 2 97 ? 62.539 54.079 45.377 1.00 68.74 97 ILE C O 1
ATOM 3210 N N . ILE C 2 98 ? 61.465 56.055 45.324 1.00 68.71 98 ILE C N 1
ATOM 3211 C CA . ILE C 2 98 ? 60.256 55.510 45.950 1.00 69.30 98 ILE C CA 1
ATOM 3212 C C . ILE C 2 98 ? 59.703 54.411 45.045 1.00 70.37 98 ILE C C 1
ATOM 3213 O O . ILE C 2 98 ? 59.478 53.273 45.477 1.00 70.49 98 ILE C O 1
ATOM 3218 N N . ALA C 2 99 ? 59.500 54.773 43.782 1.00 70.95 99 ALA C N 1
ATOM 3219 C CA . ALA C 2 99 ? 58.977 53.863 42.772 1.00 72.19 99 ALA C CA 1
ATOM 3220 C C . ALA C 2 99 ? 59.510 52.438 42.908 1.00 72.65 99 ALA C C 1
ATOM 3221 O O . ALA C 2 99 ? 58.755 51.470 42.811 1.00 70.65 99 ALA C O 1
ATOM 3223 N N . TYR C 2 100 ? 60.815 52.334 43.145 1.00 74.47 100 TYR C N 1
ATOM 3224 C CA . TYR C 2 100 ? 61.509 51.056 43.274 1.00 75.39 100 TYR C CA 1
ATOM 3225 C C . TYR C 2 100 ? 61.727 50.537 44.700 1.00 76.29 100 TYR C C 1
ATOM 3226 O O . TYR C 2 100 ? 61.230 49.469 45.058 1.00 76.64 100 TYR C O 1
ATOM 3235 N N . LYS C 2 101 ? 62.480 51.282 45.508 1.00 77.15 101 LYS C N 1
ATOM 3236 C CA . LYS C 2 101 ? 62.762 50.876 46.888 1.00 78.05 101 LYS C CA 1
ATOM 3237 C C . LYS C 2 101 ? 61.488 50.862 47.754 1.00 78.13 101 LYS C C 1
ATOM 3238 O O . LYS C 2 101 ? 61.551 50.714 48.975 1.00 78.43 101 LYS C O 1
ATOM 3244 N N . GLN C 2 102 ? 60.339 51.007 47.104 1.00 77.44 102 GLN C N 1
ATOM 3245 C CA . GLN C 2 102 ? 59.041 51.028 47.769 1.00 77.70 102 GLN C CA 1
ATOM 3246 C C . GLN C 2 102 ? 58.724 49.727 48.505 1.00 78.31 102 GLN C C 1
ATOM 3247 O O . GLN C 2 102 ? 58.971 48.640 47.989 1.00 78.27 102 GLN C O 1
ATOM 3253 N N . PRO C 2 103 ? 58.194 49.820 49.736 1.00 79.30 103 PRO C N 1
ATOM 3254 C CA . PRO C 2 103 ? 57.882 51.043 50.486 1.00 81.30 103 PRO C CA 1
ATOM 3255 C C . PRO C 2 103 ? 59.171 51.584 51.106 1.00 82.84 103 PRO C C 1
ATOM 3256 O O . PRO C 2 103 ? 60.060 50.807 51.471 1.00 83.19 103 PRO C O 1
ATOM 3260 N N . ILE C 2 104 ? 59.276 52.902 51.238 1.00 83.21 104 ILE C N 1
ATOM 3261 C CA . ILE C 2 104 ? 60.493 53.480 51.784 1.00 84.94 104 ILE C CA 1
ATOM 3262 C C . ILE C 2 104 ? 60.185 54.630 52.738 1.00 85.92 104 ILE C C 1
ATOM 3263 O O . ILE C 2 104 ? 59.027 55.029 52.871 1.00 86.05 104 ILE C O 1
ATOM 3268 N N . THR C 2 105 ? 61.221 55.148 53.402 1.00 87.05 105 THR C N 1
ATOM 3269 C CA . THR C 2 105 ? 61.079 56.256 54.356 1.00 88.77 105 THR C CA 1
ATOM 3270 C C . THR C 2 105 ? 61.811 57.514 53.887 1.00 88.71 105 THR C C 1
ATOM 3271 O O . THR C 2 105 ? 62.718 57.440 53.062 1.00 88.97 105 THR C O 1
ATOM 3275 N N . ARG C 2 106 ? 61.422 58.662 54.432 1.00 88.35 106 ARG C N 1
ATOM 3276 C CA . ARG C 2 106 ? 62.041 59.924 54.058 1.00 89.13 106 ARG C CA 1
ATOM 3277 C C . ARG C 2 106 ? 63.553 59.900 54.233 1.00 89.89 106 ARG C C 1
ATOM 3278 O O . ARG C 2 106 ? 64.292 60.278 53.329 1.00 89.89 106 ARG C O 1
ATOM 3286 N N . ILE C 2 107 ? 64.016 59.455 55.397 1.00 91.43 107 ILE C N 1
ATOM 3287 C CA . ILE C 2 107 ? 65.453 59.420 55.674 1.00 91.79 107 ILE C CA 1
ATOM 3288 C C . ILE C 2 107 ? 66.207 58.484 54.741 1.00 91.53 107 ILE C C 1
ATOM 3289 O O . ILE C 2 107 ? 67.302 58.813 54.272 1.00 92.29 107 ILE C O 1
ATOM 3294 N N . GLU C 2 108 ? 65.621 57.323 54.468 1.00 90.31 108 GLU C N 1
ATOM 3295 C CA . GLU C 2 108 ? 66.250 56.357 53.580 1.00 89.21 108 GLU C CA 1
ATOM 3296 C C . GLU C 2 108 ? 66.498 56.985 52.207 1.00 88.75 108 GLU C C 1
ATOM 3297 O O . GLU C 2 108 ? 67.572 56.825 51.613 1.00 87.97 108 GLU C O 1
ATOM 3303 N N . ILE C 2 109 ? 65.497 57.704 51.712 1.00 87.95 109 ILE C N 1
ATOM 3304 C CA . ILE C 2 109 ? 65.604 58.367 50.423 1.00 87.65 109 ILE C CA 1
ATOM 3305 C C . ILE C 2 109 ? 66.765 59.364 50.486 1.00 89.36 109 ILE C C 1
ATOM 3306 O O . ILE C 2 109 ? 67.697 59.291 49.678 1.00 89.52 109 ILE C O 1
ATOM 3311 N N . ASP C 2 110 ? 66.705 60.280 51.456 1.00 90.79 110 ASP C N 1
ATOM 3312 C CA . ASP C 2 110 ? 67.740 61.302 51.649 1.00 91.02 110 ASP C CA 1
ATOM 3313 C C . ASP C 2 110 ? 69.119 60.674 51.657 1.00 90.41 110 ASP C C 1
ATOM 3314 O O . ASP C 2 110 ? 70.061 61.200 51.052 1.00 90.20 110 ASP C O 1
ATOM 3319 N N . ALA C 2 111 ? 69.224 59.551 52.363 1.00 88.44 111 ALA C N 1
ATOM 3320 C CA . ALA C 2 111 ? 70.467 58.814 52.452 1.00 86.35 111 ALA C CA 1
ATOM 3321 C C . ALA C 2 111 ? 70.901 58.445 51.034 1.00 86.51 111 ALA C C 1
ATOM 3322 O O . ALA C 2 111 ? 71.950 58.882 50.550 1.00 86.96 111 ALA C O 1
ATOM 3324 N N . ILE C 2 112 ? 70.071 57.649 50.369 1.00 85.92 112 ILE C N 1
ATOM 3325 C CA . ILE C 2 112 ? 70.343 57.203 49.005 1.00 83.81 112 ILE C CA 1
ATOM 3326 C C . ILE C 2 112 ? 70.578 58.366 48.049 1.00 82.56 112 ILE C C 1
ATOM 3327 O O . ILE C 2 112 ? 71.529 58.370 47.270 1.00 80.97 112 ILE C O 1
ATOM 3332 N N . ARG C 2 113 ? 69.705 59.358 48.126 1.00 83.51 113 ARG C N 1
ATOM 3333 C CA . ARG C 2 113 ? 69.780 60.514 47.247 1.00 84.86 113 ARG C CA 1
ATOM 3334 C C . ARG C 2 113 ? 70.892 61.503 47.597 1.00 86.34 113 ARG C C 1
ATOM 3335 O O . ARG C 2 113 ? 71.248 62.361 46.784 1.00 86.22 113 ARG C O 1
ATOM 3343 N N . GLY C 2 114 ? 71.439 61.380 48.802 1.00 88.39 114 GLY C N 1
ATOM 3344 C CA . GLY C 2 114 ? 72.520 62.263 49.209 1.00 90.71 114 GLY C CA 1
ATOM 3345 C C . GLY C 2 114 ? 72.124 63.564 49.883 1.00 91.96 114 GLY C C 1
ATOM 3346 O O . GLY C 2 114 ? 72.890 64.124 50.669 1.00 92.21 114 GLY C O 1
ATOM 3347 N N . VAL C 2 115 ? 70.938 64.067 49.573 1.00 92.84 115 VAL C N 1
ATOM 3348 C CA . VAL C 2 115 ? 70.490 65.307 50.183 1.00 93.47 115 VAL C CA 1
ATOM 3349 C C . VAL C 2 115 ? 69.110 65.177 50.802 1.00 93.98 115 VAL C C 1
ATOM 3350 O O . VAL C 2 115 ? 68.574 64.076 50.919 1.00 93.93 115 VAL C O 1
ATOM 3354 N N . ASN C 2 116 ? 68.544 66.303 51.218 1.00 95.42 116 ASN C N 1
ATOM 3355 C CA . ASN C 2 116 ? 67.234 66.294 51.845 1.00 97.83 116 ASN C CA 1
ATOM 3356 C C . ASN C 2 116 ? 66.131 66.186 50.798 1.00 99.26 116 ASN C C 1
ATOM 3357 O O . ASN C 2 116 ? 66.122 66.920 49.806 1.00 99.81 116 ASN C O 1
ATOM 3362 N N . SER C 2 117 ? 65.196 65.271 51.023 1.00 100.23 117 SER C N 1
ATOM 3363 C CA . SER C 2 117 ? 64.108 65.067 50.079 1.00 101.41 117 SER C CA 1
ATOM 3364 C C . SER C 2 117 ? 62.790 65.698 50.513 1.00 101.92 117 SER C C 1
ATOM 3365 O O . SER C 2 117 ? 61.807 65.659 49.767 1.00 103.10 117 SER C O 1
ATOM 3368 N N . SER C 2 118 ? 62.775 66.291 51.706 1.00 101.62 118 SER C N 1
ATOM 3369 C CA . SER C 2 118 ? 61.569 66.936 52.243 1.00 99.86 118 SER C CA 1
ATOM 3370 C C . SER C 2 118 ? 60.775 67.700 51.181 1.00 97.66 118 SER C C 1
ATOM 3371 O O . SER C 2 118 ? 59.552 67.571 51.094 1.00 95.78 118 SER C O 1
ATOM 3374 N N . GLY C 2 119 ? 61.483 68.488 50.375 1.00 96.16 119 GLY C N 1
ATOM 3375 C CA . GLY C 2 119 ? 60.835 69.269 49.338 1.00 93.56 119 GLY C CA 1
ATOM 3376 C C . GLY C 2 119 ? 60.152 68.458 48.251 1.00 91.99 119 GLY C C 1
ATOM 3377 O O . GLY C 2 119 ? 59.068 68.826 47.781 1.00 91.90 119 GLY C O 1
ATOM 3378 N N . ALA C 2 120 ? 60.784 67.358 47.845 1.00 89.57 120 ALA C N 1
ATOM 3379 C CA . ALA C 2 120 ? 60.234 66.501 46.797 1.00 86.34 120 ALA C CA 1
ATOM 3380 C C . ALA C 2 120 ? 59.040 65.695 47.296 1.00 84.64 120 ALA C C 1
ATOM 3381 O O . ALA C 2 120 ? 58.003 65.637 46.635 1.00 84.02 120 ALA C O 1
ATOM 3383 N N . LEU C 2 121 ? 59.193 65.077 48.463 1.00 83.13 121 LEU C N 1
ATOM 3384 C CA . LEU C 2 121 ? 58.125 64.279 49.046 1.00 82.42 121 LEU C CA 1
ATOM 3385 C C . LEU C 2 121 ? 56.812 65.043 49.033 1.00 82.11 121 LEU C C 1
ATOM 3386 O O . LEU C 2 121 ? 55.752 64.481 48.757 1.00 82.90 121 LEU C O 1
ATOM 3391 N N . ALA C 2 122 ? 56.882 66.330 49.341 1.00 81.26 122 ALA C N 1
ATOM 3392 C CA . ALA C 2 122 ? 55.684 67.153 49.373 1.00 79.72 122 ALA C CA 1
ATOM 3393 C C . ALA C 2 122 ? 55.140 67.365 47.961 1.00 78.83 122 ALA C C 1
ATOM 3394 O O . ALA C 2 122 ? 53.990 67.018 47.676 1.00 78.18 122 ALA C O 1
ATOM 3396 N N . LYS C 2 123 ? 55.971 67.919 47.077 1.00 77.08 123 LYS C N 1
ATOM 3397 C CA . LYS C 2 123 ? 55.546 68.176 45.707 1.00 74.81 123 LYS C CA 1
ATOM 3398 C C . LYS C 2 123 ? 54.919 66.933 45.085 1.00 72.80 123 LYS C C 1
ATOM 3399 O O . LYS C 2 123 ? 53.817 66.996 44.544 1.00 73.00 123 LYS C O 1
ATOM 3405 N N . LEU C 2 124 ? 55.624 65.808 45.174 1.00 70.48 124 LEU C N 1
ATOM 3406 C CA . LEU C 2 124 ? 55.152 64.535 44.629 1.00 67.92 124 LEU C CA 1
ATOM 3407 C C . LEU C 2 124 ? 53.837 64.095 45.263 1.00 67.03 124 LEU C C 1
ATOM 3408 O O . LEU C 2 124 ? 52.980 63.515 44.600 1.00 65.37 124 LEU C O 1
ATOM 3413 N N . GLN C 2 125 ? 53.697 64.359 46.557 1.00 67.63 125 GLN C N 1
ATOM 3414 C CA . GLN C 2 125 ? 52.504 63.976 47.305 1.00 69.33 125 GLN C CA 1
ATOM 3415 C C . GLN C 2 125 ? 51.341 64.909 46.996 1.00 69.38 125 GLN C C 1
ATOM 3416 O O . GLN C 2 125 ? 50.177 64.509 47.047 1.00 66.21 125 GLN C O 1
ATOM 3422 N N . ALA C 2 126 ? 51.677 66.153 46.664 1.00 71.58 126 ALA C N 1
ATOM 3423 C CA . ALA C 2 126 ? 50.687 67.172 46.326 1.00 72.61 126 ALA C CA 1
ATOM 3424 C C . ALA C 2 126 ? 50.049 66.808 45.005 1.00 72.90 126 ALA C C 1
ATOM 3425 O O . ALA C 2 126 ? 48.903 67.164 44.742 1.00 72.08 126 ALA C O 1
ATOM 3427 N N . PHE C 2 127 ? 50.817 66.100 44.181 1.00 73.60 127 PHE C N 1
ATOM 3428 C CA . PHE C 2 127 ? 50.377 65.661 42.868 1.00 74.04 127 PHE C CA 1
ATOM 3429 C C . PHE C 2 127 ? 49.768 64.268 42.869 1.00 74.68 127 PHE C C 1
ATOM 3430 O O . PHE C 2 127 ? 49.540 63.675 41.817 1.00 76.05 127 PHE C O 1
ATOM 3438 N N . ASP C 2 128 ? 49.499 63.741 44.052 1.00 75.12 128 ASP C N 1
ATOM 3439 C CA . ASP C 2 128 ? 48.891 62.426 44.142 1.00 74.91 128 ASP C CA 1
ATOM 3440 C C . ASP C 2 128 ? 49.699 61.377 43.387 1.00 73.21 128 ASP C C 1
ATOM 3441 O O . ASP C 2 128 ? 49.150 60.388 42.906 1.00 73.38 128 ASP C O 1
ATOM 3446 N N . LEU C 2 129 ? 51.005 61.594 43.273 1.00 71.98 129 LEU C N 1
ATOM 3447 C CA . LEU C 2 129 ? 51.852 60.613 42.608 1.00 72.31 129 LEU C CA 1
ATOM 3448 C C . LEU C 2 129 ? 52.243 59.545 43.624 1.00 74.62 129 LEU C C 1
ATOM 3449 O O . LEU C 2 129 ? 52.139 58.344 43.333 1.00 74.78 129 LEU C O 1
ATOM 3454 N N . ILE C 2 130 ? 52.678 59.985 44.812 1.00 76.13 130 ILE C N 1
ATOM 3455 C CA . ILE C 2 130 ? 53.062 59.075 45.901 1.00 76.78 130 ILE C CA 1
ATOM 3456 C C . ILE C 2 130 ? 52.184 59.332 47.120 1.00 78.85 130 ILE C C 1
ATOM 3457 O O . ILE C 2 130 ? 51.697 60.444 47.322 1.00 78.87 130 ILE C O 1
ATOM 3462 N N . LYS C 2 131 ? 51.984 58.300 47.930 1.00 82.42 131 LYS C N 1
ATOM 3463 C CA . LYS C 2 131 ? 51.190 58.445 49.138 1.00 84.96 131 LYS C CA 1
ATOM 3464 C C . LYS C 2 131 ? 51.804 57.590 50.236 1.00 88.48 131 LYS C C 1
ATOM 3465 O O . LYS C 2 131 ? 52.458 56.582 49.953 1.00 88.37 131 LYS C O 1
ATOM 3471 N N . GLU C 2 132 ? 51.608 58.013 51.484 1.00 92.54 132 GLU C N 1
ATOM 3472 C CA . GLU C 2 132 ? 52.130 57.301 52.654 1.00 96.36 132 GLU C CA 1
ATOM 3473 C C . GLU C 2 132 ? 51.208 56.150 53.047 1.00 97.85 132 GLU C C 1
ATOM 3474 O O . GLU C 2 132 ? 50.040 56.375 53.349 1.00 98.29 132 GLU C O 1
ATOM 3480 N N . ASP C 2 133 ? 51.719 54.921 53.050 1.00 100.47 133 ASP C N 1
ATOM 3481 C CA . ASP C 2 133 ? 50.874 53.790 53.404 1.00 104.40 133 ASP C CA 1
ATOM 3482 C C . ASP C 2 133 ? 51.243 53.128 54.716 1.00 107.61 133 ASP C C 1
ATOM 3483 O O . ASP C 2 133 ? 50.623 53.400 55.745 1.00 108.59 133 ASP C O 1
ATOM 3488 N N . GLY C 2 134 ? 52.240 52.250 54.692 1.00 110.32 134 GLY C N 1
ATOM 3489 C CA . GLY C 2 134 ? 52.635 51.584 55.921 1.00 114.31 134 GLY C CA 1
ATOM 3490 C C . GLY C 2 134 ? 53.154 52.549 56.983 1.00 117.41 134 GLY C C 1
ATOM 3491 O O . GLY C 2 134 ? 53.017 53.774 56.861 1.00 117.70 134 GLY C O 1
ATOM 3492 N N . LYS C 2 135 ? 53.740 51.992 58.041 1.00 119.37 135 LYS C N 1
ATOM 3493 C CA . LYS C 2 135 ? 54.314 52.789 59.121 1.00 120.49 135 LYS C CA 1
ATOM 3494 C C . LYS C 2 135 ? 55.624 52.097 59.489 1.00 122.50 135 LYS C C 1
ATOM 3495 O O . LYS C 2 135 ? 55.859 50.963 59.066 1.00 122.61 135 LYS C O 1
ATOM 3501 N N . LYS C 2 136 ? 56.480 52.763 60.260 1.00 124.83 136 LYS C N 1
ATOM 3502 C CA . LYS C 2 136 ? 57.754 52.151 60.650 1.00 127.29 136 LYS C CA 1
ATOM 3503 C C . LYS C 2 136 ? 57.974 51.994 62.161 1.00 129.49 136 LYS C C 1
ATOM 3504 O O . LYS C 2 136 ? 57.749 52.926 62.942 1.00 130.06 136 LYS C O 1
ATOM 3510 N N . GLU C 2 137 ? 58.422 50.803 62.559 1.00 131.00 137 GLU C N 1
ATOM 3511 C CA . GLU C 2 137 ? 58.686 50.502 63.962 1.00 132.12 137 GLU C CA 1
ATOM 3512 C C . GLU C 2 137 ? 60.121 50.850 64.357 1.00 132.48 137 GLU C C 1
ATOM 3513 O O . GLU C 2 137 ? 61.005 49.989 64.363 1.00 132.39 137 GLU C O 1
ATOM 3519 N N . VAL C 2 138 ? 60.342 52.121 64.678 1.00 132.51 138 VAL C N 1
ATOM 3520 C CA . VAL C 2 138 ? 61.654 52.603 65.089 1.00 132.83 138 VAL C CA 1
ATOM 3521 C C . VAL C 2 138 ? 61.449 53.561 66.247 1.00 134.00 138 VAL C C 1
ATOM 3522 O O . VAL C 2 138 ? 60.314 53.915 66.570 1.00 133.77 138 VAL C O 1
ATOM 3526 N N . LEU C 2 139 ? 62.547 53.975 66.872 1.00 135.63 139 LEU C N 1
ATOM 3527 C CA . LEU C 2 139 ? 62.496 54.909 67.992 1.00 136.95 139 LEU C CA 1
ATOM 3528 C C . LEU C 2 139 ? 62.091 56.289 67.459 1.00 137.47 139 LEU C C 1
ATOM 3529 O O . LEU C 2 139 ? 62.518 57.324 67.983 1.00 137.91 139 LEU C O 1
ATOM 3534 N N . GLY C 2 140 ? 61.263 56.290 66.411 1.00 137.01 140 GLY C N 1
ATOM 3535 C CA . GLY C 2 140 ? 60.808 57.533 65.810 1.00 135.37 140 GLY C CA 1
ATOM 3536 C C . GLY C 2 140 ? 59.441 57.473 65.140 1.00 134.32 140 GLY C C 1
ATOM 3537 O O . GLY C 2 140 ? 58.927 58.504 64.704 1.00 134.51 140 GLY C O 1
ATOM 3538 N N . ARG C 2 141 ? 58.849 56.282 65.052 1.00 132.50 141 ARG C N 1
ATOM 3539 C CA . ARG C 2 141 ? 57.532 56.117 64.425 1.00 130.31 141 ARG C CA 1
ATOM 3540 C C . ARG C 2 141 ? 57.521 56.621 62.965 1.00 128.46 141 ARG C C 1
ATOM 3541 O O . ARG C 2 141 ? 56.588 57.317 62.550 1.00 128.78 141 ARG C O 1
ATOM 3549 N N . PRO C 2 142 ? 58.557 56.268 62.167 1.00 125.93 142 PRO C N 1
ATOM 3550 C CA . PRO C 2 142 ? 58.648 56.696 60.764 1.00 122.70 142 PRO C CA 1
ATOM 3551 C C . PRO C 2 142 ? 57.459 56.324 59.882 1.00 119.41 142 PRO C C 1
ATOM 3552 O O . PRO C 2 142 ? 56.682 55.421 60.196 1.00 119.21 142 PRO C O 1
ATOM 3556 N N . ASN C 2 143 ? 57.335 57.030 58.765 1.00 115.34 143 ASN C N 1
ATOM 3557 C CA . ASN C 2 143 ? 56.250 56.788 57.838 1.00 110.96 143 ASN C CA 1
ATOM 3558 C C . ASN C 2 143 ? 56.783 56.197 56.538 1.00 107.64 143 ASN C C 1
ATOM 3559 O O . ASN C 2 143 ? 57.855 56.577 56.072 1.00 107.04 143 ASN C O 1
ATOM 3564 N N . LEU C 2 144 ? 56.033 55.262 55.962 1.00 103.56 144 LEU C N 1
ATOM 3565 C CA . LEU C 2 144 ? 56.430 54.623 54.710 1.00 100.09 144 LEU C CA 1
ATOM 3566 C C . LEU C 2 144 ? 55.731 55.211 53.486 1.00 98.14 144 LEU C C 1
ATOM 3567 O O . LEU C 2 144 ? 54.511 55.382 53.477 1.00 97.58 144 LEU C O 1
ATOM 3572 N N . TYR C 2 145 ? 56.515 55.498 52.448 1.00 95.88 145 TYR C N 1
ATOM 3573 C CA . TYR C 2 145 ? 55.997 56.077 51.212 1.00 92.96 145 TYR C CA 1
ATOM 3574 C C . TYR C 2 145 ? 55.915 55.083 50.054 1.00 91.41 145 TYR C C 1
ATOM 3575 O O . TYR C 2 145 ? 56.815 54.262 49.867 1.00 91.58 145 TYR C O 1
ATOM 3584 N N . VAL C 2 146 ? 54.830 55.167 49.283 1.00 88.63 146 VAL C N 1
ATOM 3585 C CA . VAL C 2 146 ? 54.609 54.286 48.130 1.00 86.02 146 VAL C CA 1
ATOM 3586 C C . VAL C 2 146 ? 54.188 55.069 46.873 1.00 84.86 146 VAL C C 1
ATOM 3587 O O . VAL C 2 146 ? 54.506 56.248 46.731 1.00 85.43 146 VAL C O 1
ATOM 3591 N N . THR C 2 147 ? 53.495 54.405 45.951 1.00 82.23 147 THR C N 1
ATOM 3592 C CA . THR C 2 147 ? 53.022 55.070 44.743 1.00 80.24 147 THR C CA 1
ATOM 3593 C C . THR C 2 147 ? 51.516 54.849 44.621 1.00 79.52 147 THR C C 1
ATOM 3594 O O . THR C 2 147 ? 51.000 53.808 45.027 1.00 79.79 147 THR C O 1
ATOM 3598 N N . THR C 2 148 ? 50.818 55.838 44.069 1.00 77.77 148 THR C N 1
ATOM 3599 C CA . THR C 2 148 ? 49.371 55.766 43.885 1.00 76.35 148 THR C CA 1
ATOM 3600 C C . THR C 2 148 ? 49.022 55.150 42.535 1.00 75.77 148 THR C C 1
ATOM 3601 O O . THR C 2 148 ? 49.900 54.777 41.742 1.00 74.48 148 THR C O 1
ATOM 3605 N N . ASP C 2 149 ? 47.725 55.044 42.279 1.00 73.85 149 ASP C N 1
ATOM 3606 C CA . ASP C 2 149 ? 47.277 54.528 41.007 1.00 73.46 149 ASP C CA 1
ATOM 3607 C C . ASP C 2 149 ? 47.645 55.579 39.960 1.00 71.25 149 ASP C C 1
ATOM 3608 O O . ASP C 2 149 ? 47.982 55.247 38.818 1.00 70.81 149 ASP C O 1
ATOM 3613 N N . TYR C 2 150 ? 47.577 56.851 40.356 1.00 68.45 150 TYR C N 1
ATOM 3614 C CA . TYR C 2 150 ? 47.906 57.934 39.435 1.00 65.58 150 TYR C CA 1
ATOM 3615 C C . TYR C 2 150 ? 49.314 57.761 38.888 1.00 64.25 150 TYR C C 1
ATOM 3616 O O . TYR C 2 150 ? 49.589 58.124 37.747 1.00 65.36 150 TYR C O 1
ATOM 3625 N N . PHE C 2 151 ? 50.209 57.211 39.700 1.00 62.59 151 PHE C N 1
ATOM 3626 C CA . PHE C 2 151 ? 51.571 57.008 39.238 1.00 60.99 151 PHE C CA 1
ATOM 3627 C C . PHE C 2 151 ? 51.612 56.116 37.997 1.00 60.53 151 PHE C C 1
ATOM 3628 O O . PHE C 2 151 ? 52.391 56.348 37.076 1.00 60.68 151 PHE C O 1
ATOM 3636 N N . LEU C 2 152 ? 50.792 55.080 37.972 1.00 60.23 152 LEU C N 1
ATOM 3637 C CA . LEU C 2 152 ? 50.789 54.220 36.808 1.00 60.85 152 LEU C CA 1
ATOM 3638 C C . LEU C 2 152 ? 50.410 55.076 35.609 1.00 62.65 152 LEU C C 1
ATOM 3639 O O . LEU C 2 152 ? 51.162 55.160 34.625 1.00 62.75 152 LEU C O 1
ATOM 3644 N N . ASP C 2 153 ? 49.239 55.715 35.723 1.00 63.75 153 ASP C N 1
ATOM 3645 C CA . ASP C 2 153 ? 48.677 56.576 34.680 1.00 62.66 153 ASP C CA 1
ATOM 3646 C C . ASP C 2 153 ? 49.679 57.597 34.167 1.00 61.67 153 ASP C C 1
ATOM 3647 O O . ASP C 2 153 ? 49.833 57.761 32.960 1.00 61.56 153 ASP C O 1
ATOM 3652 N N . TYR C 2 154 ? 50.346 58.281 35.093 1.00 62.11 154 TYR C N 1
ATOM 3653 C CA . TYR C 2 154 ? 51.349 59.293 34.768 1.00 62.91 154 TYR C CA 1
ATOM 3654 C C . TYR C 2 154 ? 52.474 58.655 33.955 1.00 64.63 154 TYR C C 1
ATOM 3655 O O . TYR C 2 154 ? 53.057 59.297 33.069 1.00 63.29 154 TYR C O 1
ATOM 3672 N N . GLY C 2 156 ? 52.009 55.854 32.191 1.00 68.31 156 GLY C N 1
ATOM 3673 C CA . GLY C 2 156 ? 51.450 55.210 31.018 1.00 68.65 156 GLY C CA 1
ATOM 3674 C C . GLY C 2 156 ? 51.630 53.708 30.985 1.00 69.76 156 GLY C C 1
ATOM 3675 O O . GLY C 2 156 ? 51.912 53.126 29.930 1.00 69.90 156 GLY C O 1
ATOM 3676 N N . ILE C 2 157 ? 51.468 53.079 32.148 1.00 69.88 157 ILE C N 1
ATOM 3677 C CA . ILE C 2 157 ? 51.592 51.633 32.273 1.00 68.04 157 ILE C CA 1
ATOM 3678 C C . ILE C 2 157 ? 50.404 51.141 33.095 1.00 68.73 157 ILE C C 1
ATOM 3679 O O . ILE C 2 157 ? 49.656 51.949 33.662 1.00 68.41 157 ILE C O 1
ATOM 3684 N N . ASN C 2 158 ? 50.213 49.828 33.152 1.00 69.08 158 ASN C N 1
ATOM 3685 C CA . ASN C 2 158 ? 49.093 49.287 33.907 1.00 70.37 158 ASN C CA 1
ATOM 3686 C C . ASN C 2 158 ? 49.516 48.613 35.196 1.00 72.06 158 ASN C C 1
ATOM 3687 O O . ASN C 2 158 ? 48.774 48.619 36.181 1.00 72.02 158 ASN C O 1
ATOM 3692 N N . HIS C 2 159 ? 50.714 48.034 35.187 1.00 74.22 159 HIS C N 1
ATOM 3693 C CA . HIS C 2 159 ? 51.238 47.319 36.349 1.00 75.71 159 HIS C CA 1
ATOM 3694 C C . HIS C 2 159 ? 52.641 47.786 36.713 1.00 74.86 159 HIS C C 1
ATOM 3695 O O . HIS C 2 159 ? 53.471 48.024 35.837 1.00 73.46 159 HIS C O 1
ATOM 3702 N N . LEU C 2 160 ? 52.901 47.912 38.011 1.00 74.43 160 LEU C N 1
ATOM 3703 C CA . LEU C 2 160 ? 54.195 48.394 38.474 1.00 75.45 160 LEU C CA 1
ATOM 3704 C C . LEU C 2 160 ? 55.406 47.718 37.840 1.00 76.60 160 LEU C C 1
ATOM 3705 O O . LEU C 2 160 ? 56.386 48.372 37.474 1.00 74.85 160 LEU C O 1
ATOM 3710 N N . GLU C 2 161 ? 55.320 46.407 37.685 1.00 79.36 161 GLU C N 1
ATOM 3711 C CA . GLU C 2 161 ? 56.400 45.631 37.096 1.00 80.51 161 GLU C CA 1
ATOM 3712 C C . GLU C 2 161 ? 56.826 46.143 35.709 1.00 81.14 161 GLU C C 1
ATOM 3713 O O . GLU C 2 161 ? 57.972 45.955 35.300 1.00 81.36 161 GLU C O 1
ATOM 3719 N N . GLU C 2 162 ? 55.909 46.809 35.006 1.00 82.29 162 GLU C N 1
ATOM 3720 C CA . GLU C 2 162 ? 56.173 47.326 33.659 1.00 82.31 162 GLU C CA 1
ATOM 3721 C C . GLU C 2 162 ? 57.187 48.461 33.609 1.00 82.55 162 GLU C C 1
ATOM 3722 O O . GLU C 2 162 ? 57.371 49.082 32.571 1.00 82.00 162 GLU C O 1
ATOM 3728 N N . LEU C 2 163 ? 57.845 48.745 34.722 1.00 84.36 163 LEU C N 1
ATOM 3729 C CA . LEU C 2 163 ? 58.828 49.818 34.722 1.00 86.88 163 LEU C CA 1
ATOM 3730 C C . LEU C 2 163 ? 60.116 49.335 34.113 1.00 88.93 163 LEU C C 1
ATOM 3731 O O . LEU C 2 163 ? 60.430 48.149 34.191 1.00 88.44 163 LEU C O 1
ATOM 3736 N N . PRO C 2 164 ? 60.889 50.252 33.507 1.00 91.97 164 PRO C N 1
ATOM 3737 C CA . PRO C 2 164 ? 62.160 49.867 32.899 1.00 94.85 164 PRO C CA 1
ATOM 3738 C C . PRO C 2 164 ? 62.932 49.047 33.926 1.00 98.61 164 PRO C C 1
ATOM 3739 O O . PRO C 2 164 ? 62.564 48.999 35.110 1.00 98.96 164 PRO C O 1
ATOM 3743 N N . VAL C 2 165 ? 63.992 48.388 33.482 1.00 102.02 165 VAL C N 1
ATOM 3744 C CA . VAL C 2 165 ? 64.774 47.594 34.404 1.00 105.70 165 VAL C CA 1
ATOM 3745 C C . VAL C 2 165 ? 66.250 47.946 34.292 1.00 108.80 165 VAL C C 1
ATOM 3746 O O . VAL C 2 165 ? 66.753 48.282 33.215 1.00 108.53 165 VAL C O 1
ATOM 3750 N N . ILE C 2 166 ? 66.924 47.898 35.435 1.00 112.56 166 ILE C N 1
ATOM 3751 C CA . ILE C 2 166 ? 68.344 48.184 35.514 1.00 115.20 166 ILE C CA 1
ATOM 3752 C C . ILE C 2 166 ? 69.104 47.043 34.836 1.00 117.35 166 ILE C C 1
ATOM 3753 O O . ILE C 2 166 ? 69.116 45.904 35.322 1.00 117.47 166 ILE C O 1
ATOM 3758 N N . ASP C 2 167 ? 69.719 47.358 33.699 1.00 119.41 167 ASP C N 1
ATOM 3759 C CA . ASP C 2 167 ? 70.475 46.376 32.920 1.00 121.61 167 ASP C CA 1
ATOM 3760 C C . ASP C 2 167 ? 71.954 46.753 32.751 1.00 122.84 167 ASP C C 1
ATOM 3761 O O . ASP C 2 167 ? 72.821 45.927 33.125 1.00 122.78 167 ASP C O 1
#

Radius of gyration: 27.14 Å; Cα contacts (8 Å, |Δi|>4): 660; chains: 3; bounding box: 82×56×61 Å

B-factor: mean 93.32, std 28.89, range [20.6, 203.99]

Solvent-accessible surface area: 25128 Å² total

Secondary structure (DSSP, 8-state):
---SSHHHHHHHHHHHT----SS-HHHHHHHHHHHHHHTT---SS-TT-------HHHHHHS-----HHHHHHHHHHHHHHHHHHHHHHHHHHHHHHHHHHT---PPPP----SS--------HHHHHHHHHHHHHHHHS--/-HHHHHHHHHHHTTTT-EEHHHHHHHHT--HHHHHHHHHHHHHHHHH-TT--EEEEEETTEEEEEE-GGGHHHHHHHTTSTGGGS--HHHHHHHHHHHHH-SEEHHHHHHHHSS--HHHHHHHHHTTSEEEEEE-SSTT-PEEEEE-HHHHH---SSGGGSPP---/-HHHHHHHHHHHHGGG-B-HHHHHHHH---HHHHHHHHHHHHHHHHH-TT--EEEEEETTEEEEEE-GGGHHHHHHH---TTTS---HHHHHHHHHHHHH-SB-HHHHHHHHSS--HHHHHHHHHTTS--EEEE--STT--EEE---HHHHH---SSGGGS----

InterPro domains:
  IPR003768 Segregation and condensation protein A [MF_01805] (1-234)
  IPR003768 Segregation and condensation protein A [PF02616] (18-230)
  IPR003768 Segregation and condensation protein A [PTHR33969] (2-238)
  IPR023093 ScpA-like, C-terminal [G3DSA:1.10.10.580] (166-235)

Sequence (473 aa):
KDFEGPLDLLLHLVSKYQDIYDVPITEVIEQYLAYVSTLQARLEVTGEYVASQLLIKSRKLLPKVTDLGDDLEQDLLSQIEEYRKFKLLGEHLEAKHQERAQYYSKAPTELIYEDAELVHDKTTIDLFLAFSNILAKKKEEFSTLAKIEALLFVAGEDGIRVRQLAELLSLPPTGIQQSLGKLAQKYEKDPDSSLALIETSGAYRLVTKPQFAEILKEYSKAPINQSLSRAALETLSIIAYKQPITRIEIDAIRGVNSSGALAKLQAFDLIKEDGKKEVLGRPNLYVTTDYFLDYGINHLEELPVIDESTLAKIEALLFVAGEDGIRVRQLAELLSLPPTGIQQSLGKLAQKYEKDPDSSLALIETSGAYRLVTKPQFAEILKEYSKAPINQSLSRAALETLSIIAYKQPITRIEIDAIRGVNSSGALAKLQAFDLIKEDGKKEVLGRPNLYVTTDYFLDYGINHLEELPVID